Protein AF-A0A7V5AS60-F1 (afdb_monomer)

Sequence (542 aa):
MTDEIKKREKEQKDAKKFLEENKIDPTPTNILKYRLWKECNEECPYTGKKISFESLFGDAPQFDIEHIIPFSRSLDNSFTNKTLCCVEENAKKGNKTPYEAYYGTDKWQEILSRVGKFNSDFKNQKLKLFQKVLDESDDFANSQLRDTAYAATEASKYLAHLYGGIVDSSGKRRIEAVKGQVTSHIRRVLGLNTILGENPESRKEIDEKEAEKSREDHRHHAIDAIAIALTTPSMVKKLSEAAKSAGHLHPKARCRYFKRFAPVEPPCENFVEKVHNIIENIKTSYRVSRKVRGPLHEETYYFPRDKKGHKKEVGECVHIRKRLDELTSENIENIVDKTVRECVEAKLKELGKTSPKEAFKQESNLPRHKNGKIIRKVRIRKNLSVFPVGEGSRKRYVANASNHHMEIVETTKGGKKEWEGYVVTTYEAMQRLKNKEPIIKRDFGEGKKFVFSLACGEIIELDEVDEKRQKILDENGNPKRGLYRIRTVPQSKQIRFVPINDARKITQIPKQGMTAKPETLRERNCQKVIITPLGEVRKAND

Radius of gyration: 30.26 Å; Cα contacts (8 Å, |Δi|>4): 821; chains: 1; bounding box: 76×74×65 Å

Solvent-accessible surface area (backbone atoms only — not comparable to full-atom values): 30652 Å² total; per-residue (Å²): 132,61,72,69,57,56,52,52,55,48,54,53,50,54,39,39,51,54,28,54,78,70,76,38,76,67,41,76,64,52,39,48,49,50,53,37,37,58,23,44,69,35,32,24,39,82,76,64,50,74,54,50,69,58,39,54,72,38,100,72,49,50,38,42,84,38,48,52,48,28,49,97,49,32,63,46,85,49,74,68,33,46,40,52,28,43,52,71,57,46,64,70,45,50,92,35,34,49,32,80,65,32,65,94,43,88,63,35,62,55,27,53,53,47,39,73,64,32,62,50,96,52,28,69,60,36,45,49,53,44,66,40,80,80,56,91,62,59,39,57,53,62,50,51,57,56,54,52,54,50,50,53,50,52,50,45,58,59,58,11,62,84,44,79,30,47,43,29,96,85,70,47,74,76,60,83,87,79,56,68,70,56,38,54,49,46,27,60,69,57,53,56,31,67,68,53,76,84,60,80,77,56,61,81,73,59,58,88,87,67,60,62,71,50,69,50,37,55,60,48,57,57,55,49,50,51,32,49,73,71,58,46,73,68,56,53,50,40,46,53,52,50,47,64,80,38,70,87,48,57,73,72,57,36,54,56,47,40,60,73,68,47,68,68,80,72,95,50,87,65,44,62,60,54,49,38,59,54,56,72,70,60,49,64,53,61,93,63,75,88,69,90,74,76,56,44,43,43,91,58,77,51,57,38,10,39,97,88,65,48,81,38,96,77,25,65,21,28,68,48,78,45,44,45,44,75,35,54,57,84,47,52,83,31,31,68,51,65,70,62,35,52,34,47,53,51,43,28,59,74,70,74,44,78,43,39,37,68,51,36,66,43,77,90,55,47,32,50,44,99,84,70,49,74,52,61,63,48,49,28,58,40,84,44,69,59,46,79,43,73,58,81,95,61,48,42,26,26,32,79,54,39,57,53,34,28,41,32,29,39,34,64,61,95,90,38,83,44,39,46,66,47,69,40,34,33,42,55,38,45,50,28,50,74,72,73,41,67,66,74,75,59,81,70,57,89,74,40,43,60,67,42,68,48,37,58,51,37,38,36,34,28,48,35,51,44,98,86,66,46,71,37,58,42,101,83,70,43,69,29,75,40,58,28,28,28,69,42,60,45,91,86,49,52,28,32,40,43,54,52,43,60,49,58,56,78,86,77,50,77,63,78,84,29,54,41,39,45,45,56,34,57,78,29,63,52,41,47,34,43,44,40,95,86,40,51,79,41,84,46,73,120

Structure (mmCIF, N/CA/C/O backbone):
data_AF-A0A7V5AS60-F1
#
_entry.id   AF-A0A7V5AS60-F1
#
loop_
_atom_site.group_PDB
_atom_site.id
_atom_site.type_symbol
_atom_site.label_atom_id
_atom_site.label_alt_id
_atom_site.label_comp_id
_atom_site.label_asym_id
_atom_site.label_entity_id
_atom_site.label_seq_id
_atom_site.pdbx_PDB_ins_code
_atom_site.Cartn_x
_atom_site.Cartn_y
_atom_site.Cartn_z
_atom_site.occupancy
_atom_site.B_iso_or_equiv
_atom_site.auth_seq_id
_atom_site.auth_comp_id
_atom_site.auth_asym_id
_atom_site.auth_atom_id
_atom_site.pdbx_PDB_model_num
ATOM 1 N N . MET A 1 1 ? 18.488 -36.440 5.257 1.00 42.06 1 MET A N 1
ATOM 2 C CA . MET A 1 1 ? 17.373 -35.920 6.079 1.00 42.06 1 MET A CA 1
ATOM 3 C C . MET A 1 1 ? 18.000 -35.198 7.262 1.00 42.06 1 MET A C 1
ATOM 5 O O . MET A 1 1 ? 18.806 -35.823 7.936 1.00 42.06 1 MET A O 1
ATOM 9 N N . THR A 1 2 ? 17.788 -33.891 7.420 1.00 56.56 2 THR A N 1
ATOM 10 C CA . THR A 1 2 ? 18.508 -33.064 8.411 1.00 56.56 2 THR A CA 1
ATOM 11 C C . THR A 1 2 ? 18.059 -33.377 9.843 1.00 56.56 2 THR A C 1
ATOM 13 O O . THR A 1 2 ? 16.890 -33.696 10.061 1.00 56.56 2 THR A O 1
ATOM 16 N N . ASP A 1 3 ? 18.960 -33.272 10.824 1.00 63.81 3 ASP A N 1
ATOM 17 C CA . ASP A 1 3 ? 18.677 -33.578 12.240 1.00 63.81 3 ASP A CA 1
ATOM 18 C C . ASP A 1 3 ? 17.530 -32.733 12.827 1.00 63.81 3 ASP A C 1
ATOM 20 O O . ASP A 1 3 ? 16.766 -33.200 13.671 1.00 63.81 3 ASP A O 1
ATOM 24 N N . GLU A 1 4 ? 17.319 -31.525 12.297 1.00 62.91 4 GLU A N 1
ATOM 25 C CA . GLU A 1 4 ? 16.179 -30.664 12.638 1.00 62.91 4 GLU A CA 1
ATOM 26 C C . GLU A 1 4 ? 14.816 -31.257 12.242 1.00 62.91 4 GLU A C 1
ATOM 28 O O . GLU A 1 4 ? 13.829 -31.056 12.951 1.00 62.91 4 GLU A O 1
ATOM 33 N N . ILE A 1 5 ? 14.738 -31.985 11.119 1.00 65.19 5 ILE A N 1
ATOM 34 C CA . ILE A 1 5 ? 13.489 -32.625 10.670 1.00 65.19 5 ILE A CA 1
ATOM 35 C C . ILE A 1 5 ? 13.140 -33.766 11.627 1.00 65.19 5 ILE A C 1
ATOM 37 O O . ILE A 1 5 ? 12.012 -33.830 12.110 1.00 65.19 5 ILE A O 1
ATOM 41 N N . LYS A 1 6 ? 14.133 -34.583 12.000 1.00 74.94 6 LYS A N 1
ATOM 42 C CA . LYS A 1 6 ? 13.960 -35.682 12.962 1.00 74.94 6 LYS A CA 1
ATOM 43 C C . LYS A 1 6 ? 13.529 -35.183 14.345 1.00 74.94 6 LYS A C 1
ATOM 45 O O . LYS A 1 6 ? 12.653 -35.782 14.965 1.00 74.94 6 LYS A O 1
ATOM 50 N N . LYS A 1 7 ? 14.104 -34.070 14.826 1.00 78.56 7 LYS A N 1
ATOM 51 C CA . LYS A 1 7 ? 13.705 -33.436 16.099 1.00 78.56 7 LYS A CA 1
ATOM 52 C C . LYS A 1 7 ? 12.235 -33.001 16.071 1.00 78.56 7 LYS A C 1
ATOM 54 O O . LYS A 1 7 ? 11.498 -33.294 17.006 1.00 78.56 7 LYS A O 1
ATOM 59 N N . ARG A 1 8 ? 11.786 -32.367 14.981 1.00 76.00 8 ARG A N 1
ATOM 60 C CA . ARG A 1 8 ? 10.388 -31.922 14.825 1.00 76.00 8 ARG A CA 1
ATOM 61 C C . ARG A 1 8 ? 9.400 -33.078 14.721 1.00 76.00 8 ARG A C 1
ATOM 63 O O . ARG A 1 8 ? 8.336 -33.009 15.327 1.00 76.00 8 ARG A O 1
ATOM 70 N N . GLU A 1 9 ? 9.744 -34.125 13.976 1.00 79.56 9 GLU A N 1
ATOM 71 C CA . GLU A 1 9 ? 8.924 -35.338 13.878 1.00 79.56 9 GLU A CA 1
ATOM 72 C C . GLU A 1 9 ? 8.773 -36.014 15.245 1.00 79.56 9 GLU A C 1
ATOM 74 O O . GLU A 1 9 ? 7.674 -36.433 15.610 1.00 79.56 9 GLU A O 1
ATOM 79 N N . LYS A 1 10 ? 9.853 -36.046 16.039 1.00 85.06 10 LYS A N 1
ATOM 80 C CA . LYS A 1 10 ? 9.821 -36.549 17.414 1.00 85.06 10 LYS A CA 1
ATOM 81 C C . LYS A 1 10 ? 8.918 -35.701 18.315 1.00 85.06 10 LYS A C 1
ATOM 83 O O . LYS A 1 10 ? 8.011 -36.253 18.925 1.00 85.06 10 LYS A O 1
ATOM 88 N N . GLU A 1 11 ? 9.090 -34.378 18.335 1.00 82.88 11 GLU A N 1
ATOM 89 C CA . GLU A 1 11 ? 8.228 -33.465 19.109 1.00 82.88 11 GLU A CA 1
ATOM 90 C C . GLU A 1 11 ? 6.742 -33.623 18.754 1.00 82.88 11 GLU A C 1
ATOM 92 O O . GLU A 1 11 ? 5.874 -33.567 19.624 1.00 82.88 11 GLU A O 1
ATOM 97 N N . GLN A 1 12 ? 6.437 -33.819 17.470 1.00 83.75 12 GLN A N 1
ATOM 98 C CA . GLN A 1 12 ? 5.070 -34.015 17.000 1.00 83.75 12 GLN A CA 1
ATOM 99 C C . GLN A 1 12 ? 4.497 -35.365 17.449 1.00 83.75 12 GLN A C 1
ATOM 101 O O . GLN A 1 12 ? 3.329 -35.436 17.833 1.00 83.75 12 GLN A O 1
ATOM 106 N N . LYS A 1 13 ? 5.314 -36.424 17.436 1.00 88.06 13 LYS A N 1
ATOM 107 C CA . LYS A 1 13 ? 4.936 -37.749 17.937 1.00 88.06 13 LYS A CA 1
ATOM 108 C C . LYS A 1 13 ? 4.705 -37.736 19.451 1.00 88.06 13 LYS A C 1
ATOM 110 O O . LYS A 1 13 ? 3.701 -38.279 19.904 1.00 88.06 13 LYS A O 1
ATOM 115 N N . ASP A 1 14 ? 5.580 -37.074 20.204 1.00 89.00 14 ASP A N 1
ATOM 116 C CA . ASP A 1 14 ? 5.469 -36.938 21.661 1.00 89.00 14 ASP A CA 1
ATOM 117 C C . ASP A 1 14 ? 4.211 -36.141 22.045 1.00 89.00 14 ASP A C 1
ATOM 119 O O . ASP A 1 14 ? 3.470 -36.543 22.939 1.00 89.00 14 ASP A O 1
ATOM 123 N N . ALA A 1 15 ? 3.911 -35.061 21.312 1.00 89.44 15 ALA A N 1
ATOM 124 C CA . ALA A 1 15 ? 2.679 -34.293 21.487 1.00 89.44 15 ALA A CA 1
ATOM 125 C C . ALA A 1 15 ? 1.425 -35.136 21.223 1.00 89.44 15 ALA A C 1
ATOM 127 O O . ALA A 1 15 ? 0.479 -35.094 22.004 1.00 89.44 15 ALA A O 1
ATOM 128 N N . LYS A 1 16 ? 1.420 -35.913 20.133 1.00 90.75 16 LYS A N 1
ATOM 129 C CA . LYS A 1 16 ? 0.291 -36.781 19.782 1.00 90.75 16 LYS A CA 1
ATOM 130 C C . LYS A 1 16 ? 0.033 -37.822 20.873 1.00 90.75 16 LYS A C 1
ATOM 132 O O . LYS A 1 16 ? -1.097 -37.939 21.330 1.00 90.75 16 LYS A O 1
ATOM 137 N N . LYS A 1 17 ? 1.091 -38.497 21.330 1.00 91.94 17 LYS A N 1
ATOM 138 C CA . LYS A 1 17 ? 1.016 -39.498 22.398 1.00 91.94 17 LYS A CA 1
ATOM 139 C C . LYS A 1 17 ? 0.459 -38.904 23.697 1.00 91.94 17 LYS A C 1
ATOM 141 O O . LYS A 1 17 ? -0.462 -39.469 24.271 1.00 91.94 17 LYS A O 1
ATOM 146 N N . PHE A 1 18 ? 0.964 -37.743 24.119 1.00 92.56 18 PHE A N 1
ATOM 147 C CA . PHE A 1 18 ? 0.485 -37.070 25.329 1.00 92.56 18 PHE A CA 1
ATOM 148 C C . PHE A 1 18 ? -1.009 -36.721 25.251 1.00 92.56 18 PHE A C 1
ATOM 150 O O . PHE A 1 18 ? -1.741 -36.905 26.220 1.00 92.56 18 PHE A O 1
ATOM 157 N N . LEU A 1 19 ? -1.471 -36.211 24.106 1.00 92.44 19 LEU A N 1
ATOM 158 C CA . LEU A 1 19 ? -2.879 -35.851 23.920 1.00 92.44 19 LEU A CA 1
ATOM 159 C C . LEU A 1 19 ? -3.781 -37.092 23.970 1.00 92.44 19 LEU A C 1
ATOM 161 O O . LEU A 1 19 ? -4.783 -37.076 24.681 1.00 92.44 19 LEU A O 1
ATOM 165 N N . GLU A 1 20 ? -3.382 -38.179 23.306 1.00 91.81 20 GLU A N 1
ATOM 166 C CA . GLU A 1 20 ? -4.112 -39.454 23.317 1.00 91.81 20 GLU A CA 1
ATOM 167 C C . GLU A 1 20 ? -4.205 -40.057 24.730 1.00 91.81 20 GLU A C 1
ATOM 169 O O . GLU A 1 20 ? -5.291 -40.444 25.161 1.00 91.81 20 GLU A O 1
ATOM 174 N N . GLU A 1 21 ? -3.101 -40.071 25.487 1.00 92.69 21 GLU A N 1
ATOM 175 C CA . GLU A 1 21 ? -3.061 -40.563 26.876 1.00 92.69 21 GLU A CA 1
ATOM 176 C C . GLU A 1 21 ? -3.995 -39.776 27.808 1.00 92.69 21 GLU A C 1
ATOM 178 O O . GLU A 1 21 ? -4.582 -40.345 28.728 1.00 92.69 21 GLU A O 1
ATOM 183 N N . ASN A 1 22 ? -4.185 -38.483 27.537 1.00 90.44 22 ASN A N 1
ATOM 184 C CA . ASN A 1 22 ? -5.067 -37.608 28.308 1.00 90.44 22 ASN A CA 1
ATOM 185 C C . ASN A 1 22 ? -6.466 -37.450 27.683 1.00 90.44 22 ASN A C 1
ATOM 187 O O . ASN A 1 22 ? -7.205 -36.542 28.060 1.00 90.44 22 ASN A O 1
ATOM 191 N N . LYS A 1 23 ? -6.852 -38.335 26.750 1.00 91.56 23 LYS A N 1
ATOM 192 C CA . LYS A 1 23 ? -8.177 -38.361 26.099 1.00 91.56 23 LYS A CA 1
ATOM 193 C C . LYS A 1 23 ? -8.544 -37.063 25.359 1.00 91.56 23 LYS A C 1
ATOM 195 O O . LYS A 1 23 ? -9.720 -36.722 25.248 1.00 91.56 23 LYS A O 1
ATOM 200 N N . ILE A 1 24 ? -7.550 -36.358 24.823 1.00 91.38 24 ILE A N 1
ATOM 201 C CA . ILE A 1 24 ? -7.732 -35.194 23.951 1.00 91.38 24 ILE A CA 1
ATOM 202 C C . ILE A 1 24 ? -7.435 -35.601 22.511 1.00 91.38 24 ILE A C 1
ATOM 204 O O . ILE A 1 24 ? -6.389 -36.178 22.221 1.00 91.38 24 ILE A O 1
ATOM 208 N N . ASP A 1 25 ? -8.327 -35.251 21.585 1.00 87.19 25 ASP A N 1
ATOM 209 C CA . ASP A 1 25 ? -8.123 -35.536 20.164 1.00 87.19 25 ASP A CA 1
ATOM 210 C C . ASP A 1 25 ? -6.878 -34.786 19.632 1.00 87.19 25 ASP A C 1
ATOM 212 O O . ASP A 1 25 ? -6.802 -33.551 19.774 1.00 87.19 25 ASP A O 1
ATOM 216 N N . PRO A 1 26 ? -5.885 -35.474 19.030 1.00 89.56 26 PRO A N 1
ATOM 217 C CA . PRO A 1 26 ? -4.651 -34.867 18.531 1.00 89.56 26 PRO A CA 1
ATOM 218 C C . PRO A 1 26 ? -4.847 -34.084 17.221 1.00 89.56 26 PRO A C 1
ATOM 220 O O . PRO A 1 26 ? -4.174 -34.308 16.211 1.00 89.56 26 PRO A O 1
ATOM 223 N N . THR A 1 27 ? -5.744 -33.101 17.241 1.00 80.56 27 THR A N 1
ATOM 224 C CA . THR A 1 27 ? -5.938 -32.151 16.144 1.00 80.56 27 THR A CA 1
ATOM 225 C C . THR A 1 27 ? -4.690 -31.276 15.946 1.00 80.56 27 THR A C 1
ATOM 227 O O . THR A 1 27 ? -3.939 -31.033 16.899 1.00 80.56 27 THR A O 1
ATOM 230 N N . PRO A 1 28 ? -4.460 -30.708 14.742 1.00 75.25 28 PRO A N 1
ATOM 231 C CA . PRO A 1 28 ? -3.346 -29.783 14.509 1.00 75.25 28 PRO A CA 1
ATOM 232 C C . PRO A 1 28 ? -3.299 -28.613 15.504 1.00 75.25 28 PRO A C 1
ATOM 234 O O . PRO A 1 28 ? -2.217 -28.173 15.897 1.00 75.25 28 PRO A O 1
ATOM 237 N N . THR A 1 29 ? -4.466 -28.136 15.943 1.00 78.44 29 THR A N 1
ATOM 238 C CA . THR A 1 29 ? -4.596 -27.069 16.942 1.00 78.44 29 THR A CA 1
ATOM 239 C C . THR A 1 29 ? -4.175 -27.540 18.331 1.00 78.44 29 THR A C 1
ATOM 241 O O . THR A 1 29 ? -3.403 -26.844 18.985 1.00 78.44 29 THR A O 1
ATOM 244 N N . ASN A 1 30 ? -4.607 -28.723 18.773 1.00 86.44 30 ASN A N 1
ATOM 245 C CA . ASN A 1 30 ? -4.245 -29.254 20.093 1.00 86.44 30 ASN A CA 1
ATOM 246 C C . ASN A 1 30 ? -2.759 -29.615 20.175 1.00 86.44 30 ASN A C 1
ATOM 248 O O . ASN A 1 30 ? -2.098 -29.298 21.164 1.00 86.44 30 ASN A O 1
ATOM 252 N N . ILE A 1 31 ? -2.200 -30.170 19.096 1.00 88.75 31 ILE A N 1
ATOM 253 C CA . ILE A 1 31 ? -0.755 -30.398 18.967 1.00 88.75 31 ILE A CA 1
ATOM 254 C C . ILE A 1 31 ? -0.001 -29.068 19.085 1.00 88.75 31 ILE A C 1
ATOM 256 O O . ILE A 1 31 ? 1.008 -28.977 19.784 1.00 88.75 31 ILE A O 1
ATOM 260 N N . LEU A 1 32 ? -0.489 -28.012 18.428 1.00 86.75 32 LEU A N 1
ATOM 261 C CA . LEU A 1 32 ? 0.114 -26.686 18.519 1.00 86.75 32 LEU A CA 1
ATOM 262 C C . LEU A 1 32 ? 0.012 -26.098 19.935 1.00 86.75 32 LEU A C 1
ATOM 264 O O . LEU A 1 32 ? 1.016 -25.589 20.431 1.00 86.75 32 LEU A O 1
ATOM 268 N N . LYS A 1 33 ? -1.148 -26.210 20.598 1.00 89.44 33 LYS A N 1
ATOM 269 C CA . LYS A 1 33 ? -1.335 -25.795 21.999 1.00 89.44 33 LYS A CA 1
ATOM 270 C C . LYS A 1 33 ? -0.340 -26.492 22.917 1.00 89.44 33 LYS A C 1
ATOM 272 O O . LYS A 1 33 ? 0.359 -25.811 23.657 1.00 89.44 33 LYS A O 1
ATOM 277 N N . TYR A 1 34 ? -0.202 -27.814 22.804 1.00 93.94 34 TYR A N 1
ATOM 278 C CA . TYR A 1 34 ? 0.754 -28.588 23.597 1.00 93.94 34 TYR A CA 1
ATOM 279 C C . TYR A 1 34 ? 2.198 -28.113 23.388 1.00 93.94 34 TYR A C 1
ATOM 281 O O . TYR A 1 34 ? 2.933 -27.882 24.347 1.00 93.94 34 TYR A O 1
ATOM 289 N N . ARG A 1 35 ? 2.610 -27.906 22.131 1.00 92.50 35 ARG A N 1
ATOM 290 C CA . ARG A 1 35 ? 3.971 -27.443 21.821 1.00 92.50 35 ARG A CA 1
ATOM 291 C C . ARG A 1 35 ? 4.252 -26.050 22.382 1.00 92.50 35 ARG A C 1
ATOM 293 O O . ARG A 1 35 ? 5.328 -25.827 22.928 1.00 92.50 35 ARG A O 1
ATOM 300 N N . LEU A 1 36 ? 3.296 -25.129 22.266 1.00 93.81 36 LEU A N 1
ATOM 301 C CA . LEU A 1 36 ? 3.426 -23.781 22.828 1.00 93.81 36 LEU A CA 1
ATOM 302 C C . LEU A 1 36 ? 3.403 -23.801 24.363 1.00 93.81 36 LEU A C 1
ATOM 304 O O . LEU A 1 36 ? 4.137 -23.041 24.984 1.00 93.81 36 LEU A O 1
ATOM 308 N N . TRP A 1 37 ? 2.621 -24.697 24.968 1.00 95.00 37 TRP A N 1
ATOM 309 C CA . TRP A 1 37 ? 2.548 -24.890 26.417 1.00 95.00 37 TRP A CA 1
ATOM 310 C C . TRP A 1 37 ? 3.888 -25.323 27.012 1.00 95.00 37 TRP A C 1
ATOM 312 O O . TRP A 1 37 ? 4.359 -24.726 27.981 1.00 95.00 37 TRP A O 1
ATOM 322 N N . LYS A 1 38 ? 4.549 -26.302 26.384 1.00 94.50 38 LYS A N 1
ATOM 323 C CA . LYS A 1 38 ? 5.893 -26.736 26.788 1.00 94.50 38 LYS A CA 1
ATOM 324 C C . LYS A 1 38 ? 6.961 -25.686 26.492 1.00 94.50 38 LYS A C 1
ATOM 326 O O . LYS A 1 38 ? 7.869 -25.506 27.297 1.00 94.50 38 LYS A O 1
ATOM 331 N N . GLU A 1 39 ? 6.840 -24.950 25.387 1.00 94.62 39 GLU A N 1
ATOM 332 C CA . GLU A 1 39 ? 7.763 -23.857 25.064 1.00 94.62 39 GLU A CA 1
ATOM 333 C C . GLU A 1 39 ? 7.734 -22.739 26.115 1.00 94.62 39 GLU A C 1
ATOM 335 O O . GLU A 1 39 ? 8.793 -22.247 26.510 1.00 94.62 39 GLU A O 1
ATOM 340 N N . CYS A 1 40 ? 6.547 -22.333 26.578 1.00 93.75 40 CYS A N 1
ATOM 341 C CA . CYS A 1 40 ? 6.401 -21.250 27.549 1.00 93.75 40 CYS A CA 1
ATOM 342 C C . CYS A 1 40 ? 6.536 -21.710 29.012 1.00 93.75 40 CYS A C 1
ATOM 344 O O . CYS A 1 40 ? 6.168 -20.966 29.919 1.00 93.75 40 CYS A O 1
ATOM 346 N N . ASN A 1 41 ? 7.077 -22.913 29.249 1.00 94.81 41 ASN A N 1
ATOM 347 C CA . ASN A 1 41 ? 7.235 -23.526 30.574 1.00 94.81 41 ASN A CA 1
ATOM 348 C C . ASN A 1 41 ? 5.936 -23.515 31.394 1.00 94.81 41 ASN A C 1
ATOM 350 O O . ASN A 1 41 ? 5.953 -23.232 32.594 1.00 94.81 41 ASN A O 1
ATOM 354 N N . GLU A 1 42 ? 4.808 -23.775 30.727 1.00 95.81 42 GLU A N 1
ATOM 355 C CA . GLU A 1 42 ? 3.493 -23.876 31.365 1.00 95.81 42 GLU A CA 1
ATOM 356 C C . GLU A 1 42 ? 3.083 -22.583 32.094 1.00 95.81 42 GLU A C 1
ATOM 358 O O . GLU A 1 42 ? 2.313 -22.587 33.052 1.00 95.81 42 GLU A O 1
ATOM 363 N N . GLU A 1 43 ? 3.606 -21.443 31.644 1.00 96.31 43 GLU A N 1
ATOM 364 C CA . GLU A 1 43 ? 3.333 -20.126 32.204 1.00 96.31 43 GLU A CA 1
ATOM 365 C C . GLU A 1 43 ? 2.960 -19.140 31.098 1.00 96.31 43 GLU A C 1
ATOM 367 O O . GLU A 1 43 ? 3.585 -19.082 30.038 1.00 96.31 43 GLU A O 1
ATOM 372 N N . CYS A 1 44 ? 1.927 -18.336 31.342 1.00 95.81 44 CYS A N 1
ATOM 373 C CA . CYS A 1 44 ? 1.503 -17.313 30.403 1.00 95.81 44 CYS A CA 1
ATOM 374 C C . CYS A 1 44 ? 2.574 -16.216 30.282 1.00 95.81 44 CYS A C 1
ATOM 376 O O . CYS A 1 44 ? 2.860 -15.533 31.269 1.00 95.81 44 CYS A O 1
ATOM 378 N N . PRO A 1 45 ? 3.105 -15.942 29.080 1.00 95.38 45 PRO A N 1
ATOM 379 C CA . PRO A 1 45 ? 4.144 -14.931 28.887 1.00 95.38 45 PRO A CA 1
ATOM 380 C C . PRO A 1 45 ? 3.681 -13.516 29.250 1.00 95.38 45 PRO A C 1
ATOM 382 O O . PRO A 1 45 ? 4.478 -12.705 29.712 1.00 95.38 45 PRO A O 1
ATOM 385 N N . TYR A 1 46 ? 2.391 -13.222 29.062 1.00 94.44 46 TYR A N 1
ATOM 386 C CA . TYR A 1 46 ? 1.826 -11.889 29.277 1.00 94.44 46 TYR A CA 1
ATOM 387 C C . TYR A 1 46 ? 1.477 -11.605 30.741 1.00 94.44 46 TYR A C 1
ATOM 389 O O . TYR A 1 46 ? 1.585 -10.466 31.188 1.00 94.44 46 TYR A O 1
ATOM 397 N N . THR A 1 47 ? 1.044 -12.621 31.491 1.00 93.81 47 THR A N 1
ATOM 398 C CA . THR A 1 47 ? 0.478 -12.435 32.840 1.00 93.81 47 THR A CA 1
ATOM 399 C C . THR A 1 47 ? 1.225 -13.171 33.943 1.00 93.81 47 THR A C 1
ATOM 401 O O . THR A 1 47 ? 0.993 -12.872 35.108 1.00 93.81 47 THR A O 1
ATOM 404 N N . GLY A 1 48 ? 2.065 -14.154 33.612 1.00 93.38 48 GLY A N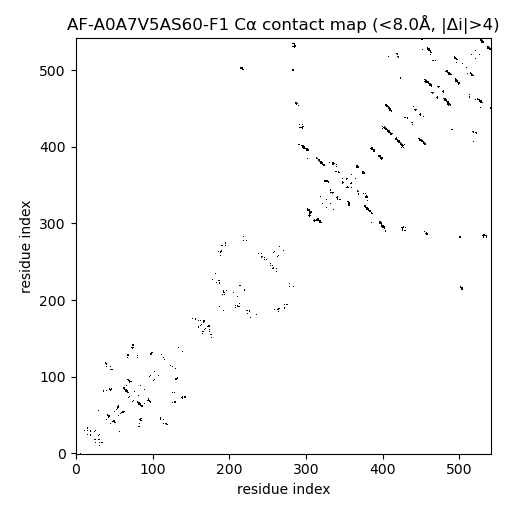 1
ATOM 405 C CA . GLY A 1 48 ? 2.713 -15.035 34.586 1.00 93.38 48 GLY A CA 1
ATOM 406 C C . GLY A 1 48 ? 1.794 -16.073 35.230 1.00 93.38 48 GLY A C 1
ATOM 407 O O . GLY A 1 48 ? 2.237 -16.844 36.077 1.00 93.38 48 GLY A O 1
ATOM 408 N N . LYS A 1 49 ? 0.511 -16.128 34.848 1.00 95.38 49 LYS A N 1
ATOM 409 C CA . LYS A 1 49 ? -0.401 -17.164 35.351 1.00 95.38 49 LYS A CA 1
ATOM 410 C C . LYS A 1 49 ? 0.065 -18.540 34.873 1.00 95.38 49 LYS A C 1
ATOM 412 O O . LYS A 1 49 ? 0.357 -18.707 33.687 1.00 95.38 49 LYS A O 1
ATOM 417 N N . LYS A 1 50 ? 0.098 -19.518 35.780 1.00 96.44 50 LYS A N 1
ATOM 418 C CA . LYS A 1 50 ? 0.362 -20.917 35.429 1.00 96.44 50 LYS A CA 1
ATOM 419 C C . LYS A 1 50 ? -0.772 -21.477 34.571 1.00 96.44 50 LYS A C 1
ATOM 421 O O . LYS A 1 50 ? -1.943 -21.177 34.796 1.00 96.44 50 LYS A O 1
ATOM 426 N N . ILE A 1 51 ? -0.391 -22.263 33.576 1.00 94.94 51 ILE A N 1
ATOM 427 C CA . ILE A 1 51 ? -1.269 -22.909 32.609 1.00 94.94 51 ILE A CA 1
ATOM 428 C C . ILE A 1 51 ? -1.300 -24.385 32.997 1.00 94.94 51 ILE A C 1
ATOM 430 O O . ILE A 1 51 ? -0.321 -25.092 32.770 1.00 94.94 51 ILE A O 1
ATOM 434 N N . SER A 1 52 ? -2.387 -24.836 33.617 1.00 93.88 52 SER A N 1
ATOM 435 C CA . SER A 1 52 ? -2.599 -26.258 33.880 1.00 93.88 52 SER A CA 1
ATOM 436 C C . SER A 1 52 ? -3.152 -26.937 32.631 1.00 93.88 52 SER A C 1
ATOM 438 O O . SER A 1 52 ? -3.558 -26.280 31.666 1.00 93.88 52 SER A O 1
ATOM 440 N N . PHE A 1 53 ? -3.182 -28.264 32.651 1.00 92.06 53 PHE A N 1
ATOM 441 C CA . PHE A 1 53 ? -3.787 -29.040 31.579 1.00 92.06 53 PHE A CA 1
ATOM 442 C C . PHE A 1 53 ? -5.270 -28.670 31.389 1.00 92.06 53 PHE A C 1
ATOM 444 O O . PHE A 1 53 ? -5.701 -28.374 30.276 1.00 92.06 53 PHE A O 1
ATOM 451 N N . GLU A 1 54 ? -6.027 -28.580 32.483 1.00 89.88 54 GLU A N 1
ATOM 452 C CA . GLU A 1 54 ? -7.460 -28.267 32.488 1.00 89.88 54 GLU A CA 1
ATOM 453 C C . GLU A 1 54 ? -7.727 -26.846 31.990 1.00 89.88 54 GLU A C 1
ATOM 455 O O . GLU A 1 54 ? -8.676 -26.622 31.242 1.00 89.88 54 GLU A O 1
ATOM 460 N N . SER A 1 55 ? -6.878 -25.875 32.348 1.00 89.56 55 SER A N 1
ATOM 461 C CA . SER A 1 55 ? -7.078 -24.488 31.917 1.00 89.56 55 SER A CA 1
ATOM 462 C C . SER A 1 55 ? -6.725 -24.243 30.447 1.00 89.56 55 SER A C 1
ATOM 464 O O . SER A 1 55 ? -7.085 -23.190 29.911 1.00 89.56 55 SER A O 1
ATOM 466 N N . LEU A 1 56 ? -6.071 -25.204 29.781 1.00 90.19 56 LEU A N 1
ATOM 467 C CA . LEU A 1 56 ? -5.721 -25.146 28.360 1.00 90.19 56 LEU A CA 1
ATOM 468 C C . LEU A 1 56 ? -6.587 -26.052 27.468 1.00 90.19 56 LEU A C 1
ATOM 470 O O . LEU A 1 56 ? -6.921 -25.650 26.349 1.00 90.19 56 LEU A O 1
ATOM 474 N N . PHE A 1 57 ? -6.921 -27.257 27.941 1.00 86.62 57 PHE A N 1
ATOM 475 C CA . PHE A 1 57 ? -7.617 -28.302 27.175 1.00 86.62 57 PHE A CA 1
ATOM 476 C C . PHE A 1 57 ? -9.001 -28.681 27.720 1.00 86.62 57 PHE A C 1
ATOM 478 O O . PHE A 1 57 ? -9.703 -29.438 27.057 1.00 86.62 57 PHE A O 1
ATOM 485 N N . GLY A 1 58 ? -9.392 -28.192 28.900 1.00 81.19 58 GLY A N 1
ATOM 486 C CA . GLY A 1 58 ? -10.704 -28.475 29.485 1.00 81.19 58 GLY A CA 1
ATOM 487 C C . GLY A 1 58 ? -11.856 -27.736 28.797 1.00 81.19 58 GLY A C 1
ATOM 488 O O . GLY A 1 58 ? -11.653 -26.953 27.870 1.00 81.19 58 GLY A O 1
ATOM 489 N N . ASP A 1 59 ? -13.074 -27.950 29.301 1.00 77.75 59 ASP A N 1
ATOM 490 C CA . ASP A 1 59 ? -14.323 -27.455 28.694 1.00 77.75 59 ASP A CA 1
ATOM 491 C C . ASP A 1 59 ? -14.435 -25.920 28.649 1.00 77.75 59 ASP A C 1
ATOM 493 O O . ASP A 1 59 ? -15.111 -25.359 27.786 1.00 77.75 59 ASP A O 1
ATOM 497 N N . ALA A 1 60 ? -13.753 -25.227 29.566 1.00 77.88 60 ALA A N 1
ATOM 498 C CA . ALA A 1 60 ? -13.707 -23.768 29.651 1.00 77.88 60 ALA A CA 1
ATOM 499 C C . ALA A 1 60 ? -12.247 -23.268 29.652 1.00 77.88 60 ALA A C 1
ATOM 501 O O . ALA A 1 60 ? -11.721 -22.885 30.705 1.00 77.88 60 ALA A O 1
ATOM 502 N N . PRO A 1 61 ? -11.561 -23.280 28.492 1.00 78.81 61 PRO A N 1
ATOM 503 C CA . PRO A 1 61 ? -10.153 -22.922 28.416 1.00 78.81 61 PRO A CA 1
ATOM 504 C C . PRO A 1 61 ? -9.955 -21.435 28.729 1.00 78.81 61 PRO A C 1
ATOM 506 O O . PRO A 1 61 ? -10.565 -20.552 28.127 1.00 78.81 61 PRO A O 1
ATOM 509 N N . GLN A 1 62 ? -9.060 -21.149 29.672 1.00 86.25 62 GLN A N 1
ATOM 510 C CA . GLN A 1 62 ? -8.705 -19.784 30.078 1.00 86.25 62 GLN A CA 1
ATOM 511 C C . GLN A 1 62 ? -7.565 -19.209 29.229 1.00 86.25 62 GLN A C 1
ATOM 513 O O . GLN A 1 62 ? -7.324 -17.995 29.233 1.00 86.25 62 GLN A O 1
ATOM 518 N N . PHE A 1 63 ? -6.865 -20.081 28.501 1.00 86.56 63 PHE A N 1
ATOM 519 C CA . PHE A 1 63 ? -5.736 -19.751 27.647 1.00 86.56 63 PHE A CA 1
ATOM 520 C C . PHE A 1 63 ? -5.988 -20.223 26.223 1.00 86.56 63 PHE A C 1
ATOM 522 O O . PHE A 1 63 ? -6.531 -21.304 25.992 1.00 86.56 63 PHE A O 1
ATOM 529 N N . ASP A 1 64 ? -5.533 -19.428 25.263 1.00 80.94 64 ASP A N 1
ATOM 530 C CA . ASP A 1 64 ? -5.594 -19.802 23.860 1.00 80.94 64 ASP A CA 1
ATOM 531 C C . ASP A 1 64 ? -4.344 -19.352 23.103 1.00 80.94 64 ASP A C 1
ATOM 533 O O . ASP A 1 64 ? -3.482 -18.637 23.630 1.00 80.94 64 ASP A O 1
ATOM 537 N N . ILE A 1 65 ? -4.233 -19.821 21.865 1.00 83.75 65 ILE A N 1
ATOM 538 C CA . ILE A 1 65 ? -3.165 -19.437 20.952 1.00 83.75 65 ILE A CA 1
ATOM 539 C C . ILE A 1 65 ? -3.353 -17.971 20.564 1.00 83.75 65 ILE A C 1
ATOM 541 O O . ILE A 1 65 ? -4.395 -17.581 20.047 1.00 83.75 65 ILE A O 1
ATOM 545 N N . GLU A 1 66 ? -2.303 -17.181 20.753 1.00 84.44 66 GLU A N 1
ATOM 546 C CA . GLU A 1 66 ? -2.237 -15.780 20.357 1.00 84.44 66 GLU A CA 1
ATOM 547 C C . GLU A 1 66 ? -1.125 -15.548 19.333 1.00 84.44 66 GLU A C 1
ATOM 549 O O . GLU A 1 66 ? -0.038 -16.132 19.423 1.00 84.44 66 GLU A O 1
ATOM 554 N N . HIS A 1 67 ? -1.381 -14.650 18.380 1.00 82.44 67 HIS A N 1
ATOM 555 C CA . HIS A 1 67 ? -0.356 -14.137 17.477 1.00 82.44 67 HIS A CA 1
ATOM 556 C C . HIS A 1 67 ? 0.404 -12.985 18.139 1.00 82.44 67 HIS A C 1
ATOM 558 O O . HIS A 1 67 ? -0.156 -11.920 18.395 1.00 82.44 67 HIS A O 1
ATOM 564 N N . ILE A 1 68 ? 1.710 -13.165 18.364 1.00 88.75 68 ILE A N 1
ATOM 565 C CA . ILE A 1 68 ? 2.580 -12.155 18.989 1.00 88.75 68 ILE A CA 1
ATOM 566 C C . ILE A 1 68 ? 2.412 -10.831 18.235 1.00 88.75 68 ILE A C 1
ATOM 568 O O . ILE A 1 68 ? 1.959 -9.837 18.806 1.00 88.75 68 ILE A O 1
ATOM 572 N N . ILE A 1 69 ? 2.672 -10.851 16.927 1.00 80.88 69 ILE A N 1
ATOM 573 C CA . ILE A 1 69 ? 2.267 -9.799 16.001 1.00 80.88 69 ILE A CA 1
ATOM 574 C C . ILE A 1 69 ? 0.923 -10.186 15.376 1.00 80.88 69 ILE A C 1
ATOM 576 O O . ILE A 1 69 ? 0.866 -11.236 14.732 1.00 80.88 69 ILE A O 1
ATOM 580 N N . PRO A 1 70 ? -0.134 -9.359 15.485 1.00 75.19 70 PRO A N 1
ATOM 581 C CA . PRO A 1 70 ? -1.459 -9.697 14.972 1.00 75.19 70 PRO A CA 1
ATOM 582 C C . PRO A 1 70 ? -1.436 -10.210 13.530 1.00 75.19 70 PRO A C 1
ATOM 584 O O . PRO A 1 70 ? -0.735 -9.662 12.672 1.00 75.19 70 PRO A O 1
ATOM 587 N N . PHE A 1 71 ? -2.221 -11.250 13.247 1.00 65.00 71 PHE A N 1
ATOM 588 C CA . PHE A 1 71 ? -2.269 -11.849 11.912 1.00 65.00 71 PHE A CA 1
ATOM 589 C C . PHE A 1 71 ? -2.740 -10.854 10.839 1.00 65.00 71 PHE A C 1
ATOM 591 O O . PHE A 1 71 ? -2.179 -10.816 9.751 1.00 65.00 71 PHE A O 1
ATOM 598 N N . SER A 1 72 ? -3.696 -9.980 11.166 1.00 60.28 72 SER A N 1
ATOM 599 C CA . SER A 1 72 ? -4.171 -8.881 10.306 1.00 60.28 72 SER A CA 1
ATOM 600 C C . SER A 1 72 ? -3.089 -7.877 9.906 1.00 60.28 72 SER A C 1
ATOM 602 O O . SER A 1 72 ? -3.306 -7.094 8.987 1.00 60.28 72 SER A O 1
ATOM 604 N N . ARG A 1 73 ? -1.956 -7.878 10.611 1.00 61.19 73 ARG A N 1
ATOM 605 C CA . ARG A 1 73 ? -0.816 -6.997 10.365 1.00 61.19 73 ARG A CA 1
ATOM 606 C C . ARG A 1 73 ? 0.313 -7.767 9.692 1.00 61.19 73 ARG A C 1
ATOM 608 O O . ARG A 1 73 ? 0.692 -7.440 8.585 1.00 61.19 73 ARG A O 1
ATOM 615 N N . SER A 1 74 ? 0.753 -8.881 10.268 1.00 59.53 74 SER A N 1
ATOM 616 C CA . SER A 1 74 ? 1.918 -9.621 9.754 1.00 59.53 74 SER A CA 1
ATOM 617 C C . SER A 1 74 ? 1.630 -10.648 8.654 1.00 59.53 74 SER A C 1
ATOM 619 O O . SER A 1 74 ? 2.565 -11.101 7.989 1.00 59.53 74 SER A O 1
ATOM 621 N N . LEU A 1 75 ? 0.379 -11.116 8.538 1.00 55.75 75 LEU A N 1
ATOM 622 C CA . LEU A 1 75 ? -0.009 -12.338 7.813 1.00 55.75 75 LEU A CA 1
ATOM 623 C C . LEU A 1 75 ? 0.831 -13.575 8.190 1.00 55.75 75 LEU A C 1
ATOM 625 O O . LEU A 1 75 ? 0.854 -14.580 7.474 1.00 55.75 75 LEU A O 1
ATOM 629 N N . ASP A 1 76 ? 1.526 -13.528 9.327 1.00 60.25 76 ASP A N 1
ATOM 630 C CA . ASP A 1 76 ? 2.442 -14.571 9.746 1.00 60.25 76 ASP A CA 1
ATOM 631 C C . ASP A 1 76 ? 1.732 -15.548 10.683 1.00 60.25 76 ASP A C 1
ATOM 633 O O . ASP A 1 76 ? 1.559 -15.304 11.877 1.00 60.25 76 ASP A O 1
ATOM 637 N N . ASN A 1 77 ? 1.325 -16.687 10.122 1.00 65.12 77 ASN A N 1
ATOM 638 C CA . ASN A 1 77 ? 0.707 -17.781 10.867 1.00 65.12 77 ASN A CA 1
ATOM 639 C C . ASN A 1 77 ? 1.721 -18.843 11.345 1.00 65.12 77 ASN A C 1
ATOM 641 O O . ASN A 1 77 ? 1.327 -19.953 11.724 1.00 65.12 77 ASN A O 1
ATOM 645 N N . SER A 1 78 ? 3.024 -18.557 11.262 1.00 76.75 78 SER A N 1
ATOM 646 C CA . SER A 1 78 ? 4.088 -19.479 11.666 1.00 76.75 78 SER A CA 1
ATOM 647 C C . SER A 1 78 ? 4.093 -19.747 13.173 1.00 76.75 78 SER A C 1
ATOM 649 O O . SER A 1 78 ? 3.568 -18.979 13.977 1.00 76.75 78 SER A O 1
ATOM 651 N N . PHE A 1 79 ? 4.741 -20.844 13.569 1.00 84.44 79 PHE A N 1
ATOM 652 C CA . PHE A 1 79 ? 4.978 -21.161 14.978 1.00 84.44 79 PHE A CA 1
ATOM 653 C C . PHE A 1 79 ? 5.769 -20.055 15.696 1.00 84.44 79 PHE A C 1
ATOM 655 O O . PHE A 1 79 ? 5.525 -19.778 16.868 1.00 84.44 79 PHE A O 1
ATOM 662 N N . THR A 1 80 ? 6.690 -19.393 14.990 1.00 87.69 80 THR A N 1
ATOM 663 C CA . THR A 1 80 ? 7.518 -18.306 15.527 1.00 87.69 80 THR A CA 1
ATOM 664 C C . THR A 1 80 ? 6.714 -17.068 15.889 1.00 87.69 80 THR A C 1
ATOM 666 O O . THR A 1 80 ? 7.132 -16.348 16.782 1.00 87.69 80 THR A O 1
ATOM 669 N N . ASN A 1 81 ? 5.552 -16.843 15.275 1.00 84.50 81 ASN A N 1
ATOM 670 C CA . ASN A 1 81 ? 4.679 -15.718 15.608 1.00 84.50 81 ASN A CA 1
ATOM 671 C C . ASN A 1 81 ? 3.525 -16.101 16.551 1.00 84.50 81 ASN A C 1
ATOM 673 O O . ASN A 1 81 ? 2.597 -15.320 16.732 1.00 84.50 81 ASN A O 1
ATOM 677 N N . LYS A 1 82 ? 3.549 -17.293 17.156 1.00 89.56 82 LYS A N 1
ATOM 678 C CA . LYS A 1 82 ? 2.488 -17.766 18.056 1.00 89.56 82 LYS A CA 1
ATOM 679 C C . LYS A 1 82 ? 2.993 -18.020 19.463 1.00 89.56 82 LYS A C 1
ATOM 681 O O . LYS A 1 82 ? 4.144 -18.400 19.655 1.00 89.56 82 LYS A O 1
ATOM 686 N N . THR A 1 83 ? 2.119 -17.845 20.440 1.00 94.19 83 THR A N 1
ATOM 687 C CA . THR A 1 83 ? 2.354 -18.175 21.849 1.00 94.19 83 THR A CA 1
ATOM 688 C C . THR A 1 83 ? 1.021 -18.480 22.536 1.00 94.19 83 THR A C 1
ATOM 690 O O . THR A 1 83 ? -0.023 -18.347 21.904 1.00 94.19 83 THR A O 1
ATOM 693 N N . LEU A 1 84 ? 1.024 -18.889 23.805 1.00 94.38 84 LEU A N 1
ATOM 694 C CA . LEU A 1 84 ? -0.195 -18.922 24.621 1.00 94.38 84 LEU A CA 1
ATOM 695 C C . LEU A 1 84 ? -0.416 -17.588 25.338 1.00 94.38 84 LEU A C 1
ATOM 697 O O . LEU A 1 84 ? 0.546 -16.915 25.712 1.00 94.38 84 LEU A O 1
ATOM 701 N N . CYS A 1 85 ? -1.676 -17.209 25.534 1.00 88.00 85 CYS A N 1
ATOM 702 C CA . CYS A 1 85 ? -2.073 -16.041 26.316 1.00 88.00 85 CYS A CA 1
ATOM 703 C C . CYS A 1 85 ? -3.420 -16.289 27.007 1.00 88.00 85 CYS A C 1
ATOM 705 O O . CYS A 1 85 ? -4.242 -17.055 26.507 1.00 88.00 85 CYS A O 1
ATOM 707 N N . CYS A 1 86 ? -3.664 -15.625 28.142 1.00 88.38 86 CYS A N 1
ATOM 708 C CA . CYS A 1 86 ? -4.998 -15.586 28.743 1.00 88.38 86 CYS A CA 1
ATOM 709 C C . CYS A 1 86 ? -5.988 -14.966 27.747 1.00 88.38 86 CYS A C 1
ATOM 711 O O . CYS A 1 86 ? -5.689 -13.906 27.194 1.00 88.38 86 CYS A O 1
ATOM 713 N N . VAL A 1 87 ? -7.187 -15.530 27.599 1.00 77.50 87 VAL A N 1
ATOM 714 C CA . VAL A 1 87 ? -8.208 -15.018 26.662 1.00 77.50 87 VAL A CA 1
ATOM 715 C C . VAL A 1 87 ? -8.538 -13.539 26.923 1.00 77.50 87 VAL A C 1
ATOM 717 O O . VAL A 1 87 ? -8.569 -12.728 25.999 1.00 77.50 87 VAL A O 1
ATOM 720 N N . GLU A 1 88 ? -8.700 -13.151 28.191 1.00 81.81 88 GLU A N 1
ATOM 721 C CA . GLU A 1 88 ? -8.976 -11.759 28.577 1.00 81.81 88 GLU A CA 1
ATOM 722 C C . GLU A 1 88 ? -7.828 -10.800 28.250 1.00 81.81 88 GLU A C 1
ATOM 724 O O . GLU A 1 88 ? -8.048 -9.664 27.830 1.00 81.81 88 GLU A O 1
ATOM 729 N N . GLU A 1 89 ? -6.589 -11.238 28.473 1.00 86.75 89 GLU A N 1
ATOM 730 C CA . GLU A 1 89 ? -5.413 -10.405 28.230 1.00 86.75 89 GLU A CA 1
ATOM 731 C C . GLU A 1 89 ? -5.159 -10.276 26.725 1.00 86.75 89 GLU A C 1
ATOM 733 O O . GLU A 1 89 ? -4.830 -9.191 26.245 1.00 86.75 89 GLU A O 1
ATOM 738 N N . ASN A 1 90 ? -5.431 -11.341 25.965 1.00 78.38 90 ASN A N 1
ATOM 739 C CA . ASN A 1 90 ? -5.424 -11.297 24.513 1.00 78.38 90 ASN A CA 1
ATOM 740 C C . ASN A 1 90 ? -6.451 -10.283 23.973 1.00 78.38 90 ASN A C 1
ATOM 742 O O . ASN A 1 90 ? -6.122 -9.410 23.169 1.00 78.38 90 ASN A O 1
ATOM 746 N N . ALA A 1 91 ? -7.680 -10.304 24.499 1.00 69.94 91 ALA A N 1
ATOM 747 C CA . ALA A 1 91 ? -8.710 -9.334 24.129 1.00 69.94 91 ALA A CA 1
ATOM 748 C C . ALA A 1 91 ? -8.301 -7.879 24.441 1.00 69.94 91 ALA A C 1
ATOM 750 O O . ALA A 1 91 ? -8.608 -6.972 23.664 1.00 69.94 91 ALA A O 1
ATOM 751 N N . LYS A 1 92 ? -7.574 -7.642 25.546 1.00 81.88 92 LYS A N 1
ATOM 752 C CA . LYS A 1 92 ? -7.027 -6.314 25.891 1.00 81.88 92 LYS A CA 1
ATOM 753 C C . LYS A 1 92 ? -5.923 -5.863 24.933 1.00 81.88 92 LYS A C 1
ATOM 755 O O . LYS A 1 92 ? -5.893 -4.684 24.573 1.00 81.88 92 LYS A O 1
ATOM 760 N N . LYS A 1 93 ? -5.029 -6.770 24.520 1.00 86.56 93 LYS A N 1
ATOM 761 C CA . LYS A 1 93 ? -3.995 -6.490 23.509 1.00 86.56 93 LYS A CA 1
ATOM 762 C C . LYS A 1 93 ? -4.639 -6.145 22.163 1.00 86.56 93 LYS A C 1
ATOM 764 O O . LYS A 1 93 ? -4.285 -5.131 21.556 1.00 86.56 93 LYS A O 1
ATOM 769 N N . GLY A 1 94 ? -5.610 -6.944 21.721 1.00 80.06 94 GLY A N 1
ATOM 770 C CA . GLY A 1 94 ? -6.312 -6.757 20.452 1.00 80.06 94 GLY A CA 1
ATOM 771 C C . GLY A 1 94 ? -5.352 -6.714 19.254 1.00 80.06 94 GLY A C 1
ATOM 772 O O . GLY A 1 94 ? -4.360 -7.434 19.202 1.00 80.06 94 GLY A O 1
ATOM 773 N N . ASN A 1 95 ? -5.600 -5.818 18.293 1.00 73.00 95 ASN A N 1
ATOM 774 C CA . ASN A 1 95 ? -4.783 -5.680 17.074 1.00 73.00 95 ASN A CA 1
ATOM 775 C C . ASN A 1 95 ? -3.459 -4.893 17.275 1.00 73.00 95 ASN A C 1
ATOM 777 O O . ASN A 1 95 ? -2.959 -4.249 16.347 1.00 73.00 95 ASN A O 1
ATOM 781 N N . LYS A 1 96 ? -2.892 -4.910 18.486 1.00 82.19 96 LYS A N 1
ATOM 782 C CA . LYS A 1 96 ? -1.612 -4.262 18.821 1.00 82.19 96 LYS A CA 1
ATOM 783 C C . LYS A 1 96 ? -0.480 -5.278 18.939 1.00 82.19 96 LYS A C 1
ATOM 785 O O . LYS A 1 96 ? -0.721 -6.448 19.239 1.00 82.19 96 LYS A O 1
ATOM 790 N N . THR A 1 97 ? 0.760 -4.838 18.745 1.00 85.06 97 THR A N 1
ATOM 791 C CA . THR A 1 97 ? 1.950 -5.631 19.109 1.00 85.06 97 THR A CA 1
ATOM 792 C C . THR A 1 97 ? 2.181 -5.607 20.625 1.00 85.06 97 THR A C 1
ATOM 794 O O . THR A 1 97 ? 1.631 -4.742 21.313 1.00 85.06 97 THR A O 1
ATOM 797 N N . PRO A 1 98 ? 2.999 -6.515 21.193 1.00 91.75 98 PRO A N 1
ATOM 798 C CA . PRO A 1 98 ? 3.325 -6.468 22.613 1.00 91.75 98 PRO A CA 1
ATOM 799 C C . PRO A 1 98 ? 4.052 -5.170 22.974 1.00 91.75 98 PRO A C 1
ATOM 801 O O . PRO A 1 98 ? 3.741 -4.579 24.003 1.00 91.75 98 PRO A O 1
ATOM 804 N N . TYR A 1 99 ? 4.943 -4.684 22.102 1.00 89.19 99 TYR A N 1
ATOM 805 C CA . TYR A 1 99 ? 5.577 -3.376 22.258 1.00 89.19 99 TYR A CA 1
ATOM 806 C C . TYR A 1 99 ? 4.529 -2.257 22.362 1.00 89.19 99 TYR A C 1
ATOM 808 O O . TYR A 1 99 ? 4.500 -1.527 23.342 1.00 89.19 99 TYR A O 1
ATOM 816 N N . GLU A 1 100 ? 3.594 -2.156 21.416 1.00 84.06 100 GLU A N 1
ATOM 817 C CA . GLU A 1 100 ? 2.560 -1.108 21.432 1.00 84.06 100 GLU A CA 1
ATOM 818 C C . GLU A 1 100 ? 1.610 -1.190 22.638 1.00 84.06 100 GLU A C 1
ATOM 820 O O . GLU A 1 100 ? 1.063 -0.172 23.068 1.00 84.06 100 GLU A O 1
ATOM 825 N N . ALA A 1 101 ? 1.352 -2.399 23.139 1.00 86.12 101 ALA A N 1
ATOM 826 C CA . ALA A 1 101 ? 0.417 -2.628 24.234 1.00 86.12 101 ALA A CA 1
ATOM 827 C C . ALA A 1 101 ? 1.052 -2.434 25.620 1.00 86.12 101 ALA A C 1
ATOM 829 O O . ALA A 1 101 ? 0.365 -1.966 26.527 1.00 86.12 101 ALA A O 1
ATOM 830 N N . TYR A 1 102 ? 2.331 -2.787 25.783 1.00 90.31 102 TYR A N 1
ATOM 831 C CA . TYR A 1 102 ? 2.961 -2.915 27.099 1.00 90.31 102 TYR A CA 1
ATOM 832 C C . TYR A 1 102 ? 4.238 -2.091 27.278 1.00 90.31 102 TYR A C 1
ATOM 834 O O . TYR A 1 102 ? 4.658 -1.924 28.422 1.00 90.31 102 TYR A O 1
ATOM 842 N N . TYR A 1 103 ? 4.862 -1.561 26.221 1.00 88.00 103 TYR A N 1
ATOM 843 C CA . TYR A 1 103 ? 6.067 -0.739 26.366 1.00 88.00 103 TYR A CA 1
ATOM 844 C C . TYR A 1 103 ? 5.797 0.488 27.249 1.00 88.00 103 TYR A C 1
ATOM 846 O O . TYR A 1 103 ? 4.819 1.210 27.055 1.00 88.00 103 TYR A O 1
ATOM 854 N N . GLY A 1 104 ? 6.664 0.706 28.242 1.00 81.56 104 GLY A N 1
ATOM 855 C CA . GLY A 1 104 ? 6.509 1.769 29.242 1.00 81.56 104 GLY A CA 1
ATOM 856 C C . GLY A 1 104 ? 5.534 1.451 30.384 1.00 81.56 104 GLY A C 1
ATOM 857 O O . GLY A 1 104 ? 5.283 2.323 31.208 1.00 81.56 104 GLY A O 1
ATOM 858 N N . THR A 1 105 ? 4.987 0.232 30.449 1.00 89.44 105 THR A N 1
ATOM 859 C CA . THR A 1 105 ? 4.219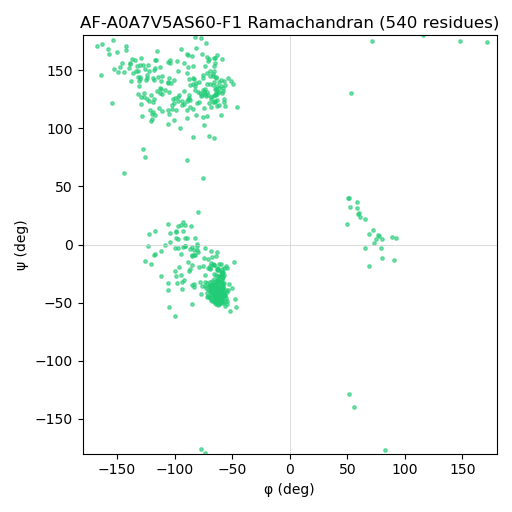 -0.258 31.608 1.00 89.44 105 THR A CA 1
ATOM 860 C C . THR A 1 105 ? 5.091 -1.119 32.519 1.00 89.44 105 THR A C 1
ATOM 862 O O . THR A 1 105 ? 6.050 -1.738 32.050 1.00 89.44 105 THR A O 1
ATOM 865 N N . ASP A 1 106 ? 4.708 -1.248 33.790 1.00 87.81 106 ASP A N 1
ATOM 866 C CA . ASP A 1 106 ? 5.426 -2.076 34.775 1.00 87.81 106 ASP A CA 1
ATOM 867 C C . ASP A 1 106 ? 5.524 -3.553 34.348 1.00 87.81 106 ASP A C 1
ATOM 869 O O . ASP A 1 106 ? 6.507 -4.237 34.623 1.00 87.81 106 ASP A O 1
ATOM 873 N N . LYS A 1 107 ? 4.548 -4.034 33.564 1.00 88.69 107 LYS A N 1
ATOM 874 C CA . LYS A 1 107 ? 4.520 -5.406 33.036 1.00 88.69 107 LYS A CA 1
ATOM 875 C C . LYS A 1 107 ? 5.589 -5.681 31.975 1.00 88.69 107 LYS A C 1
ATOM 877 O O . LYS A 1 107 ? 5.886 -6.843 31.707 1.00 88.69 107 LYS A O 1
ATOM 882 N N . TRP A 1 108 ? 6.146 -4.654 31.329 1.00 93.19 108 TRP A N 1
ATOM 883 C CA . TRP A 1 108 ? 6.991 -4.824 30.142 1.00 93.19 108 TRP A CA 1
ATOM 884 C C . TRP A 1 108 ? 8.207 -5.718 30.393 1.00 93.19 108 TRP A C 1
ATOM 886 O O . TRP A 1 108 ? 8.448 -6.675 29.656 1.00 93.19 108 TRP A O 1
ATOM 896 N N . GLN A 1 109 ? 8.954 -5.428 31.459 1.00 93.19 109 GLN A N 1
ATOM 897 C CA . GLN A 1 109 ? 10.175 -6.165 31.786 1.00 93.19 109 GLN A CA 1
ATOM 898 C C . GLN A 1 109 ? 9.873 -7.597 32.230 1.00 93.19 109 GLN A C 1
ATOM 900 O O . GLN A 1 109 ? 10.606 -8.523 31.880 1.00 93.19 109 GLN A O 1
ATOM 905 N N . GLU A 1 110 ? 8.757 -7.809 32.930 1.00 94.88 110 GLU A N 1
ATOM 906 C CA . GLU A 1 110 ? 8.324 -9.149 33.323 1.00 94.88 110 GLU A CA 1
ATOM 907 C C . GLU A 1 110 ? 8.000 -10.025 32.111 1.00 94.88 110 GLU A C 1
ATOM 909 O O . GLU A 1 110 ? 8.420 -11.181 32.057 1.00 94.88 110 GLU A O 1
ATOM 914 N N . ILE A 1 111 ? 7.295 -9.475 31.114 1.00 95.56 111 ILE A N 1
ATOM 915 C CA . ILE A 1 111 ? 6.965 -10.189 29.874 1.00 95.56 111 ILE A CA 1
ATOM 916 C C . ILE A 1 111 ? 8.249 -10.619 29.161 1.00 95.56 111 ILE A C 1
ATOM 918 O O . ILE A 1 111 ? 8.406 -11.791 28.818 1.00 95.56 111 ILE A O 1
ATOM 922 N N . LEU A 1 112 ? 9.199 -9.696 28.977 1.00 95.31 112 LEU A N 1
ATOM 923 C CA . LEU A 1 112 ? 10.473 -10.003 28.320 1.00 95.31 112 LEU A CA 1
ATOM 924 C C . LEU A 1 112 ? 11.290 -11.042 29.097 1.00 95.31 112 LEU A C 1
ATOM 926 O O . LEU A 1 112 ? 11.884 -11.928 28.483 1.00 95.31 112 LEU A O 1
ATOM 930 N N . SER A 1 113 ? 11.277 -10.978 30.431 1.00 95.12 113 SER A N 1
ATOM 931 C CA . SER A 1 113 ? 11.930 -11.964 31.297 1.00 95.12 113 SER A CA 1
ATOM 932 C C . SER A 1 113 ? 11.330 -13.364 31.126 1.00 95.12 113 SER A C 1
ATOM 934 O O . SER A 1 113 ? 12.074 -14.332 30.960 1.00 95.12 113 SER A O 1
ATOM 936 N N . ARG A 1 114 ? 9.994 -13.490 31.085 1.00 95.62 114 ARG A N 1
ATOM 937 C CA . ARG A 1 114 ? 9.308 -14.775 30.845 1.00 95.62 114 ARG A CA 1
ATOM 938 C C . ARG A 1 114 ? 9.616 -15.329 29.453 1.00 95.62 114 ARG A C 1
ATOM 940 O O . ARG A 1 114 ? 9.998 -16.491 29.328 1.00 95.62 114 ARG A O 1
ATOM 947 N N . VAL A 1 115 ? 9.541 -14.495 28.413 1.00 94.06 115 VAL A N 1
ATOM 948 C CA . VAL A 1 115 ? 9.868 -14.897 27.030 1.00 94.06 115 VAL A CA 1
ATOM 949 C C . VAL A 1 115 ? 11.342 -15.299 26.893 1.00 94.06 115 VAL A C 1
ATOM 951 O O . VAL A 1 115 ? 11.667 -16.276 26.220 1.00 94.06 115 VAL A O 1
ATOM 954 N N . GLY A 1 116 ? 12.247 -14.610 27.594 1.00 93.31 116 GLY A N 1
ATOM 955 C CA . GLY A 1 116 ? 13.677 -14.930 27.654 1.00 93.31 116 GLY A CA 1
ATOM 956 C C . GLY A 1 116 ? 14.012 -16.279 28.307 1.00 93.31 116 GLY A C 1
ATOM 957 O O . GLY A 1 116 ? 15.154 -16.741 28.196 1.00 93.31 116 GLY A O 1
ATOM 958 N N . LYS A 1 117 ? 13.028 -16.936 28.933 1.00 94.62 117 LYS A N 1
ATOM 959 C CA . LYS A 1 117 ? 13.139 -18.268 29.54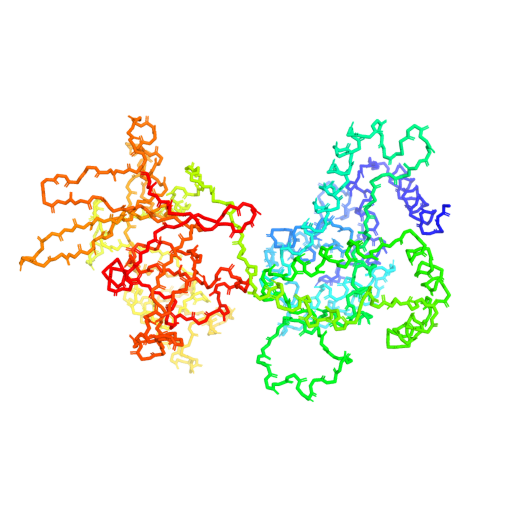4 1.00 94.62 117 LYS A CA 1
ATOM 960 C C . LYS A 1 117 ? 12.488 -19.382 28.715 1.00 94.62 117 LYS A C 1
ATOM 962 O O . LYS A 1 117 ? 12.496 -20.522 29.166 1.00 94.62 117 LYS A O 1
ATOM 967 N N . PHE A 1 118 ? 11.940 -19.094 27.529 1.00 95.12 118 PHE A N 1
ATOM 968 C CA . PHE A 1 118 ? 11.289 -20.117 26.698 1.00 95.12 118 PHE A CA 1
ATOM 969 C C . PHE A 1 118 ? 12.217 -21.292 26.380 1.00 95.12 118 PHE A C 1
ATOM 971 O O . PHE A 1 118 ? 13.378 -21.103 26.005 1.00 95.12 118 PHE A O 1
ATOM 978 N N . ASN A 1 119 ? 11.674 -22.502 26.466 1.00 90.56 119 ASN A N 1
ATOM 979 C CA . ASN A 1 119 ? 12.382 -23.736 26.158 1.00 90.56 119 ASN A CA 1
ATOM 980 C C . ASN A 1 119 ? 12.230 -24.088 24.669 1.00 90.56 119 ASN A C 1
ATOM 982 O O . ASN A 1 119 ? 11.443 -24.955 24.293 1.00 90.56 119 ASN A O 1
ATOM 986 N N . SER A 1 120 ? 12.907 -23.335 23.795 1.00 86.31 120 SER A N 1
ATOM 987 C CA . SER A 1 120 ? 12.770 -23.470 22.338 1.00 86.31 120 SER A CA 1
ATOM 988 C C . SER A 1 120 ? 13.914 -22.796 21.586 1.00 86.31 120 SER A C 1
ATOM 990 O O . SER A 1 120 ? 14.371 -21.712 21.959 1.00 86.31 120 SER A O 1
ATOM 992 N N . ASP A 1 121 ? 14.314 -23.382 20.454 1.00 85.38 121 ASP A N 1
ATOM 993 C CA . ASP A 1 121 ? 15.301 -22.793 19.533 1.00 85.38 121 ASP A CA 1
ATOM 994 C C . ASP A 1 121 ? 14.795 -21.460 18.937 1.00 85.38 121 ASP A C 1
ATOM 996 O O . ASP A 1 121 ? 15.572 -20.610 18.497 1.00 85.38 121 ASP A O 1
ATOM 1000 N N . PHE A 1 122 ? 13.475 -21.232 18.970 1.00 86.81 122 PHE A N 1
ATOM 1001 C CA . PHE A 1 122 ? 12.833 -20.011 18.486 1.00 86.81 122 PHE A CA 1
ATOM 1002 C C . PHE A 1 122 ? 12.807 -18.874 19.510 1.00 86.81 122 PHE A C 1
ATOM 1004 O O . PHE A 1 122 ? 12.365 -17.774 19.172 1.00 86.81 122 PHE A O 1
ATOM 1011 N N . LYS A 1 123 ? 13.309 -19.090 20.732 1.00 91.12 123 LYS A N 1
ATOM 1012 C CA . LYS A 1 123 ? 13.296 -18.106 21.825 1.00 91.12 123 LYS A CA 1
ATOM 1013 C C . LYS A 1 123 ? 13.757 -16.716 21.392 1.00 91.12 123 LYS A C 1
ATOM 1015 O O . LYS A 1 123 ? 13.038 -15.737 21.563 1.00 91.12 123 LYS A O 1
ATOM 1020 N N . ASN A 1 124 ? 14.937 -16.627 20.780 1.00 89.00 124 ASN A N 1
ATOM 1021 C CA . ASN A 1 124 ? 15.514 -15.342 20.376 1.00 89.00 124 ASN A CA 1
ATOM 1022 C C . ASN A 1 124 ? 14.706 -14.668 19.255 1.00 89.00 124 ASN A C 1
ATOM 1024 O O . ASN A 1 124 ? 14.652 -13.443 19.186 1.00 89.00 124 ASN A O 1
ATOM 1028 N N . GLN A 1 125 ? 14.072 -15.450 18.376 1.00 86.94 125 GLN A N 1
ATOM 1029 C CA . GLN A 1 125 ? 13.206 -14.916 17.321 1.00 86.94 125 GLN A CA 1
ATOM 1030 C C . GLN A 1 125 ? 11.902 -14.375 17.914 1.00 86.94 125 GLN A C 1
ATOM 1032 O O . GLN A 1 125 ? 11.510 -13.255 17.595 1.00 86.94 125 GLN A O 1
ATOM 1037 N N . LYS A 1 126 ? 11.279 -15.121 18.834 1.00 92.94 126 LYS A N 1
ATOM 1038 C CA . LYS A 1 126 ? 10.081 -14.683 19.559 1.00 92.94 126 LYS A CA 1
ATOM 1039 C C . LYS A 1 126 ? 10.357 -13.436 20.383 1.00 92.94 126 LYS A C 1
ATOM 1041 O O . LYS A 1 126 ? 9.620 -12.467 20.260 1.00 92.94 126 LYS A O 1
ATOM 1046 N N . LEU A 1 127 ? 11.458 -13.398 21.132 1.00 92.62 127 LEU A N 1
ATOM 1047 C CA . LEU A 1 127 ? 11.846 -12.224 21.915 1.00 92.62 127 LEU A CA 1
ATOM 1048 C C . LEU A 1 127 ? 11.985 -10.968 21.040 1.00 92.62 127 LEU A C 1
ATOM 1050 O O . LEU A 1 127 ? 11.466 -9.912 21.396 1.00 92.62 127 LEU A O 1
ATOM 1054 N N . LYS A 1 128 ? 12.598 -11.099 19.856 1.00 89.31 128 LYS A N 1
ATOM 1055 C CA . LYS A 1 128 ? 12.663 -10.008 18.872 1.00 89.31 128 LYS A CA 1
ATOM 1056 C C . LYS A 1 128 ? 11.279 -9.567 18.399 1.00 89.31 128 LYS A C 1
ATOM 1058 O O . LYS A 1 128 ? 11.064 -8.370 18.270 1.00 89.31 128 LYS A O 1
ATOM 1063 N N . LEU A 1 129 ? 10.343 -10.491 18.165 1.00 88.00 129 LEU A N 1
ATOM 1064 C CA . LEU A 1 129 ? 8.961 -10.147 17.801 1.00 88.00 129 LEU A CA 1
ATOM 1065 C C . LEU A 1 129 ? 8.231 -9.419 18.934 1.00 88.00 129 LEU A C 1
ATOM 1067 O O . LEU A 1 129 ? 7.529 -8.449 18.670 1.00 88.00 129 LEU A O 1
ATOM 1071 N N . PHE A 1 130 ? 8.427 -9.829 20.189 1.00 92.31 130 PHE A N 1
ATOM 1072 C CA . PHE A 1 130 ? 7.859 -9.122 21.340 1.00 92.31 130 PHE A CA 1
ATOM 1073 C C . PHE A 1 130 ? 8.354 -7.674 21.419 1.00 92.31 130 PHE A C 1
ATOM 1075 O O . PHE A 1 130 ? 7.556 -6.779 21.682 1.00 92.31 130 PHE A O 1
ATOM 1082 N N . GLN A 1 131 ? 9.637 -7.442 21.135 1.00 89.69 131 GLN A N 1
ATOM 1083 C CA . GLN A 1 131 ? 10.274 -6.119 21.135 1.00 89.69 131 GLN A CA 1
ATOM 1084 C C . GLN A 1 131 ? 10.072 -5.330 19.832 1.00 89.69 131 GLN A C 1
ATOM 1086 O O . GLN A 1 131 ? 10.511 -4.184 19.742 1.00 89.69 131 GLN A O 1
ATOM 1091 N N . LYS A 1 132 ? 9.443 -5.927 18.812 1.00 82.38 132 LYS A N 1
ATOM 1092 C CA . LYS A 1 132 ? 9.375 -5.340 17.476 1.00 82.38 132 LYS A CA 1
ATOM 1093 C C . LYS A 1 132 ? 8.462 -4.117 17.461 1.00 82.38 132 LYS A C 1
ATOM 1095 O O . LYS A 1 132 ? 7.261 -4.210 17.727 1.00 82.38 132 LYS A O 1
ATOM 1100 N N . VAL A 1 133 ? 9.037 -2.990 17.057 1.00 79.44 133 VAL A N 1
ATOM 1101 C CA . VAL A 1 133 ? 8.285 -1.831 16.581 1.00 79.44 133 VAL A CA 1
ATOM 1102 C C . VAL A 1 133 ? 7.949 -2.109 15.126 1.00 79.44 133 VAL A C 1
ATOM 1104 O O . VAL A 1 133 ? 8.850 -2.200 14.298 1.00 79.44 133 VAL A O 1
ATOM 1107 N N . LEU A 1 134 ? 6.669 -2.328 14.830 1.00 64.38 134 LEU A N 1
ATOM 1108 C CA . LEU A 1 134 ? 6.245 -2.469 13.445 1.00 64.38 134 LEU A CA 1
ATOM 1109 C C . LEU A 1 134 ? 6.273 -1.108 12.767 1.00 64.38 134 LEU A C 1
ATOM 1111 O O . LEU A 1 134 ? 5.653 -0.157 13.250 1.00 64.38 134 LEU A O 1
ATOM 1115 N N . ASP A 1 135 ? 6.918 -1.056 11.612 1.00 58.34 135 ASP A N 1
ATOM 1116 C CA . ASP A 1 135 ? 6.610 -0.052 10.612 1.00 58.34 135 ASP A CA 1
ATOM 1117 C C . ASP A 1 135 ? 5.597 -0.608 9.595 1.00 58.34 135 ASP A C 1
ATOM 1119 O O . ASP A 1 135 ? 5.309 -1.803 9.530 1.00 58.34 135 ASP A O 1
ATOM 1123 N N . GLU A 1 136 ? 5.035 0.264 8.762 1.00 48.28 136 GLU A N 1
ATOM 1124 C CA . GLU A 1 136 ? 4.096 -0.144 7.711 1.00 48.28 136 GLU A CA 1
ATOM 1125 C C . GLU A 1 136 ? 4.729 -1.066 6.638 1.00 48.28 136 GLU A C 1
ATOM 1127 O O . GLU A 1 136 ? 4.066 -1.418 5.664 1.00 48.28 136 GLU A O 1
ATOM 1132 N N . SER A 1 137 ? 6.046 -1.312 6.645 1.00 49.03 137 SER A N 1
ATOM 1133 C CA . SER A 1 137 ? 6.751 -2.111 5.625 1.00 49.03 137 SER A CA 1
ATOM 1134 C C . SER A 1 137 ? 6.855 -3.589 6.009 1.00 49.03 137 SER A C 1
ATOM 1136 O O . SER A 1 137 ? 6.794 -4.459 5.136 1.00 49.03 137 SER A O 1
ATOM 1138 N N . ASP A 1 138 ? 6.914 -3.867 7.309 1.00 46.31 138 ASP A N 1
ATOM 1139 C CA . ASP A 1 138 ? 7.023 -5.205 7.883 1.00 46.31 138 ASP A CA 1
ATOM 1140 C C . ASP A 1 138 ? 5.784 -6.086 7.653 1.00 46.31 138 ASP A C 1
ATOM 1142 O O . ASP A 1 138 ? 5.913 -7.284 7.391 1.00 46.31 138 ASP A O 1
ATOM 1146 N N . ASP A 1 139 ? 4.595 -5.482 7.697 1.00 47.19 139 ASP A N 1
ATOM 1147 C CA . ASP A 1 139 ? 3.287 -6.130 7.515 1.00 47.19 139 ASP A CA 1
ATOM 1148 C C . ASP A 1 139 ? 3.112 -6.755 6.105 1.00 47.19 139 ASP A C 1
ATOM 1150 O O . ASP A 1 139 ? 2.331 -7.684 5.896 1.00 47.19 139 ASP A O 1
ATOM 1154 N N . PHE A 1 140 ? 3.894 -6.299 5.119 1.00 43.97 140 PHE A N 1
ATOM 1155 C CA . PHE A 1 140 ? 3.800 -6.721 3.714 1.00 43.97 140 PHE A CA 1
ATOM 1156 C C . PHE A 1 140 ? 4.850 -7.774 3.299 1.00 43.97 140 PHE A C 1
ATOM 1158 O O . PHE A 1 140 ? 4.653 -8.501 2.324 1.00 43.97 140 PHE A O 1
ATOM 1165 N N . ALA A 1 141 ? 5.983 -7.868 4.004 1.00 50.97 141 ALA A N 1
ATOM 1166 C CA . ALA A 1 141 ? 7.158 -8.601 3.520 1.00 50.97 141 ALA A CA 1
ATOM 1167 C C . ALA A 1 141 ? 7.040 -10.137 3.623 1.00 50.97 141 ALA A C 1
ATOM 1169 O O . ALA A 1 141 ? 7.526 -10.852 2.744 1.00 50.97 141 ALA A O 1
ATOM 1170 N N . ASN A 1 142 ? 6.396 -10.664 4.670 1.00 48.69 142 ASN A N 1
ATOM 1171 C CA . ASN A 1 142 ? 6.402 -12.106 4.956 1.00 48.69 142 ASN A CA 1
ATOM 1172 C C . ASN A 1 142 ? 5.441 -12.932 4.081 1.00 48.69 142 ASN A C 1
ATOM 1174 O O . ASN A 1 142 ? 5.760 -14.078 3.755 1.00 48.69 142 ASN A O 1
ATOM 1178 N N . SER A 1 143 ? 4.302 -12.372 3.663 1.00 49.69 143 SER A N 1
ATOM 1179 C CA . SER A 1 143 ? 3.361 -13.040 2.747 1.00 49.69 143 SER A CA 1
ATOM 1180 C C . SER A 1 143 ? 3.931 -13.143 1.326 1.00 49.69 143 SER A C 1
ATOM 1182 O O . S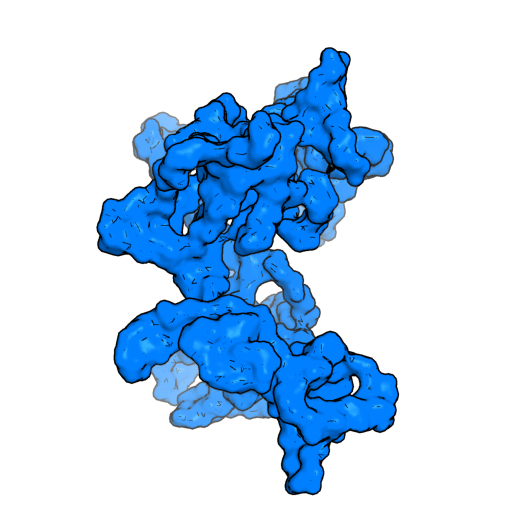ER A 1 143 ? 3.947 -14.223 0.737 1.00 49.69 143 SER A O 1
ATOM 1184 N N . GLN A 1 144 ? 4.531 -12.057 0.828 1.00 54.41 144 GLN A N 1
ATOM 1185 C CA . GLN A 1 144 ? 5.126 -11.993 -0.512 1.00 54.41 144 GLN A CA 1
ATOM 1186 C C . GLN A 1 144 ? 6.253 -13.016 -0.724 1.00 54.41 144 GLN A C 1
ATOM 1188 O O . GLN A 1 144 ? 6.417 -13.537 -1.826 1.00 54.41 144 GLN A O 1
ATOM 1193 N N . LEU A 1 145 ? 7.037 -13.352 0.307 1.00 59.06 145 LEU A N 1
ATOM 1194 C CA . LEU A 1 145 ? 8.157 -14.296 0.167 1.00 59.06 145 LEU A CA 1
ATOM 1195 C C . LEU A 1 145 ? 7.716 -15.733 -0.164 1.00 59.06 145 LEU A C 1
ATOM 1197 O O . LEU A 1 145 ? 8.413 -16.424 -0.907 1.00 59.06 145 LEU A O 1
ATOM 1201 N N . ARG A 1 146 ? 6.576 -16.201 0.362 1.00 59.09 146 ARG A N 1
ATOM 1202 C CA . ARG A 1 146 ? 6.057 -17.545 0.037 1.00 59.09 146 ARG A CA 1
ATOM 1203 C C . ARG A 1 146 ? 5.396 -17.563 -1.336 1.00 59.09 146 ARG A C 1
ATOM 1205 O O . ARG A 1 146 ? 5.669 -18.465 -2.128 1.00 59.09 146 ARG A O 1
ATOM 1212 N N . ASP A 1 147 ? 4.611 -16.532 -1.631 1.00 61.59 147 ASP A N 1
ATOM 1213 C CA . ASP A 1 147 ? 3.908 -16.396 -2.907 1.00 61.59 147 ASP A CA 1
ATOM 1214 C C . ASP A 1 147 ? 4.891 -16.272 -4.081 1.00 61.59 147 ASP A C 1
ATOM 1216 O O . ASP A 1 147 ? 4.707 -16.907 -5.119 1.00 61.59 147 ASP A O 1
ATOM 1220 N N . THR A 1 148 ? 5.993 -15.535 -3.906 1.00 74.44 148 THR A N 1
ATOM 1221 C CA . THR A 1 148 ? 7.046 -15.398 -4.931 1.00 74.44 148 THR A CA 1
ATOM 1222 C C . THR A 1 148 ? 7.789 -16.707 -5.202 1.00 74.44 148 THR A C 1
ATOM 1224 O O . THR A 1 148 ? 8.079 -17.010 -6.359 1.00 74.44 148 THR A O 1
ATOM 1227 N N . ALA A 1 149 ? 8.065 -17.518 -4.174 1.00 70.69 149 ALA A N 1
ATOM 1228 C CA . ALA A 1 149 ? 8.700 -18.826 -4.347 1.00 70.69 149 ALA A CA 1
ATOM 1229 C C . ALA A 1 149 ? 7.788 -19.816 -5.092 1.00 70.69 149 ALA A C 1
ATOM 1231 O O . ALA A 1 149 ? 8.246 -20.548 -5.977 1.00 70.69 149 ALA A O 1
ATOM 1232 N N . TYR A 1 150 ? 6.494 -19.814 -4.763 1.00 78.88 150 TYR A N 1
ATOM 1233 C CA . TYR A 1 150 ? 5.500 -20.614 -5.472 1.00 78.88 150 TYR A CA 1
ATOM 1234 C C . TYR A 1 150 ? 5.363 -20.164 -6.934 1.00 78.88 150 TYR A C 1
ATOM 1236 O O . TYR A 1 150 ? 5.494 -20.985 -7.839 1.00 78.88 150 TYR A O 1
ATOM 1244 N N . ALA A 1 151 ? 5.222 -18.857 -7.181 1.00 84.44 151 ALA A N 1
ATOM 1245 C CA . ALA A 1 151 ? 5.125 -18.301 -8.530 1.00 84.44 151 ALA A CA 1
ATOM 1246 C C . ALA A 1 151 ? 6.349 -18.637 -9.397 1.00 84.44 151 ALA A C 1
ATOM 1248 O O . ALA A 1 151 ? 6.190 -19.027 -10.550 1.00 84.44 151 ALA A O 1
ATOM 1249 N N . ALA A 1 152 ? 7.565 -18.548 -8.846 1.00 84.94 152 ALA A N 1
ATOM 1250 C CA . ALA A 1 152 ? 8.784 -18.933 -9.560 1.00 84.94 152 ALA A CA 1
ATOM 1251 C C . ALA A 1 152 ? 8.804 -20.431 -9.915 1.00 84.94 152 ALA A C 1
ATOM 1253 O O . ALA A 1 152 ? 9.256 -20.811 -10.998 1.00 84.94 152 ALA A O 1
ATOM 1254 N N . THR A 1 153 ? 8.290 -21.281 -9.023 1.00 83.12 153 THR A N 1
ATOM 1255 C CA . THR A 1 153 ? 8.187 -22.729 -9.251 1.00 83.12 153 THR A CA 1
ATOM 1256 C C . THR A 1 153 ? 7.205 -23.039 -10.378 1.00 83.12 153 THR A C 1
ATOM 1258 O O . THR A 1 153 ? 7.547 -23.773 -11.302 1.00 83.12 153 THR A O 1
ATOM 1261 N N . GLU A 1 154 ? 6.012 -22.446 -10.344 1.00 90.62 154 GLU A N 1
ATOM 1262 C CA . GLU A 1 154 ? 4.999 -22.644 -11.385 1.00 90.62 154 GLU A CA 1
ATOM 1263 C C . GLU A 1 154 ? 5.429 -22.046 -12.728 1.00 90.62 154 GLU A C 1
ATOM 1265 O O . GLU A 1 154 ? 5.298 -22.704 -13.758 1.00 90.62 154 GLU A O 1
ATOM 1270 N N . ALA A 1 155 ? 6.051 -20.863 -12.735 1.00 91.25 155 ALA A N 1
ATOM 1271 C CA . ALA A 1 155 ? 6.631 -20.286 -13.948 1.00 91.25 155 ALA A CA 1
ATOM 1272 C C . ALA A 1 155 ? 7.709 -21.199 -14.555 1.00 91.25 155 ALA A C 1
ATOM 1274 O O . ALA A 1 155 ? 7.748 -21.382 -15.770 1.00 91.25 155 ALA A O 1
ATOM 1275 N N . SER A 1 156 ? 8.547 -21.823 -13.719 1.00 88.94 156 SER A N 1
ATOM 1276 C CA . SER A 1 156 ? 9.568 -22.772 -14.183 1.00 88.94 156 SER A CA 1
ATOM 1277 C C . SER A 1 156 ? 8.945 -24.013 -14.825 1.00 88.94 156 SER A C 1
ATOM 1279 O O . SER A 1 156 ? 9.403 -24.451 -15.878 1.00 88.94 156 SER A O 1
ATOM 1281 N N . LYS A 1 157 ? 7.883 -24.566 -14.223 1.00 88.12 157 LYS A N 1
ATOM 1282 C CA . LYS A 1 157 ? 7.132 -25.694 -14.798 1.00 88.12 157 LYS A CA 1
ATOM 1283 C C . LYS A 1 157 ? 6.447 -25.303 -16.103 1.00 88.12 157 LYS A C 1
ATOM 1285 O O . LYS A 1 157 ? 6.472 -26.070 -17.057 1.00 88.12 157 LYS A O 1
ATOM 1290 N N . TYR A 1 158 ? 5.863 -24.112 -16.167 1.00 94.00 158 TYR A N 1
ATOM 1291 C CA . TYR A 1 158 ? 5.222 -23.615 -17.377 1.00 94.00 158 TYR A CA 1
ATOM 1292 C C . TYR A 1 158 ? 6.234 -23.488 -18.524 1.00 94.00 158 TYR A C 1
ATOM 1294 O O . TYR A 1 158 ? 6.044 -24.090 -19.577 1.00 94.00 158 TYR A O 1
ATOM 1302 N N . LEU A 1 159 ? 7.369 -22.820 -18.290 1.00 92.75 159 LEU A N 1
ATOM 1303 C CA . LEU A 1 159 ? 8.434 -22.658 -19.288 1.00 92.75 159 LEU A CA 1
ATOM 1304 C C . LEU A 1 159 ? 9.080 -23.983 -19.714 1.00 92.75 159 LEU A C 1
ATOM 1306 O O . LEU A 1 159 ? 9.507 -24.109 -20.858 1.00 92.75 159 LEU A O 1
ATOM 1310 N N . ALA A 1 160 ? 9.126 -24.979 -18.828 1.00 91.31 160 ALA A N 1
ATOM 1311 C CA . ALA A 1 160 ? 9.655 -26.306 -19.137 1.00 91.31 160 ALA A CA 1
ATOM 1312 C C . ALA A 1 160 ? 8.918 -27.001 -20.300 1.00 91.31 160 ALA A C 1
ATOM 1314 O O . ALA A 1 160 ? 9.528 -27.798 -21.010 1.00 91.31 160 ALA A O 1
ATOM 1315 N N . HIS A 1 161 ? 7.647 -26.666 -20.556 1.00 93.31 161 HIS A N 1
ATOM 1316 C CA . HIS A 1 161 ? 6.892 -27.231 -21.683 1.00 93.31 161 HIS A CA 1
ATOM 1317 C C . HIS A 1 161 ? 7.513 -26.880 -23.042 1.00 93.31 161 HIS A C 1
ATOM 1319 O O . HIS A 1 161 ? 7.404 -27.671 -23.973 1.00 93.31 161 HIS A O 1
ATOM 1325 N N . LEU A 1 162 ? 8.232 -25.754 -23.148 1.00 93.31 162 LEU A N 1
ATOM 1326 C CA . LEU A 1 162 ? 8.951 -25.368 -24.369 1.00 93.31 162 LEU A CA 1
ATOM 1327 C C . LEU A 1 162 ? 10.108 -26.321 -24.712 1.00 93.31 162 LEU A C 1
ATOM 1329 O O . LEU A 1 162 ? 10.584 -26.321 -25.842 1.00 93.31 162 LEU A O 1
ATOM 1333 N N . TYR A 1 163 ? 10.565 -27.119 -23.742 1.00 91.38 163 TYR A N 1
ATOM 1334 C CA . TYR A 1 163 ? 11.738 -27.987 -23.860 1.00 91.38 163 TYR A CA 1
ATOM 1335 C C . TYR A 1 163 ? 11.422 -29.471 -23.606 1.00 91.38 163 TYR A C 1
ATOM 1337 O O . TYR A 1 163 ? 12.342 -30.276 -23.488 1.00 91.38 163 TYR A O 1
ATOM 1345 N N . GLY A 1 164 ? 10.139 -29.841 -23.492 1.00 87.25 164 GLY A N 1
ATOM 1346 C CA . GLY A 1 164 ? 9.718 -31.206 -23.142 1.00 87.25 164 GLY A CA 1
ATOM 1347 C C . GLY A 1 164 ? 9.970 -31.590 -21.677 1.00 87.25 164 GLY A C 1
ATOM 1348 O O . GLY A 1 164 ? 9.882 -32.762 -21.322 1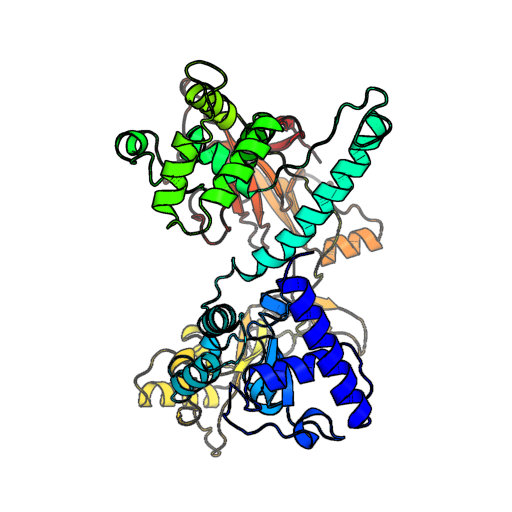.00 87.25 164 GLY A O 1
ATOM 1349 N N . GLY A 1 165 ? 10.283 -30.618 -20.818 1.00 87.56 165 GLY A N 1
ATOM 1350 C CA . GLY A 1 165 ? 10.663 -30.833 -19.427 1.00 87.56 165 GLY A CA 1
ATOM 1351 C C . GLY A 1 165 ? 11.655 -29.784 -18.926 1.00 87.56 165 GLY A C 1
ATOM 1352 O O . GLY A 1 165 ? 12.122 -28.915 -19.657 1.00 87.56 165 GLY A O 1
ATOM 1353 N N . ILE A 1 166 ? 11.979 -29.836 -17.630 1.00 82.56 166 ILE A N 1
ATOM 1354 C CA . ILE A 1 166 ? 13.032 -28.978 -17.044 1.00 82.56 166 ILE A CA 1
ATOM 1355 C C . ILE A 1 166 ? 14.402 -29.347 -17.635 1.00 82.56 166 ILE A C 1
ATOM 1357 O O . ILE A 1 166 ? 15.288 -28.498 -17.780 1.00 82.56 166 ILE A O 1
ATOM 1361 N N . VAL A 1 167 ? 14.551 -30.629 -17.950 1.00 82.25 167 VAL A N 1
ATOM 1362 C CA . VAL A 1 167 ? 15.678 -31.228 -18.647 1.00 82.25 167 VAL A CA 1
ATOM 1363 C C . VAL A 1 167 ? 15.161 -31.655 -20.013 1.00 82.25 167 VAL A C 1
ATOM 1365 O O . VAL A 1 167 ? 14.109 -32.287 -20.086 1.00 82.25 167 VAL A O 1
ATOM 1368 N N . ASP A 1 168 ? 15.865 -31.259 -21.067 1.00 87.69 168 ASP A N 1
ATOM 1369 C CA . ASP A 1 168 ? 15.495 -31.627 -22.431 1.00 87.69 168 ASP A CA 1
ATOM 1370 C C . ASP A 1 168 ? 15.888 -33.079 -22.762 1.00 87.69 168 ASP A C 1
ATOM 1372 O O . ASP A 1 168 ? 16.520 -33.777 -21.963 1.00 87.69 168 ASP A O 1
ATOM 1376 N N . SER A 1 169 ? 15.552 -33.532 -23.971 1.00 85.38 169 SER A N 1
ATOM 1377 C CA . SER A 1 169 ? 15.874 -34.881 -24.457 1.00 85.38 169 SER A CA 1
ATOM 1378 C C . SER A 1 169 ? 17.375 -35.185 -24.547 1.00 85.38 169 SER A C 1
ATOM 1380 O O . SER A 1 169 ? 17.749 -36.353 -24.601 1.00 85.38 169 SER A O 1
ATOM 1382 N N . SER A 1 170 ? 18.241 -34.166 -24.527 1.00 87.56 170 SER A N 1
ATOM 1383 C CA . SER A 1 170 ? 19.700 -34.324 -24.500 1.00 87.56 170 SER A CA 1
ATOM 1384 C C . SER A 1 170 ? 20.276 -34.362 -23.080 1.00 87.56 170 SER A C 1
ATOM 1386 O O . SER A 1 170 ? 21.492 -34.362 -22.901 1.00 87.56 170 SER A O 1
ATOM 1388 N N . GLY A 1 171 ? 19.422 -34.375 -22.050 1.00 81.00 171 GLY A N 1
ATOM 1389 C CA . GLY A 1 171 ? 19.849 -34.375 -20.652 1.00 81.00 171 GLY A CA 1
ATOM 1390 C C . GLY A 1 171 ? 20.305 -33.000 -20.155 1.00 81.00 171 GLY A C 1
ATOM 1391 O O . GLY A 1 171 ? 20.795 -32.881 -19.029 1.00 81.00 171 GLY A O 1
ATOM 1392 N N . LYS A 1 172 ? 20.133 -31.938 -20.954 1.00 82.25 172 LYS A N 1
ATOM 1393 C CA . LYS A 1 172 ? 20.529 -30.580 -20.579 1.00 82.25 172 LYS A CA 1
ATOM 1394 C C . LYS A 1 172 ? 19.400 -29.895 -19.825 1.00 82.25 172 LYS A C 1
ATOM 1396 O O . LYS A 1 172 ? 18.278 -29.766 -20.312 1.00 82.25 172 LYS A O 1
ATOM 1401 N N . ARG A 1 173 ? 19.712 -29.379 -18.637 1.00 81.62 173 ARG A N 1
ATOM 1402 C CA . ARG A 1 173 ? 18.791 -28.527 -17.882 1.00 81.62 173 ARG A CA 1
ATOM 1403 C C . ARG A 1 173 ? 18.604 -27.192 -18.609 1.00 81.62 173 ARG A C 1
ATOM 1405 O O . ARG A 1 173 ? 19.570 -26.459 -18.805 1.00 81.62 173 ARG A O 1
ATOM 1412 N N . ARG A 1 174 ? 17.371 -26.891 -19.027 1.00 85.44 174 ARG A N 1
ATOM 1413 C CA . ARG A 1 174 ? 17.022 -25.661 -19.766 1.00 85.44 174 ARG A CA 1
ATOM 1414 C C . ARG A 1 174 ? 16.436 -24.576 -18.875 1.00 85.44 174 ARG A C 1
ATOM 1416 O O . ARG A 1 174 ? 16.587 -23.400 -19.185 1.00 85.44 174 ARG A O 1
ATOM 1423 N N . ILE A 1 175 ? 15.799 -24.969 -17.770 1.00 87.31 175 ILE A N 1
ATOM 1424 C CA . ILE A 1 175 ? 15.162 -24.050 -16.824 1.00 87.31 175 ILE A CA 1
ATOM 1425 C C . ILE A 1 175 ? 15.818 -24.157 -15.446 1.00 87.31 175 ILE A C 1
ATOM 1427 O O . ILE A 1 175 ? 15.873 -25.231 -14.827 1.00 87.31 175 ILE A O 1
ATOM 1431 N N . GLU A 1 176 ? 16.280 -23.018 -14.935 1.00 80.69 176 GLU A N 1
ATOM 1432 C CA . GLU A 1 176 ? 16.944 -22.912 -13.640 1.00 80.69 176 GLU A CA 1
ATOM 1433 C C . GLU A 1 176 ? 16.372 -21.768 -12.811 1.00 80.69 176 GLU A C 1
ATOM 1435 O O . GLU A 1 176 ? 16.277 -20.629 -13.260 1.00 80.69 176 GLU A O 1
ATOM 1440 N N . ALA A 1 177 ? 16.013 -22.081 -11.567 1.00 79.94 177 ALA A N 1
ATOM 1441 C CA . ALA A 1 177 ? 15.594 -21.093 -10.589 1.00 79.94 177 ALA A CA 1
ATOM 1442 C C . ALA A 1 177 ? 16.764 -20.789 -9.647 1.00 79.94 177 ALA A C 1
ATOM 1444 O O . ALA A 1 177 ? 17.283 -21.678 -8.965 1.00 79.94 177 ALA A O 1
ATOM 1445 N N . VAL A 1 178 ? 17.166 -19.522 -9.588 1.00 76.00 178 VAL A N 1
ATOM 1446 C CA . VAL A 1 178 ? 18.262 -19.062 -8.730 1.00 76.00 178 VAL A CA 1
ATOM 1447 C C . VAL A 1 178 ? 17.705 -18.606 -7.382 1.00 76.00 178 VAL A C 1
ATOM 1449 O O . VAL A 1 178 ? 16.745 -17.840 -7.305 1.00 76.00 178 VAL A O 1
ATOM 1452 N N . LYS A 1 179 ? 18.315 -19.061 -6.281 1.00 71.75 179 LYS A N 1
ATOM 1453 C CA . LYS A 1 179 ? 17.948 -18.598 -4.933 1.00 71.75 179 LYS A CA 1
ATOM 1454 C C . LYS A 1 179 ? 18.368 -17.140 -4.750 1.00 71.75 179 LYS A C 1
ATOM 1456 O O . LYS A 1 179 ? 19.509 -16.793 -5.036 1.00 71.75 179 LYS A O 1
ATOM 1461 N N . GLY A 1 180 ? 17.521 -16.320 -4.125 1.00 72.50 180 GLY A N 1
ATOM 1462 C CA . GLY A 1 180 ? 17.811 -14.892 -3.921 1.00 72.50 180 GLY A CA 1
ATOM 1463 C C . GLY A 1 180 ? 19.114 -14.588 -3.160 1.00 72.50 180 GLY A C 1
ATOM 1464 O O . GLY A 1 180 ? 19.725 -13.544 -3.379 1.00 72.50 180 GLY A O 1
ATOM 1465 N N . GLN A 1 181 ? 19.595 -15.504 -2.308 1.00 66.44 181 GLN A N 1
ATOM 1466 C CA . GLN A 1 181 ? 20.907 -15.370 -1.655 1.00 66.44 181 GLN A CA 1
ATOM 1467 C C . GLN A 1 181 ? 22.068 -15.380 -2.660 1.00 66.44 181 GLN A C 1
ATOM 1469 O O . GLN A 1 181 ? 23.016 -14.615 -2.495 1.00 66.44 181 GLN A O 1
ATOM 1474 N N . VAL A 1 182 ? 21.973 -16.203 -3.709 1.00 69.50 182 VAL A N 1
ATOM 1475 C CA . VAL A 1 182 ? 22.966 -16.279 -4.789 1.00 69.50 182 VAL A CA 1
ATOM 1476 C C . VAL A 1 182 ? 22.935 -14.991 -5.607 1.00 69.50 182 VAL A C 1
ATOM 1478 O O . VAL A 1 182 ? 23.972 -14.359 -5.781 1.00 69.50 182 VAL A O 1
ATOM 1481 N N . THR A 1 183 ? 21.745 -14.525 -5.999 1.00 79.44 183 THR A N 1
ATOM 1482 C CA . THR A 1 183 ? 21.572 -13.246 -6.709 1.00 79.44 183 THR A CA 1
ATOM 1483 C C . THR A 1 183 ? 22.136 -12.072 -5.906 1.00 79.44 183 THR A C 1
ATOM 1485 O O . THR A 1 183 ? 22.828 -11.213 -6.443 1.00 79.44 183 THR A O 1
ATOM 1488 N N . SER A 1 184 ? 21.881 -12.031 -4.595 1.00 71.94 184 SER A N 1
ATOM 1489 C CA . SER A 1 184 ? 22.425 -10.998 -3.704 1.00 71.94 184 SER A CA 1
ATOM 1490 C C . SER A 1 184 ? 23.951 -11.020 -3.649 1.00 71.94 184 SER A C 1
ATOM 1492 O O . SER A 1 184 ? 24.591 -9.968 -3.658 1.00 71.94 184 SER A O 1
ATOM 1494 N N . HIS A 1 185 ? 24.533 -12.218 -3.623 1.00 70.31 185 HIS A N 1
ATOM 1495 C CA . HIS A 1 185 ? 25.974 -12.383 -3.628 1.00 70.31 185 HIS A CA 1
ATOM 1496 C C . HIS A 1 185 ? 26.602 -11.886 -4.937 1.00 70.31 185 HIS A C 1
ATOM 1498 O O . HIS A 1 185 ? 27.508 -11.058 -4.890 1.00 70.31 185 HIS A O 1
ATOM 1504 N N . ILE A 1 186 ? 26.070 -12.316 -6.084 1.00 76.69 186 ILE A N 1
ATOM 1505 C CA . ILE A 1 186 ? 26.570 -11.930 -7.412 1.00 76.69 186 ILE A CA 1
ATOM 1506 C C . ILE A 1 186 ? 26.503 -10.414 -7.606 1.00 76.69 186 ILE A C 1
ATOM 1508 O O . ILE A 1 186 ? 27.498 -9.812 -7.998 1.00 76.69 186 ILE A O 1
ATOM 1512 N N . ARG A 1 187 ? 25.386 -9.771 -7.236 1.00 81.69 187 ARG A N 1
ATOM 1513 C CA . ARG A 1 187 ? 25.266 -8.304 -7.312 1.00 81.69 187 ARG A CA 1
ATOM 1514 C C . ARG A 1 187 ? 26.338 -7.580 -6.507 1.00 81.69 187 ARG A C 1
ATOM 1516 O O . ARG A 1 187 ? 26.848 -6.565 -6.958 1.00 81.69 187 ARG A O 1
ATOM 1523 N N . ARG A 1 188 ? 26.688 -8.094 -5.325 1.00 72.94 188 ARG A N 1
ATOM 1524 C CA . ARG A 1 188 ? 27.726 -7.491 -4.482 1.00 72.94 188 ARG A CA 1
ATOM 1525 C C . ARG A 1 188 ? 29.126 -7.691 -5.055 1.00 72.94 188 ARG A C 1
ATOM 1527 O O . ARG A 1 188 ? 29.936 -6.779 -4.974 1.00 72.94 188 ARG A O 1
ATOM 1534 N N . VAL A 1 189 ? 29.431 -8.880 -5.576 1.00 71.62 189 VAL A N 1
ATOM 1535 C CA . VAL A 1 189 ? 30.764 -9.174 -6.128 1.00 71.62 189 VAL A CA 1
ATOM 1536 C C . VAL A 1 189 ? 31.019 -8.373 -7.400 1.00 71.62 189 VAL A C 1
ATOM 1538 O O . VAL A 1 189 ? 32.100 -7.819 -7.537 1.00 71.62 189 VAL A O 1
ATOM 1541 N N . LEU A 1 190 ? 30.011 -8.246 -8.265 1.00 77.19 190 LEU A N 1
ATOM 1542 C CA . LEU A 1 190 ? 30.093 -7.498 -9.522 1.00 77.19 190 LEU A CA 1
ATOM 1543 C C . LEU A 1 190 ? 29.882 -5.980 -9.370 1.00 77.19 190 LEU A C 1
ATOM 1545 O O . LEU A 1 190 ? 29.749 -5.289 -10.372 1.00 77.19 190 LEU A O 1
ATOM 1549 N N . GLY A 1 191 ? 29.767 -5.458 -8.144 1.00 77.00 191 GLY A N 1
ATOM 1550 C CA . GLY A 1 191 ? 29.548 -4.025 -7.909 1.00 77.00 191 GLY A CA 1
ATOM 1551 C C . GLY A 1 191 ? 28.173 -3.499 -8.343 1.00 77.00 191 GLY A C 1
ATOM 1552 O O . GLY A 1 191 ? 27.928 -2.307 -8.282 1.00 77.00 191 GLY A O 1
ATOM 1553 N N . LEU A 1 192 ? 27.220 -4.354 -8.717 1.00 83.12 192 LEU A N 1
ATOM 1554 C CA . LEU A 1 192 ? 25.929 -3.930 -9.276 1.00 83.12 192 LEU A CA 1
ATOM 1555 C C . LEU A 1 192 ? 25.017 -3.180 -8.290 1.00 83.12 192 LEU A C 1
ATOM 1557 O O . LEU A 1 192 ? 24.052 -2.541 -8.703 1.00 83.12 192 LEU A O 1
ATOM 1561 N N . ASN A 1 193 ? 25.277 -3.266 -6.982 1.00 79.19 193 ASN A N 1
ATOM 1562 C CA . ASN A 1 193 ? 24.500 -2.512 -5.993 1.00 79.19 193 ASN A CA 1
ATOM 1563 C C . ASN A 1 193 ? 24.752 -0.997 -6.068 1.00 79.19 193 ASN A C 1
ATOM 1565 O O . ASN A 1 193 ? 23.921 -0.251 -5.564 1.00 79.19 193 ASN A O 1
ATOM 1569 N N . THR A 1 194 ? 25.847 -0.550 -6.692 1.00 77.69 194 THR A N 1
ATOM 1570 C CA . THR A 1 194 ? 26.204 0.875 -6.792 1.00 77.69 194 THR A CA 1
ATOM 1571 C C . THR A 1 194 ? 25.484 1.600 -7.931 1.00 77.69 194 THR A C 1
ATOM 1573 O O . THR A 1 194 ? 25.541 2.822 -8.010 1.00 77.69 194 THR A O 1
ATOM 1576 N N . ILE A 1 195 ? 24.785 0.868 -8.809 1.00 82.81 195 ILE A N 1
ATOM 1577 C CA . ILE A 1 195 ? 24.158 1.435 -10.013 1.00 82.81 195 ILE A CA 1
ATOM 1578 C C . ILE A 1 195 ? 22.976 2.359 -9.675 1.00 82.81 195 ILE A C 1
ATOM 1580 O O . ILE A 1 195 ? 22.728 3.316 -10.401 1.00 82.81 195 ILE A O 1
ATOM 1584 N N . LEU A 1 196 ? 22.232 2.083 -8.597 1.00 78.44 196 LEU A N 1
ATOM 1585 C CA . LEU A 1 196 ? 21.058 2.866 -8.186 1.00 78.44 196 LEU A CA 1
ATOM 1586 C C . LEU A 1 196 ? 21.285 3.468 -6.792 1.00 78.44 196 LEU A C 1
ATOM 1588 O O . LEU A 1 196 ? 21.491 2.724 -5.835 1.00 78.44 196 LEU A O 1
ATOM 1592 N N . GLY A 1 197 ? 21.200 4.797 -6.672 1.00 62.88 197 GLY A N 1
ATOM 1593 C CA . GLY A 1 197 ? 21.427 5.561 -5.436 1.00 62.88 197 GLY A CA 1
ATOM 1594 C C . GLY A 1 197 ? 21.459 7.076 -5.688 1.00 62.88 197 GLY A C 1
ATOM 1595 O O . GLY A 1 197 ? 21.379 7.508 -6.839 1.00 62.88 197 GLY A O 1
ATOM 1596 N N . GLU A 1 198 ? 21.546 7.884 -4.626 1.00 48.44 198 GLU A N 1
ATOM 1597 C CA . GLU A 1 198 ? 21.603 9.348 -4.745 1.00 48.44 198 GLU A CA 1
ATOM 1598 C C . GLU A 1 198 ? 22.971 9.837 -5.256 1.00 48.44 198 GLU A C 1
ATOM 1600 O O . GLU A 1 198 ? 24.019 9.409 -4.778 1.00 48.44 198 GLU A O 1
ATOM 1605 N N . ASN A 1 199 ? 22.890 10.751 -6.230 1.00 44.12 199 ASN A N 1
ATOM 1606 C CA . ASN A 1 199 ? 23.910 11.589 -6.867 1.00 44.12 199 ASN A CA 1
ATOM 1607 C C . ASN A 1 199 ? 25.183 10.923 -7.456 1.00 44.12 199 ASN A C 1
ATOM 1609 O O . ASN A 1 199 ? 25.898 10.189 -6.779 1.00 44.12 199 ASN A O 1
ATOM 1613 N N . PRO A 1 200 ? 25.550 11.232 -8.717 1.00 40.16 200 PRO A N 1
ATOM 1614 C CA . PRO A 1 200 ? 26.849 10.869 -9.288 1.00 40.16 200 PRO A CA 1
ATOM 1615 C C . PRO A 1 200 ? 28.058 11.421 -8.528 1.00 40.16 200 PRO A C 1
ATOM 1617 O O . PRO A 1 200 ? 29.095 10.766 -8.495 1.00 40.16 200 PRO A O 1
ATOM 1620 N N . GLU A 1 201 ? 27.932 12.584 -7.887 1.00 38.69 201 GLU A N 1
ATOM 1621 C CA . GLU A 1 201 ? 29.041 13.229 -7.169 1.00 38.69 201 GLU A CA 1
ATOM 1622 C C . GLU A 1 201 ? 29.391 12.535 -5.843 1.00 38.69 201 GLU A C 1
ATOM 1624 O O . GLU A 1 201 ? 30.568 12.420 -5.506 1.00 38.69 201 GLU A O 1
ATOM 1629 N N . SER A 1 202 ? 28.408 11.948 -5.153 1.00 41.22 202 SER A N 1
ATOM 1630 C CA . SER A 1 202 ? 28.619 11.094 -3.974 1.00 41.22 202 SER A CA 1
ATOM 1631 C C . SER A 1 202 ? 29.250 9.737 -4.317 1.00 41.22 202 SER A C 1
ATOM 1633 O O . SER A 1 202 ? 29.732 9.045 -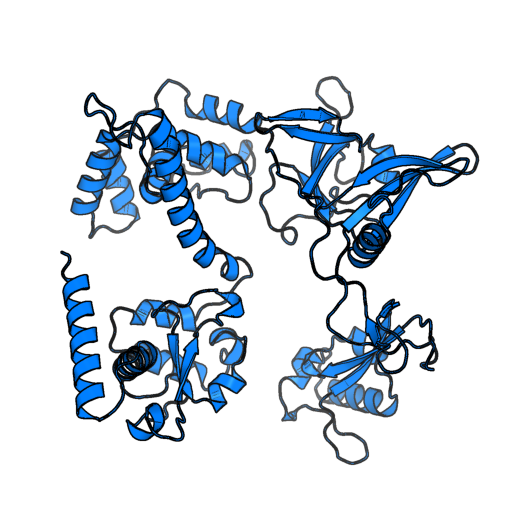3.423 1.00 41.22 202 SER A O 1
ATOM 1635 N N . ARG A 1 203 ? 29.321 9.347 -5.601 1.00 47.75 203 ARG A N 1
ATOM 1636 C CA . ARG A 1 203 ? 29.938 8.073 -6.030 1.00 47.75 203 ARG A CA 1
ATOM 1637 C C . ARG A 1 203 ? 31.455 8.029 -5.828 1.00 47.75 203 ARG A C 1
ATOM 1639 O O . ARG A 1 203 ? 32.012 6.938 -5.862 1.00 47.75 203 ARG A O 1
ATOM 1646 N N . LYS A 1 204 ? 32.122 9.174 -5.623 1.00 40.00 204 LYS A N 1
ATOM 1647 C CA . LYS A 1 204 ? 33.580 9.227 -5.404 1.00 40.00 204 LYS A CA 1
ATOM 1648 C C . LYS A 1 204 ? 34.011 8.854 -3.980 1.00 40.00 204 LYS A C 1
ATOM 1650 O O . LYS A 1 204 ? 35.164 8.480 -3.803 1.00 40.00 204 LYS A O 1
ATOM 1655 N N . GLU A 1 205 ? 33.111 8.912 -2.996 1.00 36.94 205 GLU A N 1
ATOM 1656 C CA . GLU A 1 205 ? 33.450 8.682 -1.578 1.00 36.94 205 GLU A CA 1
ATOM 1657 C C . GLU A 1 205 ? 32.734 7.484 -0.937 1.00 36.94 205 GLU A C 1
ATOM 1659 O O . GLU A 1 205 ? 33.089 7.079 0.171 1.00 36.94 205 GLU A O 1
ATOM 1664 N N . ILE A 1 206 ? 31.757 6.867 -1.614 1.00 41.53 206 ILE A N 1
ATOM 1665 C CA . ILE A 1 206 ? 31.119 5.654 -1.093 1.00 41.53 206 ILE A CA 1
ATOM 1666 C C . ILE A 1 206 ? 32.092 4.488 -1.270 1.00 41.53 206 ILE A C 1
ATOM 1668 O O . ILE A 1 206 ? 32.246 3.937 -2.360 1.00 41.53 206 ILE A O 1
ATOM 1672 N N . ASP A 1 207 ? 32.734 4.104 -0.169 1.00 42.78 207 ASP A N 1
ATOM 1673 C CA . ASP A 1 207 ? 33.485 2.861 -0.036 1.00 42.78 207 ASP A CA 1
ATOM 1674 C C . ASP A 1 207 ? 32.606 1.728 -0.618 1.00 42.78 207 ASP A C 1
ATOM 1676 O O . ASP A 1 207 ? 31.504 1.471 -0.119 1.00 42.78 207 ASP A O 1
ATOM 1680 N N . GLU A 1 208 ? 33.062 1.035 -1.676 1.00 44.06 208 GLU A N 1
ATOM 1681 C CA . GLU A 1 208 ? 32.339 -0.065 -2.368 1.00 44.06 208 GLU A CA 1
ATOM 1682 C C . GLU A 1 208 ? 31.770 -1.133 -1.404 1.00 44.06 208 GLU A C 1
ATOM 1684 O O . GLU A 1 208 ? 30.957 -1.992 -1.759 1.00 44.06 208 GLU A O 1
ATOM 1689 N N . LYS A 1 209 ? 32.257 -1.107 -0.163 1.00 42.72 209 LYS A N 1
ATOM 1690 C CA . LYS A 1 209 ? 31.974 -1.991 0.958 1.00 42.72 209 LYS A CA 1
ATOM 1691 C C . LYS A 1 209 ? 30.608 -1.755 1.616 1.00 42.72 209 LYS A C 1
ATOM 1693 O O . LYS A 1 209 ? 30.148 -2.685 2.281 1.00 42.72 209 LYS A O 1
ATOM 1698 N N . GLU A 1 210 ? 29.958 -0.603 1.420 1.00 42.50 210 GLU A N 1
ATOM 1699 C CA . GLU A 1 210 ? 28.733 -0.227 2.159 1.00 42.50 210 GLU A CA 1
ATOM 1700 C C . GLU A 1 210 ? 27.498 0.084 1.303 1.00 42.50 210 GLU A C 1
ATOM 1702 O O . GLU A 1 210 ? 26.428 0.307 1.864 1.00 42.50 210 GLU A O 1
ATOM 1707 N N . ALA A 1 211 ? 27.581 0.025 -0.031 1.00 52.53 211 ALA A N 1
ATOM 1708 C CA . ALA A 1 211 ? 26.419 0.257 -0.893 1.00 52.53 211 ALA A CA 1
ATOM 1709 C C . ALA A 1 211 ? 25.345 -0.839 -0.704 1.00 52.53 211 ALA A C 1
ATOM 1711 O O . ALA A 1 211 ? 25.362 -1.909 -1.333 1.00 52.53 211 ALA A O 1
ATOM 1712 N N . GLU A 1 212 ? 24.407 -0.589 0.209 1.00 59.25 212 GLU A N 1
ATOM 1713 C CA . GLU A 1 212 ? 23.197 -1.381 0.364 1.00 59.25 212 GLU A CA 1
ATOM 1714 C C . GLU A 1 212 ? 22.302 -1.217 -0.868 1.00 59.25 212 GLU A C 1
ATOM 1716 O O . GLU A 1 212 ? 22.261 -0.175 -1.517 1.00 59.25 212 GLU A O 1
ATOM 1721 N N . LYS A 1 213 ? 21.576 -2.283 -1.223 1.00 62.62 213 LYS A N 1
ATOM 1722 C CA . LYS A 1 213 ? 20.658 -2.264 -2.366 1.00 62.62 213 LYS A CA 1
ATOM 1723 C C . LYS A 1 213 ? 19.594 -1.186 -2.139 1.00 62.62 213 LYS A C 1
ATOM 1725 O O . LYS A 1 213 ? 18.693 -1.413 -1.330 1.00 62.62 213 LYS A O 1
ATOM 1730 N N . SER A 1 214 ? 19.615 -0.114 -2.931 1.00 69.44 214 SER A N 1
ATOM 1731 C CA . SER A 1 214 ? 18.482 0.808 -2.985 1.00 69.44 214 SER A CA 1
ATOM 1732 C C . SER A 1 214 ? 17.248 0.077 -3.522 1.00 69.44 214 SER A C 1
ATOM 1734 O O . SER A 1 214 ? 17.239 -0.471 -4.627 1.00 69.44 214 SER A O 1
ATOM 1736 N N . ARG A 1 215 ? 16.201 0.015 -2.695 1.00 71.44 215 ARG A N 1
ATOM 1737 C CA . ARG A 1 215 ? 14.872 -0.508 -3.065 1.00 71.44 215 ARG A CA 1
ATOM 1738 C C . ARG A 1 215 ? 13.904 0.607 -3.445 1.00 71.44 215 ARG A C 1
ATOM 1740 O O . ARG A 1 215 ? 12.731 0.339 -3.680 1.00 71.44 215 ARG A O 1
ATOM 1747 N N . GLU A 1 216 ? 14.406 1.833 -3.491 1.00 82.69 216 GLU A N 1
ATOM 1748 C CA . GLU A 1 216 ? 13.635 3.047 -3.730 1.00 82.69 216 GLU A CA 1
ATOM 1749 C C . GLU A 1 216 ? 13.396 3.310 -5.218 1.00 82.69 216 GLU A C 1
ATOM 1751 O O . GLU A 1 216 ? 12.565 4.143 -5.562 1.00 82.69 216 GLU A O 1
ATOM 1756 N N . ASP A 1 217 ? 14.055 2.551 -6.097 1.00 89.31 217 ASP A N 1
ATOM 1757 C CA . ASP A 1 217 ? 13.896 2.629 -7.547 1.00 89.31 217 ASP A CA 1
ATOM 1758 C C . ASP A 1 217 ? 13.516 1.265 -8.139 1.00 89.31 217 ASP A C 1
ATOM 1760 O O . ASP A 1 217 ? 14.229 0.284 -7.943 1.00 89.31 217 ASP A O 1
ATOM 1764 N N . HIS A 1 218 ? 12.415 1.177 -8.886 1.00 89.50 218 HIS A N 1
ATOM 1765 C CA . HIS A 1 218 ? 11.888 -0.057 -9.478 1.00 89.50 218 HIS A CA 1
ATOM 1766 C C . HIS A 1 218 ? 12.862 -0.762 -10.434 1.00 89.50 218 HIS A C 1
ATOM 1768 O O . HIS A 1 218 ? 12.780 -1.984 -10.601 1.00 89.50 218 HIS A O 1
ATOM 1774 N N . ARG A 1 219 ? 13.824 -0.042 -11.018 1.00 91.75 219 ARG A N 1
ATOM 1775 C CA . ARG A 1 219 ? 14.826 -0.604 -11.933 1.00 91.75 219 ARG A CA 1
ATOM 1776 C C . ARG A 1 219 ? 15.796 -1.561 -11.242 1.00 91.75 219 ARG A C 1
ATOM 1778 O O . ARG A 1 219 ? 16.475 -2.330 -11.921 1.00 91.75 219 ARG A O 1
ATOM 1785 N N . HIS A 1 220 ? 15.807 -1.628 -9.906 1.00 89.00 220 HIS A N 1
ATOM 1786 C CA . HIS A 1 220 ? 16.579 -2.642 -9.180 1.00 89.00 220 HIS A CA 1
ATOM 1787 C C . HIS A 1 220 ? 16.182 -4.078 -9.562 1.00 89.00 220 HIS A C 1
ATOM 1789 O O . HIS A 1 220 ? 16.994 -4.993 -9.423 1.00 89.00 220 HIS A O 1
ATOM 1795 N N . HIS A 1 221 ? 14.960 -4.290 -10.066 1.00 90.81 221 HIS A N 1
ATOM 1796 C CA . HIS A 1 221 ? 14.530 -5.583 -10.601 1.00 90.81 221 HIS A CA 1
ATOM 1797 C C . HIS A 1 221 ? 15.280 -5.974 -11.880 1.00 90.81 221 HIS A C 1
ATOM 1799 O O . HIS A 1 221 ? 15.587 -7.150 -12.062 1.00 90.81 221 HIS A O 1
ATOM 1805 N N . ALA A 1 222 ? 15.629 -5.011 -12.738 1.00 91.94 222 ALA A N 1
ATOM 1806 C CA . ALA A 1 222 ? 16.453 -5.271 -13.916 1.00 91.94 222 ALA A CA 1
ATOM 1807 C C . ALA A 1 222 ? 17.889 -5.641 -13.510 1.00 91.94 222 ALA A C 1
ATOM 1809 O O . ALA A 1 222 ? 18.463 -6.575 -14.063 1.00 91.94 222 ALA A O 1
ATOM 1810 N N . ILE A 1 223 ? 18.432 -5.002 -12.468 1.00 90.62 223 ILE A N 1
ATOM 1811 C CA . ILE A 1 223 ? 19.733 -5.379 -11.891 1.00 90.62 223 ILE A CA 1
ATOM 1812 C C . ILE A 1 223 ? 19.703 -6.810 -11.337 1.00 90.62 223 ILE A C 1
ATOM 1814 O O . ILE A 1 223 ? 20.637 -7.585 -11.552 1.00 90.62 223 ILE A O 1
ATOM 1818 N N . ASP A 1 224 ? 18.629 -7.184 -10.633 1.00 89.25 224 ASP A N 1
ATOM 1819 C CA . ASP A 1 224 ? 18.445 -8.562 -10.168 1.00 89.25 224 ASP A CA 1
ATOM 1820 C C . ASP A 1 224 ? 18.381 -9.546 -11.348 1.00 89.25 224 ASP A C 1
ATOM 1822 O O . ASP A 1 224 ? 19.013 -10.600 -11.286 1.00 89.25 224 ASP A O 1
ATOM 1826 N N . ALA A 1 225 ? 17.674 -9.200 -12.429 1.00 91.75 225 ALA A N 1
ATOM 1827 C CA . ALA A 1 225 ? 17.574 -10.027 -13.631 1.00 91.75 225 ALA A CA 1
ATOM 1828 C C . ALA A 1 225 ? 18.932 -10.218 -14.327 1.00 91.75 225 ALA A C 1
ATOM 1830 O O . ALA A 1 225 ? 19.261 -11.340 -14.704 1.00 91.75 225 ALA A O 1
ATOM 1831 N N . ILE A 1 226 ? 19.754 -9.165 -14.421 1.00 90.94 226 ILE A N 1
ATOM 1832 C CA . ILE A 1 226 ? 21.128 -9.254 -14.942 1.00 90.94 226 ILE A CA 1
ATOM 1833 C C . ILE A 1 226 ? 21.956 -10.210 -14.081 1.00 90.94 226 ILE A C 1
ATOM 1835 O O . ILE A 1 226 ? 22.591 -11.122 -14.601 1.00 90.94 226 ILE A O 1
ATOM 1839 N N . ALA A 1 227 ? 21.906 -10.071 -12.754 1.00 88.00 227 ALA A N 1
ATOM 1840 C CA . ALA A 1 227 ? 22.631 -10.971 -11.862 1.00 88.00 227 ALA A CA 1
ATOM 1841 C C . ALA A 1 227 ? 22.158 -12.433 -11.972 1.00 88.00 227 ALA A C 1
ATOM 1843 O O . ALA A 1 227 ? 22.979 -13.345 -11.886 1.00 88.00 227 ALA A O 1
ATOM 1844 N N . ILE A 1 228 ? 20.858 -12.668 -12.184 1.00 88.25 228 ILE A N 1
ATOM 1845 C CA . ILE A 1 228 ? 20.313 -14.007 -12.458 1.00 88.25 228 ILE A CA 1
ATOM 1846 C C . ILE A 1 228 ? 20.851 -14.542 -13.790 1.00 88.25 228 ILE A C 1
ATOM 1848 O O . ILE A 1 228 ? 21.325 -15.672 -13.821 1.00 88.25 228 ILE A O 1
ATOM 1852 N N . ALA A 1 229 ? 20.841 -13.740 -14.858 1.00 89.62 229 ALA A N 1
ATOM 1853 C CA . ALA A 1 229 ? 21.323 -14.143 -16.180 1.00 89.62 229 ALA A CA 1
ATOM 1854 C C . ALA A 1 229 ? 22.823 -14.491 -16.193 1.00 89.62 229 ALA A C 1
ATOM 1856 O O . ALA A 1 229 ? 23.243 -15.387 -16.918 1.00 89.62 229 ALA A O 1
ATOM 1857 N N . LEU A 1 230 ? 23.620 -13.823 -15.355 1.00 85.75 230 LEU A N 1
ATOM 1858 C CA . LEU A 1 230 ? 25.044 -14.123 -15.174 1.00 85.75 230 LEU A CA 1
ATOM 1859 C C . LEU A 1 230 ? 25.315 -15.320 -14.255 1.00 85.75 230 LEU A C 1
ATOM 1861 O O . LEU A 1 230 ? 26.463 -15.725 -14.084 1.00 85.75 230 LEU A O 1
ATOM 1865 N N . THR A 1 231 ? 24.285 -15.885 -13.624 1.00 81.44 231 THR A N 1
ATOM 1866 C CA . THR A 1 231 ? 24.452 -17.030 -12.732 1.00 81.44 231 THR A CA 1
ATOM 1867 C C . THR A 1 231 ? 24.559 -18.318 -13.543 1.00 81.44 231 THR A C 1
ATOM 1869 O O . THR A 1 231 ? 23.623 -18.692 -14.241 1.00 81.44 231 THR A O 1
ATOM 1872 N N . THR A 1 232 ? 25.660 -19.054 -13.383 1.00 78.31 232 THR A N 1
ATOM 1873 C CA . THR A 1 232 ? 25.816 -20.400 -13.963 1.00 78.31 232 THR A CA 1
ATOM 1874 C C . THR A 1 232 ? 25.692 -21.503 -12.899 1.00 78.31 232 THR A C 1
ATOM 1876 O O . THR A 1 232 ? 25.998 -21.258 -11.724 1.00 78.31 232 THR A O 1
ATOM 1879 N N . PRO A 1 233 ? 25.341 -22.752 -13.270 1.00 71.62 233 PRO A N 1
ATOM 1880 C CA . PRO A 1 233 ? 25.310 -23.889 -12.340 1.00 71.62 233 PRO A CA 1
ATOM 1881 C C . PRO A 1 233 ? 26.624 -24.098 -11.583 1.00 71.62 233 PRO A C 1
ATOM 1883 O O . PRO A 1 233 ? 26.626 -24.388 -10.386 1.00 71.62 233 PRO A O 1
ATOM 1886 N N . SER A 1 234 ? 27.751 -23.914 -12.278 1.00 73.62 234 SER A N 1
ATOM 1887 C CA . SER A 1 234 ? 29.093 -24.028 -11.700 1.00 73.62 234 SER A CA 1
ATOM 1888 C C . SER A 1 234 ? 29.317 -22.977 -10.611 1.00 73.62 234 SER A C 1
ATOM 1890 O O . SER A 1 234 ? 29.781 -23.305 -9.519 1.00 73.62 234 SER A O 1
ATOM 1892 N N . MET A 1 235 ? 28.895 -21.730 -10.851 1.00 71.38 235 MET A N 1
ATOM 1893 C CA . MET A 1 235 ? 28.957 -20.664 -9.847 1.00 71.38 235 MET A CA 1
ATOM 1894 C C . MET A 1 235 ? 28.073 -20.972 -8.638 1.00 71.38 235 MET A C 1
ATOM 1896 O O . MET A 1 235 ? 28.517 -20.811 -7.505 1.00 71.38 235 MET A O 1
ATOM 1900 N N . VAL A 1 236 ? 26.849 -21.469 -8.850 1.00 68.12 236 VAL A N 1
ATOM 1901 C CA . VAL A 1 236 ? 25.952 -21.871 -7.751 1.00 68.12 236 VAL A CA 1
ATOM 1902 C C . VAL A 1 236 ? 26.584 -22.976 -6.906 1.00 68.12 236 VAL A C 1
ATOM 1904 O O . VAL A 1 236 ? 26.535 -22.905 -5.677 1.00 68.12 236 VAL A O 1
ATOM 1907 N N . LYS A 1 237 ? 27.200 -23.978 -7.546 1.00 67.00 237 LYS A N 1
ATOM 1908 C CA . LYS A 1 237 ? 27.890 -25.078 -6.864 1.00 67.00 237 LYS A CA 1
ATOM 1909 C C . LYS A 1 237 ? 29.066 -24.564 -6.030 1.00 67.00 237 LYS A C 1
ATOM 1911 O O . LYS A 1 237 ? 29.075 -24.799 -4.823 1.00 67.00 237 LYS A O 1
ATOM 1916 N N . LYS A 1 238 ? 29.969 -23.776 -6.631 1.00 66.94 238 LYS A N 1
ATOM 1917 C CA . LYS A 1 238 ? 31.111 -23.149 -5.937 1.00 66.94 238 LYS A CA 1
ATOM 1918 C C . LYS A 1 238 ? 30.658 -22.297 -4.749 1.00 66.94 238 LYS A C 1
ATOM 1920 O O . LYS A 1 238 ? 31.203 -22.406 -3.655 1.00 66.94 238 LYS A O 1
ATOM 1925 N N . LEU A 1 239 ? 29.608 -21.492 -4.929 1.00 63.59 239 LEU A N 1
ATOM 1926 C CA . LEU A 1 239 ? 29.036 -20.675 -3.857 1.00 63.59 239 LEU A CA 1
ATOM 1927 C C . LEU A 1 239 ? 28.405 -21.519 -2.752 1.00 63.59 239 LEU A C 1
ATOM 1929 O O . LEU A 1 239 ? 28.548 -21.194 -1.576 1.00 63.59 239 LEU A O 1
ATOM 1933 N N . SER A 1 240 ? 27.722 -22.608 -3.099 1.00 60.34 240 SER A N 1
ATOM 1934 C CA . SER A 1 240 ? 27.147 -23.515 -2.108 1.00 60.34 240 SER A CA 1
ATOM 1935 C C . SER A 1 240 ? 28.221 -24.261 -1.316 1.00 60.34 240 SER A C 1
ATOM 1937 O O . SER A 1 240 ? 28.022 -24.489 -0.125 1.00 60.34 240 SER A O 1
ATOM 1939 N N . GLU A 1 241 ? 29.318 -24.665 -1.951 1.00 60.44 241 GLU A N 1
ATOM 1940 C CA . GLU A 1 241 ? 30.459 -25.322 -1.302 1.00 60.44 241 GLU A CA 1
ATOM 1941 C C . GLU A 1 241 ? 31.175 -24.348 -0.366 1.00 60.44 241 GLU A C 1
ATOM 1943 O O . GLU A 1 241 ? 31.320 -24.631 0.823 1.00 60.44 241 GLU A O 1
ATOM 1948 N N . ALA A 1 242 ? 31.483 -23.142 -0.849 1.00 58.12 242 ALA A N 1
ATOM 1949 C CA . ALA A 1 242 ? 32.054 -22.081 -0.029 1.00 58.12 242 ALA A CA 1
ATOM 1950 C C . ALA A 1 242 ? 31.141 -21.701 1.153 1.00 58.12 242 ALA A C 1
ATOM 1952 O O . ALA A 1 242 ? 31.626 -21.443 2.252 1.00 58.12 242 ALA A O 1
ATOM 1953 N N . ALA A 1 243 ? 29.814 -21.711 0.973 1.00 54.84 243 ALA A N 1
ATOM 1954 C CA . ALA A 1 243 ? 28.862 -21.415 2.043 1.00 54.84 243 ALA A CA 1
ATOM 1955 C C . ALA A 1 243 ? 28.842 -22.487 3.143 1.00 54.84 243 ALA A C 1
ATOM 1957 O O . ALA A 1 243 ? 28.681 -22.137 4.312 1.00 54.84 243 ALA A O 1
ATOM 1958 N N . LYS A 1 244 ? 29.020 -23.767 2.785 1.00 54.91 244 LYS A N 1
ATOM 1959 C CA . LYS A 1 244 ? 29.126 -24.875 3.750 1.00 54.91 244 LYS A CA 1
ATOM 1960 C C . LYS A 1 244 ? 30.395 -24.747 4.593 1.00 54.91 244 LYS A C 1
ATOM 1962 O O . LYS A 1 244 ? 30.317 -24.850 5.812 1.00 54.91 244 LYS A O 1
ATOM 1967 N N . SER A 1 245 ? 31.525 -24.431 3.962 1.00 54.16 245 SER A N 1
ATOM 1968 C CA . SER A 1 245 ? 32.818 -24.245 4.640 1.00 54.16 245 SER A CA 1
ATOM 1969 C C . SER A 1 245 ? 32.894 -22.964 5.484 1.00 54.16 245 SER A C 1
ATOM 1971 O O . SER A 1 245 ? 33.714 -22.861 6.391 1.00 54.16 245 SER A O 1
ATOM 1973 N N . ALA A 1 246 ? 32.026 -21.986 5.211 1.00 48.09 246 ALA A N 1
ATOM 1974 C CA . ALA A 1 246 ? 32.003 -20.676 5.863 1.00 48.09 246 ALA A CA 1
ATOM 1975 C C . ALA A 1 246 ? 30.871 -20.501 6.898 1.00 48.09 246 ALA A C 1
ATOM 1977 O O . ALA A 1 246 ? 30.626 -19.378 7.346 1.00 48.09 246 ALA A O 1
ATOM 1978 N N . GLY A 1 247 ? 30.161 -21.576 7.268 1.00 45.47 247 GLY A N 1
ATOM 1979 C CA . GLY A 1 247 ? 28.952 -21.529 8.107 1.00 45.47 247 GLY A CA 1
ATOM 1980 C C . GLY A 1 247 ? 29.137 -20.903 9.497 1.00 45.47 247 GLY A C 1
ATOM 1981 O O . GLY A 1 247 ? 28.185 -20.349 10.042 1.00 45.47 247 GLY A O 1
ATOM 1982 N N . HIS A 1 248 ? 30.360 -20.923 10.035 1.00 49.00 248 HIS A N 1
ATOM 1983 C CA . HIS A 1 248 ? 30.714 -20.376 11.354 1.00 49.00 248 HIS A CA 1
ATOM 1984 C C . HIS A 1 248 ? 31.302 -18.954 11.304 1.00 49.00 248 HIS A C 1
ATOM 1986 O O . HIS A 1 248 ? 31.601 -18.367 12.341 1.00 49.00 248 HIS A O 1
ATOM 1992 N N . LEU A 1 249 ? 31.498 -18.387 10.108 1.00 46.53 249 LEU A N 1
ATOM 1993 C CA . LEU A 1 249 ? 32.162 -17.095 9.944 1.00 46.53 249 LEU A CA 1
ATOM 1994 C C . LEU A 1 249 ? 31.190 -15.924 10.127 1.00 46.53 249 LEU A C 1
ATOM 1996 O O . LEU A 1 249 ? 30.093 -15.896 9.566 1.00 46.53 249 LEU A O 1
ATOM 2000 N N . HIS A 1 250 ? 31.653 -14.890 10.835 1.00 46.00 250 HIS A N 1
ATOM 2001 C CA . HIS A 1 250 ? 30.963 -13.603 10.934 1.00 46.00 250 HIS A CA 1
ATOM 2002 C C . HIS A 1 250 ? 30.659 -13.030 9.524 1.00 46.00 250 HIS A C 1
ATOM 2004 O O . HIS A 1 250 ? 31.507 -13.153 8.632 1.00 46.00 250 HIS A O 1
ATOM 2010 N N . PRO A 1 251 ? 29.513 -12.354 9.279 1.00 43.47 251 PRO A N 1
ATOM 2011 C CA . PRO A 1 251 ? 29.088 -11.916 7.938 1.00 43.47 251 PRO A CA 1
ATOM 2012 C C . PRO A 1 251 ? 30.146 -11.156 7.117 1.00 43.47 251 PRO A C 1
ATOM 2014 O O . PRO A 1 251 ? 30.273 -11.382 5.910 1.00 43.47 251 PRO A O 1
ATOM 2017 N N . LYS A 1 252 ? 30.955 -10.305 7.771 1.00 46.09 252 LYS A N 1
ATOM 2018 C CA . LYS A 1 252 ? 32.077 -9.573 7.147 1.00 46.09 252 LYS A CA 1
ATOM 2019 C C . LYS A 1 252 ? 33.207 -10.510 6.676 1.00 46.09 252 LYS A C 1
ATOM 2021 O O . LYS A 1 252 ? 33.733 -10.341 5.577 1.00 46.09 252 LYS A O 1
ATOM 2026 N N . ALA A 1 253 ? 33.552 -11.530 7.466 1.00 47.44 253 ALA A N 1
ATOM 2027 C CA . ALA A 1 253 ? 34.543 -12.547 7.098 1.00 47.44 253 ALA A CA 1
ATOM 2028 C C . ALA A 1 253 ? 34.020 -13.471 5.987 1.00 47.44 253 ALA A C 1
ATOM 2030 O O . ALA A 1 253 ? 34.758 -13.799 5.061 1.00 47.44 253 ALA A O 1
ATOM 2031 N N . ARG A 1 254 ? 32.719 -13.784 6.011 1.00 52.62 254 ARG A N 1
ATOM 2032 C CA . ARG A 1 254 ? 32.035 -14.568 4.975 1.00 52.62 254 ARG A CA 1
ATOM 2033 C C . ARG A 1 254 ? 32.121 -13.908 3.597 1.00 52.62 254 ARG A C 1
ATOM 2035 O O . ARG A 1 254 ? 32.361 -14.578 2.602 1.00 52.62 254 ARG A O 1
ATOM 2042 N N . CYS A 1 255 ? 31.962 -12.586 3.528 1.00 50.84 255 CYS A N 1
ATOM 2043 C CA . CYS A 1 255 ? 32.024 -11.853 2.262 1.00 50.84 255 CYS A CA 1
ATOM 2044 C C . CYS A 1 255 ? 33.428 -11.868 1.631 1.00 50.84 255 CYS A C 1
ATOM 2046 O O . CYS A 1 255 ? 33.549 -12.064 0.423 1.00 50.84 255 CYS A O 1
ATOM 2048 N N . ARG A 1 256 ? 34.482 -11.709 2.446 1.00 53.88 256 ARG A N 1
ATOM 2049 C CA . ARG A 1 256 ? 35.881 -11.836 1.997 1.00 53.88 256 ARG A CA 1
ATOM 2050 C C . ARG A 1 256 ? 36.213 -13.266 1.574 1.00 53.88 256 ARG A C 1
ATOM 2052 O O . ARG A 1 256 ? 36.875 -13.460 0.562 1.00 53.88 256 ARG A O 1
ATOM 2059 N N . TYR A 1 257 ? 35.693 -14.250 2.308 1.00 51.91 257 TYR A N 1
ATOM 2060 C CA . TYR A 1 257 ? 35.814 -15.664 1.966 1.00 51.91 257 TYR A CA 1
ATOM 2061 C C . TYR A 1 257 ? 35.209 -15.953 0.584 1.00 51.91 257 TYR A C 1
ATOM 2063 O O . TYR A 1 257 ? 35.885 -16.492 -0.281 1.00 51.91 257 TYR A O 1
ATOM 2071 N N . PHE A 1 258 ? 33.983 -15.504 0.307 1.00 53.19 258 PHE A N 1
ATOM 2072 C CA . PHE A 1 258 ? 33.382 -15.727 -1.010 1.00 53.19 258 PHE A CA 1
ATOM 2073 C C . PHE A 1 258 ? 34.102 -15.006 -2.160 1.00 53.19 258 PHE A C 1
ATOM 2075 O O . PHE A 1 258 ? 34.287 -15.622 -3.201 1.00 53.19 258 PHE A O 1
ATOM 2082 N N . LYS A 1 259 ? 34.567 -13.756 -1.987 1.00 56.50 259 LYS A N 1
ATOM 2083 C CA . LYS A 1 259 ? 35.371 -13.072 -3.025 1.00 56.50 259 LYS A CA 1
ATOM 2084 C C . LYS A 1 259 ? 36.656 -13.844 -3.364 1.00 56.50 259 LYS A C 1
ATOM 2086 O O . LYS A 1 259 ? 37.083 -13.835 -4.509 1.00 56.50 259 LYS A O 1
ATOM 2091 N N . ARG A 1 260 ? 37.249 -14.523 -2.375 1.00 54.84 260 ARG A N 1
ATOM 2092 C CA . ARG A 1 260 ? 38.486 -15.301 -2.529 1.00 54.84 260 ARG A CA 1
ATOM 2093 C C . ARG A 1 260 ? 38.258 -16.709 -3.089 1.00 54.84 260 ARG A C 1
ATOM 2095 O O . ARG A 1 260 ? 39.093 -17.194 -3.838 1.00 54.84 260 ARG A O 1
ATOM 2102 N N . PHE A 1 261 ? 37.160 -17.367 -2.715 1.00 50.78 261 PHE A N 1
ATOM 2103 C CA . PHE A 1 261 ? 36.932 -18.794 -2.997 1.00 50.78 261 PHE A CA 1
ATOM 2104 C C . PHE A 1 261 ? 35.797 -19.070 -4.001 1.00 50.78 261 PHE A C 1
ATOM 2106 O O . PHE A 1 261 ? 35.605 -20.211 -4.413 1.00 50.78 261 PHE A O 1
ATOM 2113 N N . ALA A 1 262 ? 35.060 -18.042 -4.425 1.00 55.88 262 ALA A N 1
ATOM 2114 C CA . ALA A 1 262 ? 34.076 -18.095 -5.504 1.00 55.88 262 ALA A CA 1
ATOM 2115 C C . ALA A 1 262 ? 34.082 -16.773 -6.308 1.00 55.88 262 ALA A C 1
ATOM 2117 O O . ALA A 1 262 ? 33.073 -16.061 -6.317 1.00 55.88 262 ALA A O 1
ATOM 2118 N N . PRO A 1 263 ? 35.215 -16.407 -6.947 1.00 63.72 263 PRO A N 1
ATOM 2119 C CA . PRO A 1 263 ? 35.305 -15.180 -7.729 1.00 63.72 263 PRO A CA 1
ATOM 2120 C C . PRO A 1 263 ? 34.313 -15.213 -8.896 1.00 63.72 263 PRO A C 1
ATOM 2122 O O . PRO A 1 263 ? 34.107 -16.251 -9.531 1.00 63.72 263 PRO A O 1
ATOM 2125 N N . VAL A 1 264 ? 33.689 -14.066 -9.152 1.00 67.94 264 VAL A N 1
ATOM 2126 C CA . VAL A 1 264 ? 32.818 -13.845 -10.307 1.00 67.94 264 VAL A CA 1
ATOM 2127 C C . VAL A 1 264 ? 33.442 -12.716 -11.104 1.00 67.94 264 VAL A C 1
ATOM 2129 O O . VAL A 1 264 ? 33.447 -11.575 -10.646 1.00 67.94 264 VAL A O 1
ATOM 2132 N N . GLU A 1 265 ? 34.006 -13.052 -12.256 1.00 74.69 265 GLU A N 1
ATOM 2133 C CA . GLU A 1 265 ? 34.599 -12.065 -13.150 1.00 74.69 265 GLU A CA 1
ATOM 2134 C C . GLU A 1 265 ? 33.500 -11.358 -13.954 1.00 74.69 265 GLU A C 1
ATOM 2136 O O . GLU A 1 265 ? 32.523 -12.000 -14.364 1.00 74.69 265 GLU A O 1
ATOM 2141 N N . PRO A 1 266 ? 33.614 -10.036 -14.167 1.00 80.94 266 PRO A N 1
ATOM 2142 C CA . PRO A 1 266 ? 32.738 -9.327 -15.082 1.00 80.94 266 PRO A CA 1
ATOM 2143 C C . PRO A 1 266 ? 32.813 -9.938 -16.492 1.00 80.94 266 PRO A C 1
ATOM 2145 O O . PRO A 1 266 ? 33.904 -10.263 -16.953 1.00 80.94 266 PRO A O 1
ATOM 2148 N N . PRO A 1 267 ? 31.687 -10.053 -17.217 1.00 83.88 267 PRO A N 1
ATOM 2149 C CA . PRO A 1 267 ? 31.682 -10.638 -18.561 1.00 83.88 267 PRO A CA 1
ATOM 2150 C C . PRO A 1 267 ? 32.495 -9.859 -19.602 1.00 83.88 267 PRO A C 1
ATOM 2152 O O . PRO A 1 267 ? 32.826 -10.404 -20.651 1.00 83.88 267 PRO A O 1
ATOM 2155 N N . CYS A 1 268 ? 32.738 -8.568 -19.366 1.00 85.19 268 CYS A N 1
ATOM 2156 C CA . CYS A 1 268 ? 33.471 -7.697 -20.274 1.00 85.19 268 CYS A CA 1
ATOM 2157 C C . CYS A 1 268 ? 34.061 -6.481 -19.546 1.00 85.19 268 CYS A C 1
ATOM 2159 O O . CYS A 1 268 ? 33.702 -6.174 -18.406 1.00 85.19 268 CYS A O 1
ATOM 2161 N N . GLU A 1 269 ? 34.939 -5.757 -20.235 1.00 88.25 269 GLU A N 1
ATOM 2162 C CA . GLU A 1 269 ? 35.469 -4.477 -19.764 1.00 88.25 269 GLU A CA 1
ATOM 2163 C C . GLU A 1 269 ? 34.366 -3.417 -19.638 1.00 88.25 269 GLU A C 1
ATOM 2165 O O . GLU A 1 269 ? 33.418 -3.367 -20.440 1.00 88.25 269 GLU A O 1
ATOM 2170 N N . ASN A 1 270 ? 34.505 -2.563 -18.619 1.00 85.75 270 ASN A N 1
ATOM 2171 C CA . ASN A 1 270 ? 33.561 -1.499 -18.256 1.00 85.75 270 ASN A CA 1
ATOM 2172 C C . ASN A 1 270 ? 32.119 -2.005 -18.089 1.00 85.75 270 ASN A C 1
ATOM 2174 O O . ASN A 1 270 ? 31.148 -1.304 -18.379 1.00 85.75 270 ASN A O 1
ATOM 2178 N N . PHE A 1 271 ? 31.965 -3.254 -17.632 1.00 87.50 271 PHE A N 1
ATOM 2179 C CA . PHE A 1 271 ? 30.664 -3.905 -17.495 1.00 87.50 271 PHE A CA 1
ATOM 2180 C C . PHE A 1 271 ? 29.684 -3.092 -16.640 1.00 87.50 271 PHE A C 1
ATOM 2182 O O . PHE A 1 271 ? 28.542 -2.893 -17.045 1.00 87.50 271 PHE A O 1
ATOM 2189 N N . VAL A 1 272 ? 30.123 -2.581 -15.486 1.00 85.94 272 VAL A N 1
ATOM 2190 C CA . VAL A 1 272 ? 29.256 -1.830 -14.563 1.00 85.94 272 VAL A CA 1
ATOM 2191 C C . VAL A 1 272 ? 28.757 -0.527 -15.194 1.00 85.94 272 VAL A C 1
ATOM 2193 O O . VAL A 1 272 ? 27.569 -0.231 -15.096 1.00 85.94 272 VAL A O 1
ATOM 2196 N N . GLU A 1 273 ? 29.620 0.207 -15.900 1.00 87.00 273 GLU A N 1
ATOM 2197 C CA . GLU A 1 273 ? 29.257 1.446 -16.605 1.00 87.00 273 GLU A CA 1
ATOM 2198 C C . GLU A 1 273 ? 28.262 1.181 -17.739 1.00 87.00 273 GLU A C 1
ATOM 2200 O O . GLU A 1 273 ? 27.253 1.874 -17.871 1.00 87.00 273 GLU A O 1
ATOM 2205 N N . LYS A 1 274 ? 28.487 0.118 -18.523 1.00 90.25 274 LYS A N 1
ATOM 2206 C CA . LYS A 1 274 ? 27.547 -0.308 -19.571 1.00 90.25 274 LYS A CA 1
ATOM 2207 C C . LYS A 1 274 ? 26.183 -0.654 -18.985 1.00 90.25 274 LYS A C 1
ATOM 2209 O O . LYS A 1 274 ? 25.161 -0.219 -19.514 1.00 90.25 274 LYS A O 1
ATOM 2214 N N . VAL A 1 275 ? 26.154 -1.411 -17.884 1.00 90.69 275 VAL A N 1
ATOM 2215 C CA . VAL A 1 275 ? 24.899 -1.736 -17.197 1.00 90.69 275 VAL A CA 1
ATOM 2216 C C . VAL A 1 275 ? 24.235 -0.467 -16.672 1.00 90.69 275 VAL A C 1
ATOM 2218 O O . VAL A 1 275 ? 23.033 -0.313 -16.858 1.00 90.69 275 VAL A O 1
ATOM 2221 N N . HIS A 1 276 ? 24.987 0.451 -16.068 1.00 90.31 276 HIS A N 1
ATOM 2222 C CA . HIS A 1 276 ? 24.459 1.725 -15.586 1.00 90.31 276 HIS A CA 1
ATOM 2223 C C . HIS A 1 276 ? 23.739 2.497 -16.700 1.00 90.31 276 HIS A C 1
ATOM 2225 O O . HIS A 1 276 ? 22.563 2.818 -16.544 1.00 90.31 276 HIS A O 1
ATOM 2231 N N . ASN A 1 277 ? 24.380 2.678 -17.858 1.00 89.69 277 ASN A N 1
ATOM 2232 C CA . ASN A 1 277 ? 23.786 3.393 -18.993 1.00 89.69 277 ASN A CA 1
ATOM 2233 C C . ASN A 1 277 ? 22.517 2.705 -19.525 1.00 89.69 277 ASN A C 1
ATOM 2235 O O . ASN A 1 277 ? 21.551 3.370 -19.901 1.00 89.69 277 ASN A O 1
ATOM 2239 N N . ILE A 1 278 ? 22.483 1.368 -19.537 1.00 91.50 278 ILE A N 1
ATOM 2240 C CA . ILE A 1 278 ? 21.277 0.617 -19.915 1.00 91.50 278 ILE A CA 1
ATOM 2241 C C . ILE A 1 278 ? 20.162 0.867 -18.896 1.00 91.50 278 ILE A C 1
ATOM 2243 O O . ILE A 1 278 ? 19.048 1.216 -19.283 1.00 91.50 278 ILE A O 1
ATOM 2247 N N . ILE A 1 279 ? 20.459 0.712 -17.602 1.00 91.06 279 ILE A N 1
ATOM 2248 C CA . ILE A 1 279 ? 19.499 0.872 -16.503 1.00 91.06 279 ILE A CA 1
ATOM 2249 C C . ILE A 1 279 ? 18.929 2.296 -16.472 1.00 91.06 279 ILE A C 1
ATOM 2251 O O . ILE A 1 279 ? 17.725 2.462 -16.270 1.00 91.06 279 ILE A O 1
ATOM 2255 N N . GLU A 1 280 ? 19.742 3.324 -16.718 1.00 88.94 280 GLU A N 1
ATOM 2256 C CA . GLU A 1 280 ? 19.282 4.716 -16.756 1.00 88.94 280 GLU A CA 1
ATOM 2257 C C . GLU A 1 280 ? 18.172 4.948 -17.784 1.00 88.94 280 GLU A C 1
ATOM 2259 O O . GLU A 1 280 ? 17.201 5.646 -17.490 1.00 88.94 280 GLU A O 1
ATOM 2264 N N . ASN A 1 281 ? 18.255 4.268 -18.927 1.00 89.44 281 ASN A N 1
ATOM 2265 C CA . ASN A 1 281 ? 17.304 4.384 -20.027 1.00 89.44 281 ASN A CA 1
ATOM 2266 C C . ASN A 1 281 ? 16.078 3.460 -19.901 1.00 89.44 281 ASN A C 1
ATOM 2268 O O . ASN A 1 281 ? 15.163 3.534 -20.728 1.00 89.44 281 ASN A O 1
ATOM 2272 N N . ILE A 1 282 ? 16.013 2.602 -18.874 1.00 91.88 282 ILE A N 1
ATOM 2273 C CA . ILE A 1 282 ? 14.856 1.725 -18.664 1.00 91.88 282 ILE A CA 1
ATOM 2274 C C . ILE A 1 282 ? 13.628 2.543 -18.268 1.00 91.88 282 ILE A C 1
ATOM 2276 O O . ILE A 1 282 ? 13.594 3.254 -17.259 1.00 91.88 282 ILE A O 1
ATOM 2280 N N . LYS A 1 283 ? 12.562 2.337 -19.040 1.00 93.44 283 LYS A N 1
ATOM 2281 C CA . LYS A 1 283 ? 11.225 2.861 -18.777 1.00 93.44 283 LYS A CA 1
ATOM 2282 C C . LYS A 1 283 ? 10.374 1.757 -18.158 1.00 93.44 283 LYS A C 1
ATOM 2284 O O . LYS A 1 283 ? 9.981 0.809 -18.836 1.00 93.44 283 LYS A O 1
ATOM 2289 N N . THR A 1 284 ? 10.102 1.867 -16.860 1.00 93.12 284 THR A N 1
ATOM 2290 C CA . THR A 1 284 ? 9.333 0.850 -16.129 1.00 93.12 284 THR A CA 1
ATOM 2291 C C . THR A 1 284 ? 7.895 0.761 -16.649 1.00 93.12 284 THR A C 1
ATOM 2293 O O . THR A 1 284 ? 7.147 1.740 -16.619 1.00 93.12 284 THR A O 1
ATOM 2296 N N . SER A 1 285 ? 7.492 -0.431 -17.094 1.00 93.44 285 SER A N 1
ATOM 2297 C CA . SER A 1 285 ? 6.116 -0.723 -17.503 1.00 93.44 285 SER A CA 1
ATOM 2298 C C . SER A 1 285 ? 5.243 -1.092 -16.303 1.00 93.44 285 SER A C 1
ATOM 2300 O O . SER A 1 285 ? 5.677 -1.782 -15.379 1.00 93.44 285 SER A O 1
ATOM 2302 N N . TYR A 1 286 ? 3.981 -0.661 -16.336 1.00 92.06 286 TYR A N 1
ATOM 2303 C CA . TYR A 1 286 ? 3.000 -0.945 -15.296 1.00 92.06 286 TYR A CA 1
ATOM 2304 C C . TYR A 1 286 ? 1.740 -1.550 -15.886 1.00 92.06 286 TYR A C 1
ATOM 2306 O O . TYR A 1 286 ? 1.109 -0.989 -16.781 1.00 92.06 286 TYR A O 1
ATOM 2314 N N . ARG A 1 287 ? 1.302 -2.665 -15.300 1.00 88.94 287 ARG A N 1
ATOM 2315 C CA . ARG A 1 287 ? -0.018 -3.215 -15.591 1.00 88.94 287 ARG A CA 1
ATOM 2316 C C . ARG A 1 287 ? -1.090 -2.388 -14.885 1.00 88.94 287 ARG A C 1
ATOM 2318 O O . ARG A 1 287 ? -1.252 -2.473 -13.667 1.00 88.94 287 ARG A O 1
ATOM 2325 N N . VAL A 1 288 ? -1.861 -1.640 -15.663 1.00 86.19 288 VAL A N 1
ATOM 2326 C CA . VAL A 1 288 ? -3.036 -0.906 -15.181 1.00 86.19 288 VAL A CA 1
ATOM 2327 C C . VAL A 1 288 ? -4.261 -1.818 -15.218 1.00 86.19 288 VAL A C 1
ATOM 2329 O O . VAL A 1 288 ? -4.476 -2.556 -16.177 1.00 86.19 288 VAL A O 1
ATOM 2332 N N . SER A 1 289 ? -5.090 -1.773 -14.175 1.00 82.19 289 SER A N 1
ATOM 2333 C CA . SER A 1 289 ? -6.379 -2.468 -14.137 1.00 82.19 289 SER A CA 1
ATOM 2334 C C . SER A 1 289 ? -7.505 -1.456 -13.970 1.00 82.19 289 SER A C 1
ATOM 2336 O O . SER A 1 289 ? -7.643 -0.888 -12.892 1.00 82.19 289 SER A O 1
ATOM 2338 N N . ARG A 1 290 ? -8.366 -1.324 -14.986 1.00 84.50 290 ARG A N 1
ATOM 2339 C CA . ARG A 1 290 ? -9.609 -0.525 -14.938 1.00 84.50 290 ARG A CA 1
ATOM 2340 C C . ARG A 1 290 ? -10.848 -1.320 -14.525 1.00 84.50 290 ARG A C 1
ATOM 2342 O O . ARG A 1 290 ? -11.973 -0.943 -14.832 1.00 84.50 290 ARG A O 1
ATOM 2349 N N . LYS A 1 291 ? -10.655 -2.475 -13.887 1.00 89.94 291 LYS A N 1
ATOM 2350 C CA . LYS A 1 291 ? -11.780 -3.234 -13.338 1.00 89.94 291 LYS A CA 1
ATOM 2351 C C . LYS A 1 291 ? -12.454 -2.403 -12.247 1.00 89.94 291 LYS A C 1
ATOM 2353 O O . LYS A 1 291 ? -11.772 -1.979 -11.315 1.00 89.94 291 LYS A O 1
ATOM 2358 N N . VAL A 1 292 ? -13.775 -2.265 -12.324 1.00 92.50 292 VAL A N 1
ATOM 2359 C CA . VAL A 1 292 ? -14.583 -1.653 -11.263 1.00 92.50 292 VAL A CA 1
ATOM 2360 C C . VAL A 1 292 ? -14.609 -2.606 -10.069 1.00 92.50 292 VAL A C 1
ATOM 2362 O O . VAL A 1 292 ? -15.390 -3.554 -10.020 1.00 92.50 292 VAL A O 1
ATOM 2365 N N . ARG A 1 293 ? -13.680 -2.408 -9.131 1.00 89.06 293 ARG A N 1
ATOM 2366 C CA . ARG A 1 293 ? -13.521 -3.225 -7.923 1.00 89.06 293 ARG A CA 1
ATOM 2367 C C . ARG A 1 293 ? -13.060 -2.367 -6.752 1.00 89.06 293 ARG A C 1
ATOM 2369 O O . ARG A 1 293 ? -12.379 -1.367 -6.951 1.00 89.06 293 ARG A O 1
ATOM 2376 N N . GLY A 1 294 ? -13.343 -2.833 -5.542 1.00 88.25 294 GLY A N 1
ATOM 2377 C CA . GLY A 1 294 ? -12.914 -2.197 -4.299 1.00 88.25 294 GLY A CA 1
ATOM 2378 C C . GLY A 1 294 ? -14.089 -1.700 -3.456 1.00 88.25 294 GLY A C 1
ATOM 2379 O O . GLY A 1 294 ? -15.245 -1.879 -3.847 1.00 88.25 294 GLY A O 1
ATOM 2380 N N . PRO A 1 295 ? -13.803 -1.100 -2.290 1.00 92.62 295 PRO A N 1
ATOM 2381 C CA . PRO A 1 295 ? -14.834 -0.599 -1.391 1.00 92.62 295 PRO A CA 1
ATOM 2382 C C . PRO A 1 295 ? -15.662 0.497 -2.067 1.00 92.62 295 PRO A C 1
ATOM 2384 O O . PRO A 1 295 ? -15.124 1.531 -2.473 1.00 92.62 295 PRO A O 1
ATOM 2387 N N . LEU A 1 296 ? -16.970 0.273 -2.189 1.00 94.38 296 LEU A N 1
ATOM 2388 C CA . LEU A 1 296 ? -17.885 1.233 -2.812 1.00 94.38 296 LEU A CA 1
ATOM 2389 C C . LEU A 1 296 ? -18.129 2.445 -1.903 1.00 94.38 296 LEU A C 1
ATOM 2391 O O . LEU A 1 296 ? -18.221 3.578 -2.363 1.00 94.38 296 LEU A O 1
ATOM 2395 N N . HIS A 1 297 ? -18.203 2.201 -0.600 1.00 94.12 297 HIS A N 1
ATOM 2396 C CA . HIS A 1 297 ? -18.418 3.200 0.435 1.00 94.12 297 HIS A CA 1
ATOM 2397 C C . HIS A 1 297 ? -17.743 2.754 1.734 1.00 94.12 297 HIS A C 1
ATOM 2399 O O . HIS A 1 297 ? -17.338 1.597 1.865 1.00 94.12 297 HIS A O 1
ATOM 2405 N N . GLU A 1 298 ? -17.588 3.672 2.685 1.00 93.50 298 GLU A N 1
ATOM 2406 C CA . GLU A 1 298 ? -17.062 3.346 4.010 1.00 93.50 298 GLU A CA 1
ATOM 2407 C C . GLU A 1 298 ? -18.047 2.432 4.756 1.00 93.50 298 GLU A C 1
ATOM 2409 O O . GLU A 1 298 ? -19.262 2.515 4.565 1.00 93.50 298 GLU A O 1
ATOM 2414 N N . GLU A 1 299 ? -17.537 1.564 5.629 1.00 92.19 299 GLU A N 1
ATOM 2415 C CA . GLU A 1 299 ? -18.366 0.637 6.418 1.00 92.19 299 GLU A CA 1
ATOM 2416 C C . GLU A 1 299 ? -19.208 1.357 7.481 1.00 92.19 299 GLU A C 1
ATOM 2418 O O . GLU A 1 299 ? -20.212 0.838 7.966 1.00 92.19 299 GLU A O 1
ATOM 2423 N N . THR A 1 300 ? -18.804 2.573 7.854 1.00 90.25 300 THR A N 1
ATOM 2424 C CA . THR A 1 300 ? -19.486 3.350 8.886 1.00 90.25 300 THR A CA 1
ATOM 2425 C C . THR A 1 300 ? -20.763 3.978 8.337 1.00 90.25 300 THR A C 1
ATOM 2427 O O . THR A 1 300 ? -20.740 4.720 7.357 1.00 90.25 300 THR A O 1
ATOM 2430 N N . TYR A 1 301 ? -21.876 3.748 9.034 1.00 92.38 301 TYR A N 1
ATOM 2431 C CA . TYR A 1 301 ? -23.119 4.465 8.779 1.00 92.38 301 TYR A CA 1
ATOM 2432 C C . TYR A 1 301 ? -23.138 5.821 9.476 1.00 92.38 301 TYR A C 1
ATOM 2434 O O . TYR A 1 301 ? -22.815 5.962 10.659 1.00 92.38 301 TYR A O 1
ATOM 2442 N N . TYR A 1 302 ? -23.594 6.814 8.732 1.00 90.88 302 TYR A N 1
ATOM 2443 C CA . TYR A 1 302 ? -23.714 8.193 9.154 1.00 90.88 302 TYR A CA 1
ATOM 2444 C C . TYR A 1 302 ? -25.172 8.636 9.193 1.00 90.88 302 TYR A C 1
ATOM 2446 O O . TYR A 1 302 ? -26.073 7.993 8.659 1.00 90.88 302 TYR A O 1
ATOM 2454 N N . PHE A 1 303 ? -25.388 9.786 9.825 1.00 87.69 303 PHE A N 1
ATOM 2455 C CA . PHE A 1 303 ? -26.654 10.501 9.782 1.00 87.69 303 PHE A CA 1
ATOM 2456 C C . PHE A 1 303 ? -26.369 11.950 9.370 1.00 87.69 303 PHE A C 1
ATOM 2458 O O . PHE A 1 303 ? -25.746 12.665 10.167 1.00 87.69 303 PHE A O 1
ATOM 2465 N N . PRO A 1 304 ? -26.774 12.366 8.154 1.00 88.31 304 PRO A N 1
ATOM 2466 C CA . PRO A 1 304 ? -26.509 13.705 7.648 1.00 88.31 304 PRO A CA 1
ATOM 2467 C C . PRO A 1 304 ? -27.208 14.785 8.472 1.00 88.31 304 PRO A C 1
ATOM 2469 O O . PRO A 1 304 ? -28.326 14.608 8.975 1.00 88.31 304 PRO A O 1
ATOM 2472 N N . ARG A 1 305 ? -26.516 15.915 8.628 1.00 85.19 305 ARG A N 1
ATOM 2473 C CA . ARG A 1 305 ? -26.974 17.080 9.384 1.00 85.19 305 ARG A CA 1
ATOM 2474 C C . ARG A 1 305 ? -26.620 18.394 8.693 1.00 85.19 305 ARG A C 1
ATOM 2476 O O . ARG A 1 305 ? -25.618 18.480 7.984 1.00 85.19 305 ARG A O 1
ATOM 2483 N N . ASP A 1 306 ? -27.426 19.424 8.935 1.00 81.00 306 ASP A N 1
ATOM 2484 C CA . ASP A 1 306 ? -27.082 20.805 8.577 1.00 81.00 306 ASP A CA 1
ATOM 2485 C C . ASP A 1 306 ? -25.989 21.380 9.506 1.00 81.00 306 ASP A C 1
ATOM 2487 O O . ASP A 1 306 ? -25.621 20.767 10.514 1.00 81.00 306 ASP A O 1
ATOM 2491 N N . LYS A 1 307 ? -25.480 22.586 9.207 1.00 74.88 307 LYS A N 1
ATOM 2492 C CA . LYS A 1 307 ? -24.479 23.272 10.054 1.00 74.88 307 LYS A CA 1
ATOM 2493 C C . LYS A 1 307 ? -24.964 23.545 11.484 1.00 74.88 307 LYS A C 1
ATOM 2495 O O . LYS A 1 307 ? -24.147 23.704 12.391 1.00 74.88 307 LYS A O 1
ATOM 2500 N N . LYS A 1 308 ? -26.282 23.604 11.696 1.00 74.69 308 LYS A N 1
ATOM 2501 C CA . LYS A 1 308 ? -26.911 23.811 13.007 1.00 74.69 308 LYS A CA 1
ATOM 2502 C C . LYS A 1 308 ? -27.072 22.493 13.783 1.00 74.69 308 LYS A C 1
ATOM 2504 O O . LYS A 1 308 ? -27.329 22.519 14.980 1.00 74.69 308 LYS A O 1
ATOM 2509 N N . GLY A 1 309 ? -26.822 21.344 13.150 1.00 72.44 309 GLY A N 1
ATOM 2510 C CA . GLY A 1 309 ? -26.895 20.013 13.746 1.00 72.44 309 GLY A CA 1
ATOM 2511 C C . GLY A 1 309 ? -28.251 19.318 13.585 1.00 72.44 309 GLY A C 1
ATOM 2512 O O . GLY A 1 309 ? -28.424 18.216 14.121 1.00 72.44 309 GLY A O 1
ATOM 2513 N N . HIS A 1 310 ? -29.203 19.893 12.847 1.00 79.44 310 HIS A N 1
ATOM 2514 C CA . HIS A 1 310 ? -30.493 19.261 12.570 1.00 79.44 310 HIS A CA 1
ATOM 2515 C C . HIS A 1 310 ? -30.350 18.165 11.522 1.00 79.44 310 HIS A C 1
ATOM 2517 O O . HIS A 1 310 ? -29.551 18.281 10.597 1.00 79.44 310 HIS A O 1
ATOM 2523 N N . LYS A 1 311 ? -31.140 17.095 11.655 1.00 80.31 311 LYS A N 1
ATOM 2524 C CA . LYS A 1 311 ? -31.165 16.010 10.668 1.00 80.31 311 LYS A CA 1
ATOM 2525 C C . LYS A 1 311 ? -31.672 16.545 9.326 1.00 80.31 311 LYS A C 1
ATOM 2527 O O . LYS A 1 311 ? -32.686 17.238 9.284 1.00 80.31 311 LYS A O 1
ATOM 2532 N N . LYS A 1 312 ? -30.987 16.186 8.246 1.00 78.69 312 LYS A N 1
ATOM 2533 C CA . LYS A 1 312 ? -31.386 16.490 6.867 1.00 78.69 312 LYS A CA 1
ATOM 2534 C C . LYS A 1 312 ? -31.134 15.274 5.994 1.00 78.69 312 LYS A C 1
ATOM 2536 O O . LYS A 1 312 ? -30.275 14.467 6.325 1.00 78.69 312 LYS A O 1
ATOM 2541 N N . GLU A 1 313 ? -31.861 15.153 4.888 1.00 71.44 313 GLU A N 1
ATOM 2542 C CA . GLU A 1 313 ? -31.590 14.097 3.906 1.00 71.44 313 GLU A CA 1
ATOM 2543 C C . GLU A 1 313 ? -30.305 14.353 3.115 1.00 71.44 313 GLU A C 1
ATOM 2545 O O . GLU A 1 313 ? -29.589 13.408 2.796 1.00 71.44 313 GLU A O 1
ATOM 2550 N N . VAL A 1 314 ? -29.987 15.627 2.867 1.00 73.94 314 VAL A N 1
ATOM 2551 C CA . VAL A 1 314 ? -28.709 16.096 2.325 1.00 73.94 314 VAL A CA 1
ATOM 2552 C C . VAL A 1 314 ? -28.111 17.039 3.363 1.00 73.94 314 VAL A C 1
ATOM 2554 O O . VAL A 1 314 ? -28.689 18.081 3.671 1.00 73.94 314 VAL A O 1
ATOM 2557 N N . GLY A 1 315 ? -27.007 16.626 3.980 1.00 67.75 315 GLY A N 1
ATOM 2558 C CA . GLY A 1 315 ? -26.356 17.358 5.064 1.00 67.75 315 GLY A CA 1
ATOM 2559 C C . GLY A 1 315 ? -24.909 17.686 4.726 1.00 67.75 315 GLY A C 1
ATOM 2560 O O . GLY A 1 315 ? -24.241 16.928 4.032 1.00 67.75 315 GLY A O 1
ATOM 2561 N N . GLU A 1 316 ? -24.422 18.807 5.246 1.00 74.88 316 GLU A N 1
ATOM 2562 C CA . GLU A 1 316 ? -23.034 19.253 5.066 1.00 74.88 316 GLU A CA 1
ATOM 2563 C C . GLU A 1 316 ? -22.078 18.613 6.087 1.00 74.88 316 GLU A C 1
ATOM 2565 O O . GLU A 1 316 ? -20.858 18.616 5.912 1.00 74.88 316 GLU A O 1
ATOM 2570 N N . CYS A 1 317 ? -22.623 18.063 7.177 1.00 86.06 317 CYS A N 1
ATOM 2571 C CA . CYS A 1 317 ? -21.838 17.440 8.231 1.00 86.06 317 CYS A CA 1
ATOM 2572 C C . CYS A 1 317 ? -22.512 16.193 8.811 1.00 86.06 317 CYS A C 1
ATOM 2574 O O . CYS A 1 317 ? -23.695 15.919 8.603 1.00 86.06 317 CYS A O 1
ATOM 2576 N N . VAL A 1 318 ? -21.736 15.438 9.584 1.00 89.06 318 VAL A N 1
ATOM 2577 C CA . VAL A 1 318 ? -22.183 14.261 10.332 1.00 89.06 318 VAL A CA 1
ATOM 2578 C C . VAL A 1 318 ? -21.715 14.367 11.780 1.00 89.06 318 VAL A C 1
ATOM 2580 O O . VAL A 1 318 ? -20.717 15.023 12.082 1.00 89.06 318 VAL A O 1
ATOM 2583 N N . HIS A 1 319 ? -22.421 13.706 12.697 1.00 89.75 319 HIS A N 1
ATOM 2584 C CA . HIS A 1 319 ? -21.957 13.552 14.078 1.00 89.75 319 HIS A CA 1
ATOM 2585 C C . HIS A 1 319 ? -21.393 12.145 14.274 1.00 89.75 319 HIS A C 1
ATOM 2587 O O . HIS A 1 319 ? -22.130 11.170 14.133 1.00 89.75 319 HIS A O 1
ATOM 2593 N N . ILE A 1 320 ? -20.117 12.041 14.642 1.00 89.06 320 ILE A N 1
ATOM 2594 C CA . ILE A 1 320 ? -19.458 10.764 14.955 1.00 89.06 320 ILE A CA 1
ATOM 2595 C C . ILE A 1 320 ? -19.093 10.696 16.432 1.00 89.06 320 ILE A C 1
ATOM 2597 O O . ILE A 1 320 ? -18.886 11.722 17.078 1.00 89.06 320 ILE A O 1
ATOM 2601 N N . ARG A 1 321 ? -19.028 9.483 16.985 1.00 90.38 321 ARG A N 1
ATOM 2602 C CA . ARG A 1 321 ? -18.669 9.263 18.387 1.00 90.38 321 ARG A CA 1
ATOM 2603 C C . ARG A 1 321 ? -17.218 8.797 18.465 1.00 90.38 321 ARG A C 1
ATOM 2605 O O . ARG A 1 321 ? -16.915 7.718 17.970 1.00 90.38 321 ARG A O 1
ATOM 2612 N N . LYS A 1 322 ? -16.350 9.585 19.096 1.00 89.81 322 LYS A N 1
ATOM 2613 C CA . LYS A 1 322 ? -14.930 9.255 19.293 1.00 89.81 322 LYS A CA 1
ATOM 2614 C C . LYS A 1 322 ? -14.592 9.135 20.771 1.00 89.81 322 LYS A C 1
ATOM 2616 O O . LYS A 1 322 ? -15.260 9.758 21.603 1.00 89.81 322 LYS A O 1
ATOM 2621 N N . ARG A 1 323 ? -13.589 8.321 21.104 1.00 91.75 323 ARG A N 1
ATOM 2622 C CA . ARG A 1 323 ? -13.020 8.315 22.457 1.00 91.75 323 ARG A CA 1
ATOM 2623 C C . ARG A 1 323 ? -12.177 9.569 22.676 1.00 91.75 323 ARG A C 1
ATOM 2625 O O . ARG A 1 323 ? -11.668 10.143 21.719 1.00 91.75 323 ARG A O 1
ATOM 2632 N N . LEU A 1 324 ? -12.048 10.001 23.926 1.00 89.62 324 LEU A N 1
ATOM 2633 C CA . LEU A 1 324 ? -11.275 11.201 24.258 1.00 89.62 324 LEU A CA 1
ATOM 2634 C C . LEU A 1 324 ? -9.775 11.053 23.952 1.00 89.62 324 LEU A C 1
ATOM 2636 O O . LEU A 1 324 ? -9.151 12.011 23.506 1.00 89.62 324 LEU A O 1
ATOM 2640 N N . ASP A 1 325 ? -9.227 9.847 24.109 1.00 88.19 325 ASP A N 1
ATOM 2641 C CA . ASP A 1 325 ? -7.841 9.489 23.777 1.00 88.19 325 ASP A CA 1
ATOM 2642 C C . ASP A 1 325 ? -7.575 9.378 22.259 1.00 88.19 325 ASP A C 1
ATOM 2644 O O . ASP A 1 325 ? -6.437 9.185 21.839 1.00 88.19 325 ASP A O 1
ATOM 2648 N N . GLU A 1 326 ? -8.601 9.543 21.419 1.00 87.44 326 GLU A N 1
ATOM 2649 C CA . GLU A 1 326 ? -8.503 9.558 19.951 1.00 87.44 326 GLU A CA 1
ATOM 2650 C C . GLU A 1 326 ? -8.702 10.964 19.352 1.00 87.44 326 GLU A C 1
ATOM 2652 O O . GLU A 1 326 ? -8.682 11.126 18.126 1.00 87.44 326 GLU A O 1
ATOM 2657 N N . LEU A 1 327 ? -8.940 11.982 20.187 1.00 87.31 327 LEU A N 1
ATOM 2658 C CA . LEU A 1 327 ? -9.151 13.360 19.741 1.00 87.31 327 LEU A CA 1
ATOM 2659 C C . LEU A 1 327 ? -7.832 14.121 19.604 1.00 87.31 327 LEU A C 1
ATOM 2661 O O . LEU A 1 327 ? -6.928 14.001 20.431 1.00 87.31 327 LEU A O 1
ATOM 2665 N N . THR A 1 328 ? -7.763 14.967 18.580 1.00 84.94 328 THR A N 1
ATOM 2666 C CA . THR A 1 328 ? -6.765 16.036 18.478 1.00 84.94 328 THR A CA 1
ATOM 2667 C C . THR A 1 328 ? -7.285 17.304 19.154 1.00 84.94 328 THR A C 1
ATOM 2669 O O . THR A 1 328 ? -8.491 17.446 19.371 1.00 84.94 328 THR A O 1
ATOM 2672 N N . SER A 1 329 ? -6.397 18.248 19.464 1.00 84.06 329 SER A N 1
ATOM 2673 C CA . SER A 1 329 ? -6.771 19.527 20.085 1.00 84.06 329 SER A CA 1
ATOM 2674 C C . SER A 1 329 ? -7.770 20.318 19.225 1.00 84.06 329 SER A C 1
ATOM 2676 O O . SER A 1 329 ? -8.764 20.817 19.737 1.00 84.06 329 SER A O 1
ATOM 2678 N N . GLU A 1 330 ? -7.610 20.295 17.898 1.00 79.94 330 GLU A N 1
ATOM 2679 C CA . GLU A 1 330 ? -8.544 20.901 16.929 1.00 79.94 330 GLU A CA 1
ATOM 2680 C C . GLU A 1 330 ? -9.954 20.276 16.952 1.00 79.94 330 GLU A C 1
ATOM 2682 O O . GLU A 1 330 ? -10.931 20.844 16.465 1.00 79.94 330 GLU A O 1
ATOM 2687 N N . ASN A 1 331 ? -10.101 19.054 17.470 1.00 84.38 331 ASN A N 1
ATOM 2688 C CA . ASN A 1 331 ? -11.397 18.377 17.519 1.00 84.38 331 ASN A CA 1
ATOM 2689 C C . ASN A 1 331 ? -12.226 18.760 18.755 1.00 84.38 331 ASN A C 1
ATOM 2691 O O . ASN A 1 331 ? -13.406 18.407 18.797 1.00 84.38 331 ASN A O 1
ATOM 2695 N N . ILE A 1 332 ? -11.655 19.474 19.731 1.00 85.75 332 ILE A N 1
ATOM 2696 C CA . ILE A 1 332 ? -12.355 19.859 20.967 1.00 85.75 332 ILE A CA 1
ATOM 2697 C C . ILE A 1 332 ? -13.490 20.843 20.660 1.00 85.75 332 ILE A C 1
ATOM 2699 O O . ILE A 1 332 ? -14.631 20.612 21.060 1.00 85.75 332 ILE A O 1
ATOM 2703 N N . GLU A 1 333 ? -13.223 21.870 19.853 1.00 87.88 333 GLU A N 1
ATOM 2704 C CA . GLU A 1 333 ? -14.234 22.856 19.438 1.00 87.88 333 GLU A CA 1
ATOM 2705 C C . GLU A 1 333 ? -15.409 22.211 18.688 1.00 87.88 333 GLU A C 1
ATOM 2707 O O . GLU A 1 333 ? -16.549 22.675 18.738 1.00 87.88 333 GLU A O 1
ATOM 2712 N N . ASN A 1 334 ? -15.139 21.077 18.040 1.00 88.62 334 ASN A N 1
ATOM 2713 C CA . ASN A 1 334 ? -16.112 20.313 17.276 1.00 88.62 334 ASN A CA 1
ATOM 2714 C C . ASN A 1 334 ? -17.007 19.412 18.148 1.00 88.62 334 ASN A C 1
ATOM 2716 O O . ASN A 1 334 ? -17.896 18.743 17.610 1.00 88.62 334 ASN A O 1
ATOM 2720 N N . ILE A 1 335 ? -16.820 19.370 19.474 1.00 90.94 335 ILE A N 1
ATOM 2721 C CA . ILE A 1 335 ? -17.704 18.631 20.386 1.00 90.94 335 ILE A CA 1
ATOM 2722 C C . ILE A 1 335 ? -19.101 19.261 20.367 1.00 90.94 335 ILE A C 1
ATOM 2724 O O . ILE A 1 335 ? -19.288 20.442 20.661 1.00 90.94 335 ILE A O 1
ATOM 2728 N N . VAL A 1 336 ? -20.101 18.442 20.042 1.00 88.81 336 VAL A N 1
ATOM 2729 C CA . VAL A 1 336 ? -21.483 18.886 19.806 1.00 88.81 336 VAL A CA 1
ATOM 2730 C C . VAL A 1 336 ? -22.135 19.430 21.077 1.00 88.81 336 VAL A C 1
ATOM 2732 O O . VAL A 1 336 ? -22.832 20.438 21.028 1.00 88.81 336 VAL A O 1
ATOM 2735 N N . ASP A 1 337 ? -21.923 18.758 22.206 1.00 89.62 337 ASP A N 1
ATOM 2736 C CA . ASP A 1 337 ? -22.507 19.131 23.492 1.00 89.62 337 ASP A CA 1
ATOM 2737 C C . ASP A 1 337 ? -21.617 20.164 24.197 1.00 89.62 337 ASP A C 1
ATOM 2739 O O . ASP A 1 337 ? -20.456 19.885 24.503 1.00 89.62 337 ASP A O 1
ATOM 2743 N N . LYS A 1 338 ? -22.167 21.360 24.436 1.00 91.19 338 LYS A N 1
ATOM 2744 C CA . LYS A 1 338 ? -21.445 22.489 25.036 1.00 91.19 338 LYS A CA 1
ATOM 2745 C C . LYS A 1 338 ? -20.957 22.170 26.452 1.00 91.19 338 LYS A C 1
ATOM 2747 O O . LYS A 1 338 ? -19.805 22.439 26.763 1.00 91.19 338 LYS A O 1
ATOM 2752 N N . THR A 1 339 ? -21.791 21.551 27.287 1.00 91.19 339 THR A N 1
ATOM 2753 C CA . THR A 1 339 ? -21.428 21.224 28.674 1.00 91.19 339 THR A CA 1
ATOM 2754 C C . THR A 1 339 ? -20.341 20.159 28.722 1.00 91.19 339 THR A C 1
ATOM 2756 O O . THR A 1 339 ? -19.391 20.272 29.491 1.00 91.19 339 THR A O 1
ATOM 2759 N N . VAL A 1 340 ? -20.435 19.140 27.868 1.00 91.69 340 VAL A N 1
ATOM 2760 C CA . VAL A 1 340 ? -19.385 18.120 27.750 1.00 91.69 340 VAL A CA 1
ATOM 2761 C C . VAL A 1 340 ? -18.071 18.735 27.265 1.00 91.69 340 VAL A C 1
ATOM 2763 O O . VAL A 1 340 ? -17.016 18.358 27.770 1.00 91.69 340 VAL A O 1
ATOM 2766 N N . ARG A 1 341 ? -18.122 19.679 26.317 1.00 93.25 341 ARG A N 1
ATOM 2767 C CA . ARG A 1 341 ? -16.941 20.400 25.823 1.00 93.25 341 ARG A CA 1
ATOM 2768 C C . ARG A 1 341 ? -16.250 21.182 26.939 1.00 93.25 341 ARG A C 1
ATOM 2770 O O . ARG A 1 341 ? -15.064 20.968 27.162 1.00 93.25 341 ARG A O 1
ATOM 2777 N N . GLU A 1 342 ? -17.009 21.978 27.689 1.00 92.75 342 GLU A N 1
ATOM 2778 C CA . GLU A 1 342 ? -16.510 22.743 28.841 1.00 92.75 342 GLU A CA 1
ATOM 2779 C C . GLU A 1 342 ? -15.851 21.826 29.887 1.00 92.75 342 GLU A C 1
ATOM 2781 O O . GLU A 1 342 ? -14.766 22.126 30.378 1.00 92.75 342 GLU A O 1
ATOM 2786 N N . CYS A 1 343 ? -16.451 20.666 30.196 1.00 91.75 343 CYS A N 1
ATOM 2787 C CA . CYS A 1 343 ? -15.855 19.691 31.118 1.00 91.75 343 CYS A CA 1
ATOM 2788 C C . CYS A 1 343 ? -14.517 19.125 30.607 1.00 91.75 343 CYS A C 1
ATOM 2790 O O . CYS A 1 343 ? -13.605 18.887 31.399 1.00 91.75 343 CYS A O 1
ATOM 2792 N N . VAL A 1 344 ? -14.400 18.876 29.299 1.00 90.94 344 VAL A N 1
ATOM 2793 C CA . VAL A 1 344 ? -13.165 18.369 28.680 1.00 90.94 344 VAL A CA 1
ATOM 2794 C C . VAL A 1 344 ? -12.072 19.441 28.705 1.00 90.94 344 VAL A C 1
ATOM 2796 O O . VAL A 1 344 ? -10.948 19.142 29.104 1.00 90.94 344 VAL A O 1
ATOM 2799 N N . GLU A 1 345 ? -12.399 20.681 28.339 1.00 92.06 345 GLU A N 1
ATOM 2800 C CA . GLU A 1 345 ? -11.476 21.825 28.364 1.00 92.06 345 GLU A CA 1
ATOM 2801 C C . GLU A 1 345 ? -10.991 22.135 29.784 1.00 92.06 345 GLU A C 1
ATOM 2803 O O . GLU A 1 345 ? -9.790 22.290 30.010 1.00 92.06 345 GLU A O 1
ATOM 2808 N N . ALA A 1 346 ? -11.902 22.141 30.763 1.00 91.06 346 ALA A N 1
ATOM 2809 C CA . ALA A 1 346 ? -11.562 22.350 32.166 1.00 91.06 346 ALA A CA 1
ATOM 2810 C C . ALA A 1 346 ? -10.589 21.281 32.681 1.00 91.06 346 ALA A C 1
ATOM 2812 O O . ALA A 1 346 ? -9.597 21.616 33.327 1.00 91.06 346 ALA A O 1
ATOM 2813 N N . LYS A 1 347 ? -10.821 20.003 32.344 1.00 90.38 347 LYS A N 1
ATOM 2814 C CA . LYS A 1 347 ? -9.935 18.913 32.774 1.00 90.38 347 LYS A CA 1
ATOM 2815 C C . LYS A 1 347 ? -8.561 18.972 32.106 1.00 90.38 347 LYS A C 1
ATOM 2817 O O . LYS A 1 347 ? -7.562 18.666 32.746 1.00 90.38 347 LYS A O 1
ATOM 2822 N N . LEU A 1 348 ? -8.485 19.385 30.841 1.00 91.19 348 LEU A N 1
ATOM 2823 C CA . LEU A 1 348 ? -7.204 19.607 30.162 1.00 91.19 348 LEU A CA 1
ATOM 2824 C C . LEU A 1 348 ? -6.402 20.736 30.813 1.00 91.19 348 LEU A C 1
ATOM 2826 O O . LEU A 1 348 ? -5.202 20.579 31.037 1.00 91.19 348 LEU A O 1
ATOM 2830 N N . LYS A 1 349 ? -7.081 21.830 31.175 1.00 90.88 349 LYS A N 1
ATOM 2831 C CA . LYS A 1 349 ? -6.476 22.957 31.889 1.00 90.88 349 LYS A CA 1
ATOM 2832 C C . LYS A 1 349 ? -5.973 22.549 33.277 1.00 90.88 349 LYS A C 1
ATOM 2834 O O . LYS A 1 349 ? -4.854 22.901 33.625 1.00 90.88 349 LYS A O 1
ATOM 2839 N N . GLU A 1 350 ? -6.755 21.769 34.026 1.00 91.19 350 GLU A N 1
ATOM 2840 C CA . GLU A 1 350 ? -6.359 21.207 35.330 1.00 91.19 350 GLU A CA 1
ATOM 2841 C C . GLU A 1 350 ? -5.094 20.340 35.221 1.00 91.19 350 GLU A C 1
ATOM 2843 O O . GLU A 1 350 ? -4.201 20.432 36.055 1.00 91.19 350 GLU A O 1
ATOM 2848 N N . LEU A 1 351 ? -4.993 19.523 34.168 1.00 89.00 351 LEU A N 1
ATOM 2849 C CA . LEU A 1 351 ? -3.849 18.636 33.937 1.00 89.00 351 LEU A CA 1
ATOM 2850 C C . LEU A 1 351 ? -2.636 19.339 33.306 1.00 89.00 351 LEU A C 1
ATOM 2852 O O . LEU A 1 351 ? -1.613 18.687 33.098 1.00 89.00 351 LEU A O 1
ATOM 2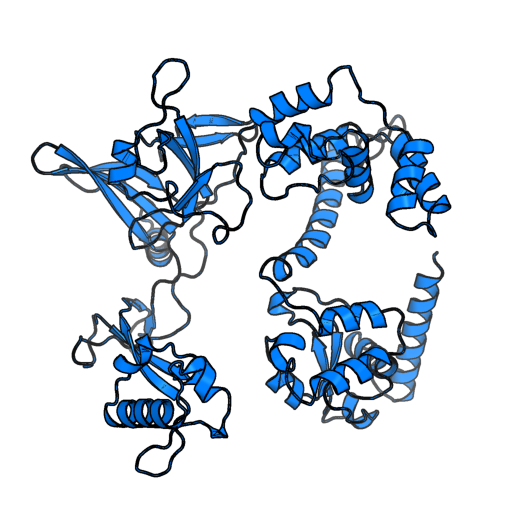856 N N . GLY A 1 352 ? -2.748 20.620 32.934 1.00 86.69 352 GLY A N 1
ATOM 2857 C CA . GLY A 1 352 ? -1.700 21.351 32.215 1.00 86.69 352 GLY A CA 1
ATOM 2858 C C . GLY A 1 352 ? -1.358 20.757 30.841 1.00 86.69 352 GLY A C 1
ATOM 2859 O O . GLY A 1 352 ? -0.244 20.935 30.353 1.00 86.69 352 GLY A O 1
ATOM 2860 N N . LYS A 1 353 ? -2.285 20.017 30.216 1.00 85.94 353 LYS A N 1
ATOM 2861 C CA . LYS A 1 353 ? -2.066 19.324 28.936 1.00 85.94 353 LYS A CA 1
ATOM 2862 C C . LYS A 1 353 ? -2.899 19.946 27.824 1.00 85.94 353 LYS A C 1
ATOM 2864 O O . LYS A 1 353 ? -4.072 20.243 28.004 1.00 85.94 353 LYS A O 1
ATOM 2869 N N . THR A 1 354 ? -2.316 20.059 26.635 1.00 80.81 354 THR A N 1
ATOM 2870 C CA . THR A 1 354 ? -2.989 20.600 25.438 1.00 80.81 354 THR A CA 1
ATOM 2871 C C . THR A 1 354 ? -3.571 19.513 24.533 1.00 80.81 354 THR A C 1
ATOM 2873 O O . THR A 1 354 ? -4.455 19.787 23.720 1.00 80.81 354 THR A O 1
ATOM 2876 N N . SER A 1 355 ? -3.099 18.271 24.671 1.00 86.50 355 SER A N 1
ATOM 2877 C CA . SER A 1 355 ? -3.469 17.136 23.821 1.00 86.50 355 SER A CA 1
ATOM 2878 C C . SER A 1 355 ? -4.424 16.173 24.544 1.00 86.50 355 SER A C 1
ATOM 2880 O O . SER A 1 355 ? -3.995 15.470 25.469 1.00 86.50 355 SER A O 1
ATOM 2882 N N . PRO A 1 356 ? -5.699 16.056 24.108 1.00 85.25 356 PRO A N 1
ATOM 2883 C CA . PRO A 1 356 ? -6.631 15.043 24.618 1.00 85.25 356 PRO A CA 1
ATOM 2884 C C . PRO A 1 356 ? -6.083 13.618 24.508 1.00 85.25 356 PRO A C 1
ATOM 2886 O O . PRO A 1 356 ? -6.206 12.822 25.441 1.00 85.25 356 PRO A O 1
ATOM 2889 N N . LYS A 1 357 ? -5.421 13.319 23.384 1.00 86.44 357 LYS A N 1
ATOM 2890 C CA . LYS A 1 357 ? -4.815 12.017 23.086 1.00 86.44 357 LYS A CA 1
ATOM 2891 C C . LYS A 1 357 ? -3.800 11.572 24.135 1.00 86.44 357 LYS A C 1
ATOM 2893 O O . LYS A 1 357 ? -3.658 10.380 24.383 1.00 86.44 357 LYS A O 1
ATOM 2898 N N . GLU A 1 358 ? -3.079 12.504 24.743 1.00 84.31 358 GLU A N 1
ATOM 2899 C CA . GLU A 1 358 ? -2.084 12.198 25.775 1.00 84.31 358 GLU A CA 1
ATOM 2900 C C . GLU A 1 358 ? -2.665 12.289 27.181 1.00 84.31 358 GLU A C 1
ATOM 2902 O O . GLU A 1 358 ? -2.330 11.476 28.044 1.00 84.31 358 GLU A O 1
ATOM 2907 N N . ALA A 1 359 ? -3.545 13.261 27.419 1.00 85.69 359 ALA A N 1
ATOM 2908 C CA . ALA A 1 359 ? -4.165 13.470 28.719 1.00 85.69 359 ALA A CA 1
ATOM 2909 C C . ALA A 1 359 ? -5.051 12.288 29.126 1.00 85.69 359 ALA A C 1
ATOM 2911 O O . ALA A 1 359 ? -4.940 11.796 30.249 1.00 85.69 359 ALA A O 1
ATOM 2912 N N . PHE A 1 360 ? -5.875 11.794 28.200 1.00 89.12 360 PHE A N 1
ATOM 2913 C CA . PHE A 1 360 ? -6.965 10.861 28.491 1.00 89.12 360 PHE A CA 1
ATOM 2914 C C . PHE A 1 360 ? -6.644 9.386 28.209 1.00 89.12 360 PHE A C 1
ATOM 2916 O O . PHE A 1 360 ? -7.543 8.549 28.260 1.00 89.12 360 PHE A O 1
ATOM 2923 N N . LYS A 1 361 ? -5.371 9.046 27.951 1.00 84.88 361 LYS A N 1
ATOM 2924 C CA . LYS A 1 361 ? -4.901 7.644 27.925 1.00 84.88 361 LYS A CA 1
ATOM 2925 C C . LYS A 1 361 ? -5.038 6.966 29.286 1.00 84.88 361 LYS A C 1
ATOM 2927 O O . LYS A 1 361 ? -5.310 5.772 29.354 1.00 84.88 361 LYS A O 1
ATOM 2932 N N . GLN A 1 362 ? -4.820 7.728 30.355 1.00 83.44 362 GLN A N 1
ATOM 2933 C CA . GLN A 1 362 ? -4.987 7.260 31.724 1.00 83.44 362 GLN A CA 1
ATOM 2934 C C . GLN A 1 362 ? -6.437 7.459 32.157 1.00 83.44 362 GLN A C 1
ATOM 2936 O O . GLN A 1 362 ? -6.991 8.553 32.046 1.00 83.44 362 GLN A O 1
ATOM 2941 N N . GLU A 1 363 ? -7.049 6.402 32.679 1.00 82.88 363 GLU A N 1
ATOM 2942 C CA . GLU A 1 363 ? -8.460 6.410 33.069 1.00 82.88 363 GLU A CA 1
ATOM 2943 C C . GLU A 1 363 ? -8.748 7.366 34.240 1.00 82.88 363 GLU A C 1
ATOM 2945 O O . GLU A 1 363 ? -9.814 7.979 34.288 1.00 82.88 363 GLU A O 1
ATOM 2950 N N . SER A 1 364 ? -7.762 7.576 35.121 1.00 86.06 364 SER A N 1
ATOM 2951 C CA . SER A 1 364 ? -7.793 8.558 36.216 1.00 86.06 364 SER A CA 1
ATOM 2952 C C . SER A 1 364 ? -7.969 10.001 35.738 1.00 86.06 364 SER A C 1
ATOM 2954 O O . SER A 1 364 ? -8.507 10.835 36.461 1.00 86.06 364 SER A O 1
ATOM 2956 N N . ASN A 1 365 ? -7.536 10.296 34.512 1.00 88.50 365 ASN A N 1
ATOM 2957 C CA . ASN A 1 365 ? -7.516 11.648 33.964 1.00 88.50 365 ASN A CA 1
ATOM 2958 C C . ASN A 1 365 ? -8.805 11.994 33.209 1.00 88.50 365 ASN A C 1
ATOM 2960 O O . ASN A 1 365 ? -8.931 13.107 32.699 1.00 88.50 365 ASN A O 1
ATOM 2964 N N . LEU A 1 366 ? -9.760 11.062 33.106 1.00 89.94 366 LEU A N 1
ATOM 2965 C CA . LEU A 1 366 ? -10.989 11.280 32.351 1.00 89.94 366 LEU A CA 1
ATOM 2966 C C . LEU A 1 366 ? -11.880 12.353 33.004 1.00 89.94 366 LEU A C 1
ATOM 2968 O O . LEU A 1 366 ? -12.086 12.337 34.221 1.00 89.94 366 LEU A O 1
ATOM 2972 N N . PRO A 1 367 ? -12.470 13.262 32.206 1.00 91.12 367 PRO A N 1
ATOM 2973 C CA . PRO A 1 367 ? -13.360 14.288 32.717 1.00 91.12 367 PRO A CA 1
ATOM 2974 C C . PRO A 1 367 ? -14.672 13.677 33.208 1.00 91.12 367 PRO A C 1
ATOM 2976 O O . PRO A 1 367 ? -15.174 12.679 32.675 1.00 91.12 367 PRO A O 1
ATOM 2979 N N . ARG A 1 368 ? -15.262 14.314 34.220 1.00 92.00 368 ARG A N 1
ATOM 2980 C CA . ARG A 1 368 ? -16.582 13.963 34.747 1.00 92.00 368 ARG A CA 1
ATOM 2981 C C . ARG A 1 368 ? -17.602 14.995 34.300 1.00 92.00 368 ARG A C 1
ATOM 2983 O O . ARG A 1 368 ? -17.335 16.191 34.292 1.00 92.00 368 ARG A O 1
ATOM 2990 N N . HIS A 1 369 ? -18.776 14.517 33.921 1.00 91.06 369 HIS A N 1
ATOM 2991 C CA . HIS A 1 369 ? -19.917 15.375 33.650 1.00 91.06 369 HIS A CA 1
ATOM 2992 C C . HIS A 1 369 ? -20.471 15.946 34.967 1.00 91.06 369 HIS A C 1
ATOM 2994 O O . HIS A 1 369 ? -20.254 15.368 36.033 1.00 91.06 369 HIS A O 1
ATOM 3000 N N . LYS A 1 370 ? -21.261 17.026 34.898 1.00 85.94 370 LYS A N 1
ATOM 3001 C CA . LYS A 1 370 ? -21.896 17.673 36.067 1.00 85.94 370 LYS A CA 1
ATOM 3002 C C . LYS A 1 370 ? -22.739 16.725 36.940 1.00 85.94 370 LYS A C 1
ATOM 3004 O O . LYS A 1 370 ? -22.974 17.008 38.102 1.00 85.94 370 LYS A O 1
ATOM 3009 N N . ASN A 1 371 ? -23.166 15.584 36.396 1.00 86.44 371 ASN A N 1
ATOM 3010 C CA . ASN A 1 371 ? -23.901 14.530 37.111 1.00 86.44 371 ASN A CA 1
ATOM 3011 C C . ASN A 1 371 ? -22.995 13.404 37.660 1.00 86.44 371 ASN A C 1
ATOM 3013 O O . ASN A 1 371 ? -23.473 12.301 37.912 1.00 86.44 371 ASN A O 1
ATOM 3017 N N . GLY A 1 372 ? -21.681 13.626 37.753 1.00 84.50 372 GLY A N 1
ATOM 3018 C CA . GLY A 1 372 ? -20.700 12.687 38.310 1.00 84.50 372 GLY A CA 1
ATOM 3019 C C . GLY A 1 372 ? -20.240 11.563 37.371 1.00 84.50 372 GLY A C 1
ATOM 3020 O O . GLY A 1 372 ? -19.240 10.894 37.661 1.00 84.50 372 GLY A O 1
ATOM 3021 N N . LYS A 1 373 ? -20.911 11.357 36.227 1.00 90.38 373 LYS A N 1
ATOM 3022 C CA . LYS A 1 373 ? -20.573 10.286 35.273 1.00 90.38 373 LYS A CA 1
ATOM 3023 C C . LYS A 1 373 ? -19.276 10.583 34.521 1.00 90.38 373 LYS A C 1
ATOM 3025 O O . LYS A 1 373 ? -19.063 11.695 34.043 1.00 90.38 373 LYS A O 1
ATOM 3030 N N . ILE A 1 374 ? -18.438 9.560 34.359 1.00 92.44 374 ILE A N 1
ATOM 3031 C CA . ILE A 1 374 ? -17.179 9.654 33.610 1.00 92.44 374 ILE A CA 1
ATOM 3032 C C . ILE A 1 374 ? -17.472 9.747 32.109 1.00 92.44 374 ILE A C 1
ATOM 3034 O O . ILE A 1 374 ? -18.167 8.901 31.536 1.00 92.44 374 ILE A O 1
ATOM 3038 N N . ILE A 1 375 ? -16.904 10.756 31.454 1.00 92.19 375 ILE A N 1
ATOM 3039 C CA . ILE A 1 375 ? -17.009 10.956 30.013 1.00 92.19 375 ILE A CA 1
ATOM 3040 C C . ILE A 1 375 ? -15.860 10.196 29.348 1.00 92.19 375 ILE A C 1
ATOM 3042 O O . ILE A 1 375 ? -14.705 10.586 29.435 1.00 92.19 375 ILE A O 1
ATOM 3046 N N . ARG A 1 376 ? -16.179 9.100 28.654 1.00 91.81 376 ARG A N 1
ATOM 3047 C CA . ARG A 1 376 ? -15.191 8.307 27.889 1.00 91.81 376 ARG A CA 1
ATOM 3048 C C . ARG A 1 376 ? -15.183 8.642 26.399 1.00 91.81 376 ARG A C 1
ATOM 3050 O O . ARG A 1 376 ? -14.162 8.533 25.725 1.00 91.81 376 ARG A O 1
ATOM 3057 N N . LYS A 1 377 ? -16.360 8.981 25.867 1.00 92.81 377 LYS A N 1
ATOM 3058 C CA . LYS A 1 377 ? -16.604 9.210 24.440 1.00 92.81 377 LYS A CA 1
ATOM 3059 C C . LYS A 1 377 ? -17.484 10.431 24.249 1.00 92.81 377 LYS A C 1
ATOM 3061 O O . LYS A 1 377 ? -18.486 10.572 24.950 1.00 92.81 377 LYS A O 1
ATOM 3066 N N . VAL A 1 378 ? -17.180 11.226 23.233 1.00 93.06 378 VAL A N 1
ATOM 3067 C CA . VAL A 1 378 ? -17.923 12.442 22.888 1.00 93.06 378 VAL A CA 1
ATOM 3068 C C . VAL A 1 378 ? -18.424 12.382 21.451 1.00 93.06 378 VAL A C 1
ATOM 3070 O O . VAL A 1 378 ? -17.882 11.655 20.614 1.00 93.06 378 VAL A O 1
ATOM 3073 N N . ARG A 1 379 ? -19.509 13.110 21.171 1.00 91.69 379 ARG A N 1
ATOM 3074 C CA . ARG A 1 379 ? -19.994 13.316 19.803 1.00 91.69 379 ARG A CA 1
ATOM 3075 C C . ARG A 1 379 ? -19.299 14.541 19.226 1.00 91.69 379 ARG A C 1
ATOM 3077 O O . ARG A 1 379 ? -19.399 15.612 19.817 1.00 91.69 379 ARG A O 1
ATOM 3084 N N . ILE A 1 380 ? -18.653 14.378 18.078 1.00 91.25 380 ILE A N 1
ATOM 3085 C CA . ILE A 1 380 ? -18.003 15.465 17.345 1.00 91.25 380 ILE A CA 1
ATOM 3086 C C . ILE A 1 380 ? -18.688 15.697 16.003 1.00 91.25 380 ILE A C 1
ATOM 3088 O O . ILE A 1 380 ? -19.134 14.747 15.350 1.00 91.25 380 ILE A O 1
ATOM 3092 N N . ARG A 1 381 ? -18.757 16.961 15.594 1.00 89.94 381 ARG A N 1
ATOM 3093 C CA . ARG A 1 381 ? -19.145 17.367 14.246 1.00 89.94 381 ARG A CA 1
ATOM 3094 C C . ARG A 1 381 ? -17.970 17.124 13.299 1.00 89.94 381 ARG A C 1
ATOM 3096 O O . ARG A 1 381 ? -16.852 17.542 13.573 1.00 89.94 381 ARG A O 1
ATOM 3103 N N . LYS A 1 382 ? -18.223 16.433 12.189 1.00 89.31 382 LYS A N 1
ATOM 3104 C CA . LYS A 1 382 ? -17.253 16.192 11.116 1.00 89.31 382 LYS A CA 1
ATOM 3105 C C . LYS A 1 382 ? -17.868 16.639 9.794 1.00 89.31 382 LYS A C 1
ATOM 3107 O O . LYS A 1 382 ? -18.961 16.191 9.452 1.00 89.31 382 LYS A O 1
ATOM 3112 N N . ASN A 1 383 ? -17.162 17.486 9.052 1.00 87.88 383 ASN A N 1
ATOM 3113 C CA . ASN A 1 383 ? -17.543 17.838 7.685 1.00 87.88 383 ASN A CA 1
ATOM 3114 C C . ASN A 1 383 ? -17.265 16.625 6.794 1.00 87.88 383 ASN A C 1
ATOM 3116 O O . ASN A 1 383 ? -16.115 16.220 6.622 1.00 87.88 383 ASN A O 1
ATOM 3120 N N . LEU A 1 384 ? -18.328 15.987 6.314 1.00 86.94 384 LEU A N 1
ATOM 3121 C CA . LEU A 1 384 ? -18.257 14.762 5.528 1.00 86.94 384 LEU A CA 1
ATOM 3122 C C . LEU A 1 384 ? -19.501 14.681 4.652 1.00 86.94 384 LEU A C 1
ATOM 3124 O O . LEU A 1 384 ? -20.616 14.670 5.173 1.00 86.94 384 LEU A O 1
ATOM 3128 N N . SER A 1 385 ? -19.292 14.603 3.341 1.00 85.00 385 SER A N 1
ATOM 3129 C CA . SER A 1 385 ? -20.374 14.333 2.400 1.00 85.00 385 SER A CA 1
ATOM 3130 C C . SER A 1 385 ? -20.748 12.854 2.463 1.00 85.00 385 SER A C 1
ATOM 3132 O O . SER A 1 385 ? -19.871 11.985 2.453 1.00 85.00 385 SER A O 1
ATOM 3134 N N . VAL A 1 386 ? -22.046 12.578 2.549 1.00 90.62 386 VAL A N 1
ATOM 3135 C CA . VAL A 1 386 ? -22.600 11.225 2.618 1.00 90.62 386 VAL A CA 1
ATOM 3136 C C . VAL A 1 386 ? -23.745 11.084 1.631 1.00 90.62 386 VAL A C 1
ATOM 3138 O O . VAL A 1 386 ? -24.463 12.045 1.362 1.00 90.62 386 VAL A O 1
ATOM 3141 N N . PHE A 1 387 ? -23.936 9.876 1.117 1.00 90.44 387 PHE A N 1
ATOM 3142 C CA . PHE A 1 387 ? -25.008 9.551 0.185 1.00 90.44 387 PHE A CA 1
ATOM 3143 C C . PHE A 1 387 ? -25.823 8.360 0.702 1.00 90.44 387 PHE A C 1
ATOM 3145 O O . PHE A 1 387 ? -25.298 7.542 1.467 1.00 90.44 387 PHE A O 1
ATOM 3152 N N . PRO A 1 388 ? -27.118 8.275 0.352 1.00 92.31 388 PRO A N 1
ATOM 3153 C CA . PRO A 1 388 ? -27.961 7.174 0.780 1.00 92.31 388 PRO A CA 1
ATOM 3154 C C . PRO A 1 388 ? -27.650 5.889 -0.001 1.00 92.31 388 PRO A C 1
ATOM 3156 O O . PRO A 1 388 ? -27.411 5.918 -1.207 1.00 92.31 388 PRO A O 1
ATOM 3159 N N . VAL A 1 389 ? -27.722 4.756 0.690 1.00 91.31 389 VAL A N 1
ATOM 3160 C CA . VAL A 1 389 ? -27.712 3.400 0.132 1.00 91.31 389 VAL A CA 1
ATOM 3161 C C . VAL A 1 389 ? -28.871 2.600 0.719 1.00 91.31 389 VAL A C 1
ATOM 3163 O O . VAL A 1 389 ? -29.217 2.761 1.893 1.00 91.31 389 VAL A O 1
ATOM 3166 N N . GLY A 1 390 ? -29.467 1.731 -0.094 1.00 89.69 390 GLY A N 1
ATOM 3167 C CA . GLY A 1 390 ? -30.680 1.000 0.270 1.00 89.69 390 GLY A CA 1
ATOM 3168 C C . GLY A 1 390 ? -31.933 1.882 0.305 1.00 89.69 390 GLY A C 1
ATOM 3169 O O . GLY A 1 390 ? -31.877 3.100 0.143 1.00 89.69 390 GLY A O 1
ATOM 3170 N N . GLU A 1 391 ? -33.079 1.248 0.535 1.00 90.44 391 GLU A N 1
ATOM 3171 C CA . GLU A 1 391 ? -34.400 1.877 0.438 1.00 90.44 391 GLU A CA 1
ATOM 3172 C C . GLU A 1 391 ? -35.239 1.620 1.697 1.00 90.44 391 GLU A C 1
ATOM 3174 O O . GLU A 1 391 ? -34.951 0.712 2.487 1.00 90.44 391 GLU A O 1
ATOM 3179 N N . GLY A 1 392 ? -36.268 2.448 1.910 1.00 90.38 392 GLY A N 1
ATOM 3180 C CA . GLY A 1 392 ? -37.198 2.329 3.036 1.00 90.38 392 GLY A CA 1
ATOM 3181 C C . GLY A 1 392 ? -36.494 2.231 4.395 1.00 90.38 392 GLY A C 1
ATOM 3182 O O . GLY A 1 392 ? -35.604 3.020 4.719 1.00 90.38 392 GLY A O 1
ATOM 3183 N N . SER A 1 393 ? -36.853 1.217 5.187 1.00 89.69 393 SER A N 1
ATOM 3184 C CA . SER A 1 393 ? -36.264 0.952 6.512 1.00 89.69 393 SER A CA 1
ATOM 3185 C C . SER A 1 393 ? -34.779 0.550 6.471 1.00 89.69 393 SER A C 1
ATOM 3187 O O . SER A 1 393 ? -34.067 0.645 7.480 1.00 89.69 393 SER A O 1
ATOM 3189 N N . ARG A 1 394 ? -34.275 0.136 5.301 1.00 91.00 394 ARG A N 1
ATOM 3190 C CA . ARG A 1 394 ? -32.868 -0.223 5.074 1.00 91.00 394 ARG A CA 1
ATOM 3191 C C . ARG A 1 394 ? -32.025 0.945 4.565 1.00 91.00 394 ARG A C 1
ATOM 3193 O O . ARG A 1 394 ? -30.819 0.767 4.438 1.00 91.00 394 ARG A O 1
ATOM 3200 N N . LYS A 1 395 ? -32.606 2.133 4.340 1.00 91.94 395 LYS A N 1
ATOM 3201 C CA . LYS A 1 395 ? -31.857 3.339 3.951 1.00 91.94 395 LYS A CA 1
ATOM 3202 C C . LYS A 1 395 ? -30.781 3.641 5.000 1.00 91.94 395 LYS A C 1
ATOM 3204 O O . LYS A 1 395 ? -31.069 3.779 6.194 1.00 91.94 395 LYS A O 1
ATOM 3209 N N . ARG A 1 396 ? -29.525 3.707 4.571 1.00 92.50 396 ARG A N 1
ATOM 3210 C CA . ARG A 1 396 ? -28.359 4.108 5.375 1.00 92.50 396 ARG A CA 1
ATOM 3211 C C . ARG A 1 396 ? -27.616 5.206 4.637 1.00 92.50 396 ARG A C 1
ATOM 3213 O O . ARG A 1 396 ? -27.692 5.267 3.419 1.00 92.50 396 ARG A O 1
ATOM 3220 N N . TYR A 1 397 ? -26.890 6.053 5.356 1.00 92.69 397 TYR A N 1
ATOM 3221 C CA . TYR A 1 397 ? -26.017 7.044 4.731 1.00 92.69 397 TYR A CA 1
ATOM 3222 C C . TYR A 1 397 ? -24.571 6.650 4.946 1.00 92.69 397 TYR A C 1
ATOM 3224 O O . TYR A 1 397 ? -24.178 6.310 6.060 1.00 92.69 397 TYR A O 1
ATOM 3232 N N . VAL A 1 398 ? -23.790 6.695 3.880 1.00 93.19 398 VAL A N 1
ATOM 3233 C CA . VAL A 1 398 ? -22.399 6.248 3.857 1.00 93.19 398 VAL A CA 1
ATOM 3234 C C . VAL A 1 398 ? -21.538 7.299 3.175 1.00 93.19 398 VAL A C 1
ATOM 3236 O O . VAL A 1 398 ? -22.026 8.089 2.368 1.00 93.19 398 VAL A O 1
ATOM 3239 N N . ALA A 1 399 ? -20.257 7.335 3.523 1.00 92.25 399 ALA A N 1
ATOM 3240 C CA . ALA A 1 399 ? -19.281 8.174 2.842 1.00 92.25 399 ALA A CA 1
ATOM 3241 C C . ALA A 1 399 ? -18.608 7.395 1.709 1.00 92.25 399 ALA A C 1
ATOM 3243 O O . ALA A 1 399 ? -18.544 6.167 1.732 1.00 92.25 399 ALA A O 1
ATOM 3244 N N . ASN A 1 400 ? -18.084 8.109 0.718 1.00 92.50 400 ASN A N 1
ATOM 3245 C CA . ASN A 1 400 ? -17.311 7.494 -0.354 1.00 92.50 400 ASN A CA 1
ATOM 3246 C C . ASN A 1 400 ? -16.017 6.869 0.192 1.00 92.50 400 ASN A C 1
ATOM 3248 O O . ASN A 1 400 ? -15.247 7.565 0.848 1.00 92.50 400 ASN A O 1
ATOM 3252 N N . ALA A 1 401 ? -15.747 5.601 -0.131 1.00 92.44 401 ALA A N 1
ATOM 3253 C CA . ALA A 1 401 ? -14.508 4.939 0.288 1.00 92.44 401 ALA A CA 1
ATOM 3254 C C . ALA A 1 401 ? -13.392 5.013 -0.754 1.00 92.44 401 A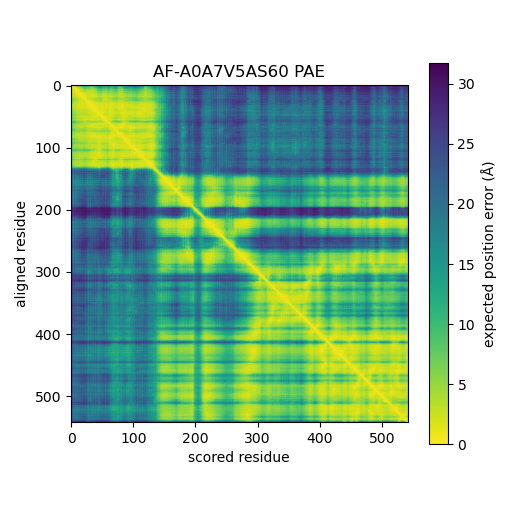LA A C 1
ATOM 3256 O O . ALA A 1 401 ? -12.217 5.026 -0.389 1.00 92.44 401 ALA A O 1
ATOM 3257 N N . SER A 1 402 ? -13.721 5.020 -2.049 1.00 92.94 402 SER A N 1
ATOM 3258 C CA . SER A 1 402 ? -12.698 4.988 -3.093 1.00 92.94 402 SER A CA 1
ATOM 3259 C C . SER A 1 402 ? -13.153 5.639 -4.397 1.00 92.94 402 SER A C 1
ATOM 3261 O O . SER A 1 402 ? -14.335 5.665 -4.738 1.00 92.94 402 SER A O 1
ATOM 3263 N N . ASN A 1 403 ? -12.183 6.174 -5.139 1.00 95.06 403 ASN A N 1
ATOM 3264 C CA . ASN A 1 403 ? -12.402 6.750 -6.462 1.00 95.06 403 ASN A CA 1
ATOM 3265 C C . ASN A 1 403 ? -11.864 5.807 -7.535 1.00 95.06 403 ASN A C 1
ATOM 3267 O O . ASN A 1 403 ? -10.779 5.248 -7.370 1.00 95.06 403 ASN A O 1
ATOM 3271 N N . HIS A 1 404 ? -12.601 5.673 -8.637 1.00 95.06 404 HIS A N 1
ATOM 3272 C CA . HIS A 1 404 ? -12.209 4.817 -9.751 1.00 95.06 404 HIS A CA 1
ATOM 3273 C C . HIS A 1 404 ? -11.260 5.547 -10.704 1.00 95.06 404 HIS A C 1
ATOM 3275 O O . HIS A 1 404 ? -10.195 5.037 -11.046 1.00 95.06 404 HIS A O 1
ATOM 3281 N N . HIS A 1 405 ? -11.650 6.747 -11.136 1.00 95.75 405 HIS A N 1
ATOM 3282 C CA . HIS A 1 405 ? -10.909 7.548 -12.108 1.00 95.75 405 HIS A CA 1
ATOM 3283 C C . HIS A 1 405 ? -11.366 9.010 -12.082 1.00 95.75 405 HIS A C 1
ATOM 3285 O O . HIS A 1 405 ? -12.337 9.358 -11.410 1.00 95.75 405 HIS A O 1
ATOM 3291 N N . MET A 1 406 ? -10.656 9.863 -12.813 1.00 96.94 406 MET A N 1
ATOM 3292 C CA . MET A 1 406 ? -11.060 11.232 -13.111 1.00 96.94 406 MET A CA 1
ATOM 3293 C C . MET A 1 406 ? -11.168 11.416 -14.615 1.00 96.94 406 MET A C 1
ATOM 3295 O O . MET A 1 406 ? -10.234 11.090 -15.335 1.00 96.94 406 MET A O 1
ATOM 3299 N N . GLU A 1 407 ? -12.286 11.944 -15.080 1.00 97.19 407 GLU A N 1
ATOM 3300 C CA . GLU A 1 407 ? -12.513 12.325 -16.470 1.00 97.19 407 GLU A CA 1
ATOM 3301 C C . GLU A 1 407 ? -12.001 13.759 -16.655 1.00 97.19 407 GLU A C 1
ATOM 3303 O O . GLU A 1 407 ? -12.392 14.653 -15.899 1.00 97.19 407 GLU A O 1
ATOM 3308 N N . ILE A 1 408 ? -11.092 13.969 -17.610 1.00 97.06 408 ILE A N 1
ATOM 3309 C CA . ILE A 1 408 ? -10.531 15.280 -17.947 1.00 97.06 408 ILE A CA 1
ATOM 3310 C C . ILE A 1 408 ? -11.216 15.791 -19.208 1.00 97.06 408 ILE A C 1
ATOM 3312 O O . ILE A 1 408 ? -11.239 15.122 -20.245 1.00 97.06 408 ILE A O 1
ATOM 3316 N N . VAL A 1 409 ? -11.776 16.988 -19.102 1.00 96.62 409 VAL A N 1
ATOM 3317 C CA . VAL A 1 409 ? -12.608 17.604 -20.130 1.00 96.62 409 VAL A CA 1
ATOM 3318 C C . VAL A 1 409 ? -12.082 19.001 -20.406 1.00 96.62 409 VAL A C 1
ATOM 3320 O O . VAL A 1 409 ? -11.926 19.800 -19.489 1.00 96.62 409 VAL A O 1
ATOM 3323 N N . GLU A 1 410 ? -11.813 19.300 -21.669 1.00 95.75 410 GLU A N 1
ATOM 3324 C CA . GLU A 1 410 ? -11.510 20.646 -22.130 1.00 95.75 410 GLU A CA 1
ATOM 3325 C C . GLU A 1 410 ? -12.818 21.426 -22.273 1.00 95.75 410 GLU A C 1
ATOM 3327 O O . GLU A 1 410 ? -13.727 21.012 -22.997 1.00 95.75 410 GLU A O 1
ATOM 3332 N N . THR A 1 411 ? -12.916 22.547 -21.571 1.00 94.38 411 THR A N 1
ATOM 3333 C CA . THR A 1 411 ? -14.025 23.497 -21.644 1.00 94.38 411 THR A CA 1
ATOM 3334 C C . THR A 1 411 ? -13.506 24.841 -22.149 1.00 94.38 411 THR A C 1
ATOM 3336 O O . THR A 1 411 ? -12.306 25.124 -22.110 1.00 94.38 411 THR A O 1
ATOM 3339 N N . THR A 1 412 ? -14.401 25.672 -22.683 1.00 89.44 412 THR A N 1
ATOM 3340 C CA . THR A 1 412 ? -14.060 27.043 -23.086 1.00 89.44 412 THR A CA 1
ATOM 3341 C C . THR A 1 412 ? -14.761 28.020 -22.157 1.00 89.44 412 THR A C 1
ATOM 3343 O O . THR A 1 412 ? -15.988 28.108 -22.161 1.00 89.44 412 THR A O 1
ATOM 3346 N N . LYS A 1 413 ? -13.992 28.773 -21.367 1.00 81.44 413 LYS A N 1
ATOM 3347 C CA . LYS A 1 413 ? -14.515 29.773 -20.430 1.00 81.44 413 LYS A CA 1
ATOM 3348 C C . LYS A 1 413 ? -13.927 31.138 -20.771 1.00 81.44 413 LYS A C 1
ATOM 3350 O O . LYS A 1 413 ? -12.716 31.331 -20.728 1.00 81.44 413 LYS A O 1
ATOM 3355 N N . GLY A 1 414 ? -14.779 32.082 -21.176 1.00 78.00 414 GLY A N 1
ATOM 3356 C CA . GLY A 1 414 ? -14.338 33.422 -21.589 1.00 78.00 414 GLY A CA 1
ATOM 3357 C C . GLY A 1 414 ? -13.347 33.416 -22.765 1.00 78.00 414 GLY A C 1
ATOM 3358 O O . GLY A 1 414 ? -12.392 34.185 -22.760 1.00 78.00 414 GLY A O 1
ATOM 3359 N N . GLY A 1 415 ? -13.518 32.500 -23.728 1.00 80.12 415 GLY A N 1
ATOM 3360 C CA . GLY A 1 415 ? -12.652 32.371 -24.911 1.00 80.12 415 GLY A CA 1
ATOM 3361 C C . GLY A 1 415 ? -11.318 31.649 -24.678 1.00 80.12 415 GLY A C 1
ATOM 3362 O O . GLY A 1 415 ? -10.581 31.415 -25.634 1.00 80.12 415 GLY A O 1
ATOM 3363 N N . LYS A 1 416 ? -11.001 31.255 -23.438 1.00 86.94 416 LYS A N 1
ATOM 3364 C CA . LYS A 1 416 ? -9.803 30.470 -23.108 1.00 86.94 416 LYS A CA 1
ATOM 3365 C C . LYS A 1 416 ? -10.167 29.008 -22.870 1.00 86.94 416 LYS A C 1
ATOM 3367 O O . LYS A 1 416 ? -11.180 28.709 -22.238 1.00 86.94 416 LYS A O 1
ATOM 3372 N N . LYS A 1 417 ? -9.323 28.107 -23.377 1.00 91.62 417 LYS A N 1
ATOM 3373 C CA . LYS A 1 417 ? -9.404 26.670 -23.095 1.00 91.62 417 LYS A CA 1
ATOM 3374 C C . LYS A 1 417 ? -8.958 26.406 -21.660 1.00 91.62 417 LYS A C 1
ATOM 3376 O O . LYS A 1 417 ? -7.882 26.861 -21.281 1.00 91.62 417 LYS A O 1
ATOM 3381 N N . GLU A 1 418 ? -9.750 25.649 -20.916 1.00 95.00 418 GLU A N 1
ATOM 3382 C CA . GLU A 1 418 ? -9.475 25.217 -19.544 1.00 95.00 418 GLU A CA 1
ATOM 3383 C C . GLU A 1 418 ? -9.726 23.707 -19.441 1.00 95.00 418 GLU A C 1
ATOM 3385 O O . GLU A 1 418 ? -10.611 23.172 -20.107 1.00 95.00 418 GLU A O 1
ATOM 3390 N N . TRP A 1 419 ? -8.938 22.987 -18.644 1.00 96.44 419 TRP A N 1
ATOM 3391 C CA . TRP A 1 419 ? -9.218 21.588 -18.324 1.00 96.44 419 TRP A CA 1
ATOM 3392 C C . TRP A 1 419 ? -9.947 21.476 -16.988 1.00 96.44 419 TRP A C 1
ATOM 3394 O O . TRP A 1 419 ? -9.445 21.872 -15.936 1.00 96.44 419 TRP A O 1
ATOM 3404 N N . GLU A 1 420 ? -11.113 20.840 -17.021 1.00 95.75 420 GLU A N 1
ATOM 3405 C CA . GLU A 1 420 ? -11.920 20.485 -15.863 1.00 95.75 420 GLU A CA 1
ATOM 3406 C C . GLU A 1 420 ? -11.818 18.986 -15.565 1.00 95.75 420 GLU A C 1
ATOM 3408 O O . GLU A 1 420 ? -11.764 18.150 -16.463 1.00 95.75 420 GLU A O 1
ATOM 3413 N N . GLY A 1 421 ? -11.817 18.638 -14.277 1.00 96.31 421 GLY A N 1
ATOM 3414 C CA . GLY A 1 421 ? -11.802 17.250 -13.814 1.00 96.31 421 GLY A CA 1
ATOM 3415 C C . GLY A 1 421 ? -13.110 16.851 -13.140 1.00 96.31 421 GLY A C 1
ATOM 3416 O O . GLY A 1 421 ? -13.590 17.562 -12.245 1.00 96.31 421 GLY A O 1
ATOM 3417 N N . TYR A 1 422 ? -13.631 15.685 -13.511 1.00 96.75 422 TYR A N 1
ATOM 3418 C CA . TYR A 1 422 ? -14.808 15.049 -12.920 1.00 96.75 422 TYR A CA 1
ATOM 3419 C C . TYR A 1 422 ? -14.387 13.720 -12.292 1.00 96.75 422 TYR A C 1
ATOM 3421 O O . TYR A 1 422 ? -13.946 12.806 -12.981 1.00 96.75 422 TYR A O 1
ATOM 3429 N N . VAL A 1 423 ? -14.429 13.628 -10.961 1.00 96.81 423 VAL A N 1
ATOM 3430 C CA . VAL A 1 423 ? -13.951 12.440 -10.237 1.00 96.81 423 VAL A CA 1
ATOM 3431 C C . VAL A 1 423 ? -15.095 11.454 -10.078 1.00 96.81 423 VAL A C 1
ATOM 3433 O O . VAL A 1 423 ? -16.047 11.731 -9.354 1.00 96.81 423 VAL A O 1
ATOM 3436 N N . VAL A 1 424 ? -14.956 10.286 -10.697 1.00 96.19 424 VAL A N 1
ATOM 3437 C CA . VAL A 1 424 ? -15.941 9.209 -10.635 1.00 96.19 424 VAL A CA 1
ATOM 3438 C C . VAL A 1 424 ? -15.592 8.280 -9.477 1.00 96.19 424 VAL A C 1
ATOM 3440 O O . VAL A 1 424 ? -14.501 7.695 -9.415 1.00 96.19 424 VAL A O 1
ATOM 3443 N N . THR A 1 425 ? -16.524 8.138 -8.538 1.00 95.81 425 THR A N 1
ATOM 3444 C CA . THR A 1 425 ? -16.361 7.217 -7.400 1.00 95.81 425 THR A CA 1
ATOM 3445 C C . THR A 1 425 ? -16.460 5.760 -7.849 1.00 95.81 425 THR A C 1
ATOM 3447 O O . THR A 1 425 ? -17.050 5.456 -8.885 1.00 95.81 425 THR A O 1
ATOM 3450 N N . THR A 1 426 ? -15.916 4.821 -7.074 1.00 95.50 426 THR A N 1
ATOM 3451 C CA . THR A 1 426 ? -16.091 3.388 -7.378 1.00 95.50 426 THR A CA 1
ATOM 3452 C C . THR A 1 426 ? -17.562 2.974 -7.284 1.00 95.50 426 THR A C 1
ATOM 3454 O O . THR A 1 426 ? -18.014 2.153 -8.079 1.00 95.50 426 THR A O 1
ATOM 3457 N N . TYR A 1 427 ? -18.329 3.579 -6.367 1.00 95.06 427 TYR A N 1
ATOM 3458 C CA . TYR A 1 427 ? -19.780 3.393 -6.294 1.00 95.06 427 TYR A CA 1
ATOM 3459 C C . TYR A 1 427 ? -20.474 3.844 -7.581 1.00 95.06 427 TYR A C 1
ATOM 3461 O O . TYR A 1 427 ? -21.227 3.074 -8.166 1.00 95.06 427 TYR A O 1
ATOM 3469 N N . GLU A 1 428 ? -20.181 5.052 -8.057 1.00 95.25 428 GLU A N 1
ATOM 3470 C CA . GLU A 1 428 ? -20.750 5.581 -9.298 1.00 95.25 428 GLU A CA 1
ATOM 3471 C C . GLU A 1 428 ? -20.363 4.731 -10.512 1.00 95.25 428 GLU A C 1
ATOM 3473 O O . GLU A 1 428 ? -21.233 4.348 -11.288 1.00 95.25 428 GLU A O 1
ATOM 3478 N N . ALA A 1 429 ? -19.088 4.350 -10.642 1.00 96.19 429 ALA A N 1
ATOM 3479 C CA . ALA A 1 429 ? -18.635 3.452 -11.703 1.00 96.19 429 ALA A CA 1
ATOM 3480 C C . ALA A 1 429 ? -19.379 2.103 -11.679 1.00 96.19 429 ALA A C 1
ATOM 3482 O O . ALA A 1 429 ? -19.692 1.551 -12.733 1.00 96.19 429 ALA A O 1
ATOM 3483 N N . MET A 1 430 ? -19.696 1.585 -10.486 1.00 96.06 430 MET A N 1
ATOM 3484 C CA . MET A 1 430 ? -20.486 0.362 -10.322 1.00 96.06 430 MET A CA 1
ATOM 3485 C C . MET A 1 430 ? -21.956 0.565 -10.707 1.00 96.06 430 MET A C 1
ATOM 3487 O O . MET A 1 430 ? -22.539 -0.318 -11.331 1.00 96.06 430 MET A O 1
ATOM 3491 N N . GLN A 1 431 ? -22.555 1.716 -10.382 1.00 94.62 431 GLN A N 1
ATOM 3492 C CA . GLN A 1 431 ? -23.918 2.035 -10.819 1.00 94.62 431 GLN A CA 1
ATOM 3493 C C . GLN A 1 431 ? -23.998 2.150 -12.343 1.00 94.62 431 GLN A C 1
ATOM 3495 O O . GLN A 1 431 ? -24.855 1.506 -12.942 1.00 94.62 431 GLN A O 1
ATOM 3500 N N . ARG A 1 432 ? -23.057 2.867 -12.975 1.00 96.00 432 ARG A N 1
ATOM 3501 C CA . ARG A 1 432 ? -22.961 2.953 -14.442 1.00 96.00 432 ARG A CA 1
ATOM 3502 C C . ARG A 1 432 ? -22.873 1.556 -15.060 1.00 96.00 432 ARG A C 1
ATOM 3504 O O . ARG A 1 432 ? -23.660 1.214 -15.935 1.00 96.00 432 ARG A O 1
ATOM 3511 N N . LEU A 1 433 ? -21.992 0.702 -14.530 1.00 95.44 433 LEU A N 1
ATOM 3512 C CA . LEU A 1 433 ? -21.852 -0.682 -14.990 1.00 95.44 433 LEU A CA 1
ATOM 3513 C C . LEU A 1 433 ? -23.153 -1.490 -14.839 1.00 95.44 433 LEU A C 1
ATOM 3515 O O . LEU A 1 433 ? -23.548 -2.190 -15.770 1.00 95.44 433 LEU A O 1
ATOM 3519 N N . LYS A 1 434 ? -23.837 -1.381 -13.693 1.00 95.38 434 LYS A N 1
ATOM 3520 C CA . LYS A 1 434 ? -25.123 -2.049 -13.436 1.00 95.38 434 LYS A CA 1
A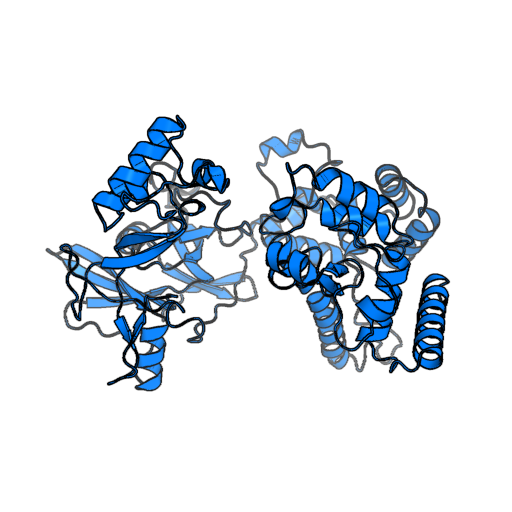TOM 3521 C C . LYS A 1 434 ? -26.208 -1.588 -14.415 1.00 95.38 434 LYS A C 1
ATOM 3523 O O . LYS A 1 434 ? -26.982 -2.413 -14.894 1.00 95.38 434 LYS A O 1
ATOM 3528 N N . ASN A 1 435 ? -26.224 -0.299 -14.736 1.00 96.25 435 ASN A N 1
ATOM 3529 C CA . ASN A 1 435 ? -27.160 0.312 -15.676 1.00 96.25 435 ASN A CA 1
ATOM 3530 C C . ASN A 1 435 ? -26.767 0.109 -17.149 1.00 96.25 435 ASN A C 1
ATOM 3532 O O . ASN A 1 435 ? -27.485 0.567 -18.032 1.00 96.25 435 ASN A O 1
ATOM 3536 N N . LYS A 1 436 ? -25.652 -0.584 -17.432 1.00 96.06 436 LYS A N 1
ATOM 3537 C CA . LYS A 1 436 ? -25.071 -0.742 -18.779 1.00 96.06 436 LYS A CA 1
ATOM 3538 C C . LYS A 1 436 ? -24.685 0.588 -19.442 1.00 96.06 436 LYS A C 1
ATOM 3540 O O . LYS A 1 436 ? -24.629 0.689 -20.664 1.00 96.06 436 LYS A O 1
ATOM 3545 N N . GLU A 1 437 ? -24.381 1.596 -18.636 1.00 95.81 437 GLU A N 1
ATOM 3546 C CA . GLU A 1 437 ? -23.840 2.874 -19.083 1.00 95.81 437 GLU A CA 1
ATOM 3547 C C . GLU A 1 437 ? -22.309 2.788 -19.239 1.00 95.81 437 GLU A C 1
ATOM 3549 O O . GLU A 1 437 ? -21.647 1.999 -18.548 1.00 95.81 437 GLU A O 1
ATOM 3554 N N . PRO A 1 438 ? -21.699 3.618 -20.105 1.00 94.31 438 PRO A N 1
ATOM 3555 C CA . PRO A 1 438 ? -20.248 3.719 -20.190 1.00 94.31 438 PRO A CA 1
ATOM 3556 C C . PRO A 1 438 ? -19.631 4.094 -18.837 1.00 94.31 438 PRO A C 1
ATOM 3558 O O . PRO A 1 438 ? -19.968 5.120 -18.249 1.00 94.31 438 PRO A O 1
ATOM 3561 N N . ILE A 1 439 ? -18.675 3.290 -18.355 1.00 94.81 439 ILE A N 1
ATOM 3562 C CA . ILE A 1 439 ? -17.966 3.583 -17.095 1.00 94.81 439 ILE A CA 1
ATOM 3563 C C . ILE A 1 439 ? -17.255 4.936 -17.182 1.00 94.81 439 ILE A C 1
ATOM 3565 O O . ILE A 1 439 ? -17.317 5.706 -16.228 1.00 94.81 439 ILE A O 1
ATOM 3569 N N . ILE A 1 440 ? -16.605 5.210 -18.318 1.00 94.62 440 ILE A N 1
ATOM 3570 C CA . ILE A 1 440 ? -15.997 6.503 -18.644 1.00 94.62 440 ILE A CA 1
ATOM 3571 C C . ILE A 1 440 ? -16.973 7.245 -19.550 1.00 94.62 440 ILE A C 1
ATOM 3573 O O . ILE A 1 440 ? -17.232 6.814 -20.679 1.00 94.62 440 ILE A O 1
ATOM 3577 N N . LYS A 1 441 ? -17.489 8.369 -19.065 1.00 93.62 441 LYS A N 1
ATOM 3578 C CA . LYS A 1 441 ? -18.326 9.273 -19.841 1.00 93.62 441 LYS A CA 1
ATOM 3579 C C . LYS A 1 441 ? -17.432 10.100 -20.763 1.00 93.62 441 LYS A C 1
ATOM 3581 O O . LYS A 1 441 ? -16.427 10.655 -20.326 1.00 93.62 441 LYS A O 1
ATOM 3586 N N . ARG A 1 442 ? -17.787 10.157 -22.048 1.00 92.94 442 ARG A N 1
ATOM 3587 C CA . ARG A 1 442 ? -17.049 10.925 -23.073 1.00 92.94 442 ARG A CA 1
ATOM 3588 C C . ARG A 1 442 ? -17.825 12.119 -23.605 1.00 92.94 442 ARG A C 1
ATOM 3590 O O . ARG A 1 442 ? -17.221 13.090 -24.041 1.00 92.94 442 ARG A O 1
ATOM 3597 N N . ASP A 1 443 ? -19.146 12.040 -23.566 1.00 92.94 443 ASP A N 1
ATOM 3598 C CA . ASP A 1 443 ? -20.014 13.130 -23.976 1.00 92.94 443 ASP A CA 1
ATOM 3599 C C . ASP A 1 443 ? -20.387 13.979 -22.758 1.00 92.94 443 ASP A C 1
ATOM 3601 O O . ASP A 1 443 ? -20.957 13.468 -21.795 1.00 92.94 443 ASP A O 1
ATOM 3605 N N . PHE A 1 444 ? -20.043 15.265 -22.791 1.00 92.06 444 PHE A N 1
ATOM 3606 C CA . PHE A 1 444 ? -20.344 16.236 -21.737 1.00 92.06 444 PHE A CA 1
ATOM 3607 C C . PHE A 1 444 ? -21.257 17.373 -22.224 1.00 92.06 444 PHE A C 1
ATOM 3609 O O . PHE A 1 444 ? -21.449 18.340 -21.482 1.00 92.06 444 PHE A O 1
ATOM 3616 N N . GLY A 1 445 ? -21.845 17.240 -23.417 1.00 90.12 445 GLY A N 1
ATOM 3617 C CA . GLY A 1 445 ? -22.655 18.271 -24.060 1.00 90.12 445 GLY A CA 1
ATOM 3618 C C . GLY A 1 445 ? -21.835 19.325 -24.810 1.00 90.12 445 GLY A C 1
ATOM 3619 O O . GLY A 1 445 ? -20.607 19.253 -24.906 1.00 90.12 445 GLY A O 1
ATOM 3620 N N . GLU A 1 446 ? -22.534 20.320 -25.358 1.00 86.38 446 GLU A N 1
ATOM 3621 C CA . GLU A 1 446 ? -21.939 21.364 -26.196 1.00 86.38 446 GLU A CA 1
ATOM 3622 C C . GLU A 1 446 ? -20.853 22.174 -25.468 1.00 86.38 446 GLU A C 1
ATOM 3624 O O . GLU A 1 446 ? -20.949 22.487 -24.279 1.00 86.38 446 GLU A O 1
ATOM 3629 N N . GLY A 1 447 ? -19.783 22.512 -26.197 1.00 85.56 447 GLY A N 1
ATOM 3630 C CA . GLY A 1 447 ? -18.663 23.306 -25.677 1.00 85.56 447 GLY A CA 1
ATOM 3631 C C . GLY A 1 447 ? -17.704 22.555 -24.743 1.00 85.56 447 GLY A C 1
ATOM 3632 O O . GLY A 1 447 ? -16.773 23.169 -24.213 1.00 85.56 447 GLY A O 1
ATOM 3633 N N . LYS A 1 448 ? -17.899 21.243 -24.549 1.00 93.00 448 LYS A N 1
ATOM 3634 C CA . LYS A 1 448 ? -17.046 20.387 -23.717 1.00 93.00 448 LYS A CA 1
ATOM 3635 C C . LYS A 1 448 ? -16.470 19.229 -24.526 1.00 93.00 448 LYS A C 1
ATOM 3637 O O . LYS A 1 448 ? -17.202 18.427 -25.094 1.00 93.00 448 LYS A O 1
ATOM 3642 N N . LYS A 1 449 ? -15.143 19.106 -24.547 1.00 94.00 449 LYS A N 1
ATOM 3643 C CA . LYS A 1 449 ? -14.428 18.042 -25.261 1.00 94.00 449 LYS A CA 1
ATOM 3644 C C . LYS A 1 449 ? -13.719 17.127 -24.274 1.00 94.00 449 LYS A C 1
ATOM 3646 O O . LYS A 1 449 ? -12.800 17.553 -23.581 1.00 94.00 449 LYS A O 1
ATOM 3651 N N . PHE A 1 450 ? -14.097 15.854 -24.232 1.00 95.69 450 PHE A N 1
ATOM 3652 C CA . PHE A 1 450 ? -13.344 14.858 -23.472 1.00 95.69 450 PHE A CA 1
ATOM 3653 C C . PHE A 1 450 ? -11.914 14.724 -24.016 1.00 95.69 450 PHE A C 1
ATOM 3655 O O . PHE A 1 450 ? -11.710 14.602 -25.225 1.00 95.69 450 PHE A O 1
ATOM 3662 N N . VAL A 1 451 ? -10.929 14.763 -23.116 1.00 95.00 451 VAL A N 1
ATOM 3663 C CA . VAL A 1 451 ? -9.502 14.673 -23.458 1.00 95.00 451 VAL A CA 1
ATOM 3664 C C . VAL A 1 451 ? -9.009 13.248 -23.212 1.00 95.00 451 VAL A C 1
ATOM 3666 O O . VAL A 1 451 ? -8.593 12.557 -24.137 1.00 95.00 451 VAL A O 1
ATOM 3669 N N . PHE A 1 452 ? -9.084 12.808 -21.957 1.00 96.38 452 PHE A N 1
ATOM 3670 C CA . PHE A 1 452 ? -8.804 11.452 -21.490 1.00 96.38 452 PHE A CA 1
ATOM 3671 C C . PHE A 1 452 ? -9.316 11.309 -20.051 1.00 96.38 452 PHE A C 1
ATOM 3673 O O . PHE A 1 452 ? -9.677 12.282 -19.392 1.00 96.38 452 PHE A O 1
ATOM 3680 N N . SER A 1 453 ? -9.312 10.096 -19.521 1.00 95.81 453 SER A N 1
ATOM 3681 C CA . SER A 1 453 ? -9.482 9.807 -18.101 1.00 95.81 453 SER A CA 1
ATOM 3682 C C . SER A 1 453 ? -8.153 9.453 -17.445 1.00 95.81 453 SER A C 1
ATOM 3684 O O . SER A 1 453 ? -7.214 9.049 -18.122 1.00 95.81 453 SER A O 1
ATOM 3686 N N . LEU A 1 454 ? -8.063 9.589 -16.126 1.00 95.44 454 LEU A N 1
ATOM 3687 C CA . LEU A 1 454 ? -6.891 9.255 -15.326 1.00 95.44 454 LEU A CA 1
ATOM 3688 C C . LEU A 1 454 ? -7.295 8.355 -14.158 1.00 95.44 454 LEU A C 1
ATOM 3690 O O . LEU A 1 454 ? -8.100 8.745 -13.310 1.00 95.44 454 LEU A O 1
ATOM 3694 N N . ALA A 1 455 ? -6.708 7.167 -14.086 1.00 94.56 455 ALA A N 1
ATOM 3695 C CA . ALA A 1 455 ? -6.871 6.216 -12.992 1.00 94.56 455 ALA A CA 1
ATOM 3696 C C . ALA A 1 455 ? -5.547 5.972 -12.254 1.00 94.56 455 ALA A C 1
ATOM 3698 O O . ALA A 1 455 ? -4.452 6.185 -12.779 1.00 94.56 455 ALA A O 1
ATOM 3699 N N . CYS A 1 456 ? -5.633 5.486 -11.014 1.00 93.06 456 CYS A N 1
ATOM 3700 C CA . CYS A 1 456 ? -4.446 5.090 -10.260 1.00 93.06 456 CYS A CA 1
ATOM 3701 C C . CYS A 1 456 ? -3.647 4.016 -11.018 1.00 93.06 456 CYS A C 1
ATOM 3703 O O . CYS A 1 456 ? -4.189 3.005 -11.461 1.00 93.06 456 CYS A O 1
ATOM 3705 N N . GLY A 1 457 ? -2.336 4.220 -11.117 1.00 93.12 457 GLY A N 1
ATOM 3706 C CA . GLY A 1 457 ? -1.408 3.352 -11.831 1.00 93.12 457 GLY A CA 1
ATOM 3707 C C . GLY A 1 457 ? -1.185 3.720 -13.296 1.00 93.12 457 GLY A C 1
ATOM 3708 O O . GLY A 1 457 ? -0.224 3.212 -13.866 1.00 93.12 457 GLY A O 1
ATOM 3709 N N . GLU A 1 458 ? -2.007 4.592 -13.882 1.00 95.25 458 GLU A N 1
ATOM 3710 C CA . GLU A 1 458 ? -1.795 5.083 -15.246 1.00 95.25 458 GLU A CA 1
ATOM 3711 C C . GLU A 1 458 ? -0.588 6.010 -15.346 1.00 95.25 458 GLU A C 1
ATOM 3713 O O . GLU A 1 458 ? -0.115 6.556 -14.345 1.00 95.25 458 GLU A O 1
ATOM 3718 N N . ILE A 1 459 ? -0.083 6.151 -16.569 1.00 96.56 459 ILE A N 1
ATOM 3719 C CA . ILE A 1 459 ? 1.144 6.878 -16.860 1.00 96.56 459 ILE A CA 1
ATOM 3720 C C . ILE A 1 459 ? 0.792 8.124 -17.663 1.00 96.56 459 ILE A C 1
ATOM 3722 O O . ILE A 1 459 ? -0.008 8.089 -18.601 1.00 96.56 459 ILE A O 1
ATOM 3726 N N . ILE A 1 460 ? 1.394 9.231 -17.262 1.00 96.75 460 ILE A N 1
ATOM 3727 C CA . ILE A 1 460 ? 1.300 10.518 -17.930 1.00 96.75 460 ILE A CA 1
ATOM 3728 C C . ILE A 1 460 ? 2.701 11.007 -18.274 1.00 96.75 460 ILE A C 1
ATOM 3730 O O . ILE A 1 460 ? 3.659 10.764 -17.541 1.00 96.75 460 ILE A O 1
ATOM 3734 N N . GLU A 1 461 ? 2.803 11.700 -19.394 1.00 96.81 461 GLU A N 1
ATOM 3735 C CA . GLU A 1 461 ? 3.990 12.420 -19.823 1.00 96.81 461 GLU A CA 1
ATOM 3736 C C . GLU A 1 461 ? 3.686 13.915 -19.802 1.00 96.81 461 GLU A C 1
ATOM 3738 O O . GLU A 1 461 ? 2.655 14.342 -20.322 1.00 96.81 461 GLU A O 1
ATOM 3743 N N . LEU A 1 462 ? 4.551 14.715 -19.189 1.00 95.75 462 LEU A N 1
ATOM 3744 C CA . LEU A 1 462 ? 4.345 16.156 -19.052 1.00 95.75 462 LEU A CA 1
ATOM 3745 C C . LEU A 1 462 ? 5.671 16.893 -18.848 1.00 95.75 462 LEU A C 1
ATOM 3747 O O . LEU A 1 462 ? 6.683 16.280 -18.510 1.00 95.75 462 LEU A O 1
ATOM 3751 N N . ASP A 1 463 ? 5.648 18.208 -19.035 1.00 95.38 463 ASP A N 1
ATOM 3752 C CA . ASP A 1 463 ? 6.823 19.066 -18.891 1.00 95.38 463 ASP A CA 1
ATOM 3753 C C . ASP A 1 463 ? 7.308 19.074 -17.426 1.00 95.38 463 ASP A C 1
ATOM 3755 O O . ASP A 1 463 ? 6.525 19.292 -16.484 1.00 95.38 463 ASP A O 1
ATOM 3759 N N . GLU A 1 464 ? 8.600 18.822 -17.219 1.00 91.94 464 GLU A N 1
ATOM 3760 C CA . GLU A 1 464 ? 9.250 18.886 -15.911 1.00 91.94 464 GLU A CA 1
ATOM 3761 C C . GLU A 1 464 ? 9.331 20.335 -15.429 1.00 91.94 464 GLU A C 1
ATOM 3763 O O . GLU A 1 464 ? 9.493 21.273 -16.213 1.00 91.94 464 GLU A O 1
ATOM 3768 N N . VAL A 1 465 ? 9.189 20.517 -14.119 1.00 89.06 465 VAL A N 1
ATOM 3769 C CA . VAL A 1 465 ? 9.264 21.834 -13.490 1.00 89.06 465 VAL A CA 1
ATOM 3770 C C . VAL A 1 465 ? 10.151 21.782 -12.258 1.00 89.06 465 VAL A C 1
ATOM 3772 O O . VAL A 1 465 ? 10.207 20.751 -11.584 1.00 89.06 465 VAL A O 1
ATOM 3775 N N . ASP A 1 466 ? 10.816 22.893 -11.968 1.00 84.50 466 ASP A N 1
ATOM 3776 C CA . ASP A 1 466 ? 11.629 23.067 -10.770 1.00 84.50 466 ASP A CA 1
ATOM 3777 C C . ASP A 1 466 ? 10.768 23.320 -9.514 1.00 84.50 466 ASP A C 1
ATOM 3779 O O . ASP A 1 466 ? 9.529 23.321 -9.543 1.00 84.50 466 ASP A O 1
ATOM 3783 N N . GLU A 1 467 ? 11.426 23.567 -8.381 1.00 78.62 467 GLU A N 1
ATOM 3784 C CA . GLU A 1 467 ? 10.761 23.869 -7.108 1.00 78.62 467 GLU A CA 1
ATOM 3785 C C . GLU A 1 467 ? 9.900 25.142 -7.158 1.00 78.62 467 GLU A C 1
ATOM 3787 O O . GLU A 1 467 ? 8.892 25.243 -6.450 1.00 78.62 467 GLU A O 1
ATOM 3792 N N . LYS A 1 468 ? 10.252 26.090 -8.034 1.00 82.06 468 LYS A N 1
ATOM 3793 C CA . LYS A 1 468 ? 9.531 27.346 -8.282 1.00 82.06 468 LYS A CA 1
ATOM 3794 C C . LYS A 1 468 ? 8.461 27.207 -9.374 1.00 82.06 468 LYS A C 1
ATOM 3796 O O . LYS A 1 468 ? 7.806 28.195 -9.703 1.00 82.06 468 LYS A O 1
ATOM 3801 N N . ARG A 1 469 ? 8.222 25.989 -9.881 1.00 80.12 469 ARG A N 1
ATOM 3802 C CA . ARG A 1 469 ? 7.296 25.647 -10.978 1.00 80.12 469 ARG A CA 1
ATOM 3803 C C . ARG A 1 469 ? 7.675 26.230 -12.343 1.00 80.12 469 ARG A C 1
ATOM 3805 O O . ARG A 1 469 ? 6.817 26.344 -13.217 1.00 80.12 469 ARG A O 1
ATOM 3812 N N . GLN A 1 470 ? 8.937 26.576 -12.542 1.00 85.56 470 GLN A N 1
ATOM 3813 C CA . GLN A 1 470 ? 9.469 26.981 -13.837 1.00 85.56 470 GLN A CA 1
ATOM 3814 C C . GLN A 1 470 ? 9.819 25.739 -14.655 1.00 85.56 470 GLN A C 1
ATOM 3816 O O . GLN A 1 470 ? 10.267 24.738 -14.100 1.00 85.56 470 GLN A O 1
ATOM 3821 N N . LYS A 1 471 ? 9.574 25.777 -15.970 1.00 88.50 471 LYS A N 1
ATOM 3822 C CA . LYS A 1 471 ? 9.861 24.642 -16.858 1.00 88.50 471 LYS A CA 1
ATOM 3823 C C . LYS A 1 471 ? 11.362 24.373 -16.887 1.00 88.50 471 LYS A C 1
ATOM 3825 O O . LYS A 1 471 ? 12.144 25.288 -17.123 1.00 88.50 471 LYS A O 1
ATOM 3830 N N . ILE A 1 472 ? 11.738 23.117 -16.680 1.00 90.62 472 ILE A N 1
ATOM 3831 C CA . ILE A 1 472 ? 13.118 22.664 -16.851 1.00 90.62 472 ILE A CA 1
ATOM 3832 C C . ILE A 1 472 ? 13.341 22.451 -18.346 1.00 90.62 472 ILE A C 1
ATOM 3834 O O . ILE A 1 472 ? 12.512 21.821 -19.004 1.00 90.62 472 ILE A O 1
ATOM 3838 N N . LEU A 1 473 ? 14.436 22.986 -18.880 1.00 92.56 473 LEU A N 1
ATOM 3839 C CA . LEU A 1 473 ? 14.800 22.839 -20.287 1.00 92.56 473 LEU A CA 1
ATOM 3840 C C . LEU A 1 473 ? 15.808 21.699 -20.468 1.00 92.56 473 LEU A C 1
ATOM 3842 O O . LEU A 1 473 ? 16.589 21.402 -19.564 1.00 92.56 473 LEU A O 1
ATOM 3846 N N . ASP A 1 474 ? 15.752 21.041 -21.619 1.00 90.25 474 ASP A N 1
ATOM 3847 C CA . ASP A 1 474 ? 16.758 20.086 -22.066 1.00 90.25 474 ASP A CA 1
ATOM 3848 C C . ASP A 1 474 ? 17.966 20.793 -22.707 1.00 90.25 474 ASP A C 1
ATOM 3850 O O . ASP A 1 474 ? 18.015 22.020 -22.818 1.00 90.25 474 ASP A O 1
ATOM 3854 N N . GLU A 1 475 ? 18.955 20.006 -23.131 1.00 89.56 475 GLU A N 1
ATOM 3855 C CA . GLU A 1 475 ? 20.175 20.479 -23.803 1.00 89.56 475 GLU A CA 1
ATOM 3856 C C . GLU A 1 475 ? 19.910 21.283 -25.089 1.00 89.56 475 GLU A C 1
ATOM 3858 O O . GLU A 1 475 ? 20.749 22.080 -25.500 1.00 89.56 475 GLU A O 1
ATOM 3863 N N . ASN A 1 476 ? 18.726 21.124 -25.689 1.00 90.19 476 ASN A N 1
ATOM 3864 C CA . ASN A 1 476 ? 18.300 21.814 -26.904 1.00 90.19 476 ASN A CA 1
ATOM 3865 C C . ASN A 1 476 ? 17.402 23.031 -26.606 1.00 90.19 476 ASN A C 1
ATOM 3867 O O . ASN A 1 476 ? 16.855 23.633 -27.531 1.00 90.19 476 ASN A O 1
ATOM 3871 N N . GLY A 1 477 ? 17.211 23.389 -25.331 1.00 89.12 477 GLY A N 1
ATOM 3872 C CA . GLY A 1 477 ? 16.365 24.505 -24.906 1.00 89.12 477 GLY A CA 1
ATOM 3873 C C . GLY A 1 477 ? 14.859 24.222 -24.956 1.00 89.12 477 GLY A C 1
ATOM 3874 O O . GLY A 1 477 ? 14.064 25.140 -24.749 1.00 89.12 477 GLY A O 1
ATOM 3875 N N . ASN A 1 478 ? 14.439 22.978 -25.202 1.00 91.62 478 ASN A N 1
ATOM 3876 C CA . ASN A 1 478 ? 13.028 22.592 -25.183 1.00 91.62 478 ASN A CA 1
ATOM 3877 C C . ASN A 1 478 ? 12.598 22.173 -23.770 1.00 91.62 478 ASN A C 1
ATOM 3879 O O . ASN A 1 478 ? 13.421 21.681 -23.001 1.00 91.62 478 ASN A O 1
ATOM 3883 N N . PRO A 1 479 ? 11.313 22.311 -23.392 1.00 92.31 479 PRO A N 1
ATOM 3884 C CA . PRO A 1 479 ? 10.827 21.793 -22.118 1.00 92.31 479 PRO A CA 1
ATOM 3885 C C . PRO A 1 479 ? 11.090 20.291 -21.981 1.00 92.31 479 PRO A C 1
ATOM 3887 O O . PRO A 1 479 ? 10.566 19.478 -22.746 1.00 92.31 479 PRO A O 1
ATOM 3890 N N . LYS A 1 480 ? 11.868 19.920 -20.965 1.00 93.88 480 LYS A N 1
ATOM 3891 C CA . LYS A 1 480 ? 12.199 18.533 -20.664 1.00 93.88 480 LYS A CA 1
ATOM 3892 C C . LYS A 1 480 ? 10.928 17.766 -20.305 1.00 93.88 480 LYS A C 1
ATOM 3894 O O . LYS A 1 480 ? 10.125 18.212 -19.485 1.00 93.88 480 LYS A O 1
ATOM 3899 N N . ARG A 1 481 ? 10.743 16.595 -20.911 1.00 94.00 481 ARG A N 1
ATOM 3900 C CA . ARG A 1 481 ? 9.559 15.743 -20.727 1.00 94.00 481 ARG A CA 1
ATOM 3901 C C . ARG A 1 481 ? 9.842 14.651 -19.701 1.00 94.00 481 ARG A C 1
ATOM 3903 O O . ARG A 1 481 ? 10.798 13.895 -19.849 1.00 94.00 481 ARG A O 1
ATOM 3910 N N . GLY A 1 482 ? 8.985 14.550 -18.689 1.00 94.06 482 GLY A N 1
ATOM 3911 C CA . GLY A 1 482 ? 9.063 13.527 -17.649 1.00 94.06 482 GLY A CA 1
ATOM 3912 C C . GLY A 1 482 ? 7.919 12.520 -17.747 1.00 94.06 482 GLY A C 1
ATOM 3913 O O . GLY A 1 482 ? 6.786 12.877 -18.080 1.00 94.06 482 GLY A O 1
ATOM 3914 N N . LEU A 1 483 ? 8.205 11.258 -17.418 1.00 96.31 483 LEU A N 1
ATOM 3915 C CA . LEU A 1 483 ? 7.211 10.189 -17.306 1.00 96.31 483 LEU A CA 1
ATOM 3916 C C . LEU A 1 483 ? 6.843 9.966 -15.840 1.00 96.31 483 LEU A C 1
ATOM 3918 O O . LEU A 1 483 ? 7.700 9.668 -15.002 1.00 96.31 483 LEU A O 1
ATOM 3922 N N . TYR A 1 484 ? 5.546 10.025 -15.545 1.00 96.19 484 TYR A N 1
ATOM 3923 C CA . TYR A 1 484 ? 5.031 9.910 -14.188 1.00 96.19 484 TYR A CA 1
ATOM 3924 C C . TYR A 1 484 ? 3.895 8.900 -14.087 1.00 96.19 484 TYR A C 1
ATOM 3926 O O . TYR A 1 484 ? 2.999 8.842 -14.925 1.00 96.19 484 TYR A O 1
ATOM 3934 N N . ARG A 1 485 ? 3.896 8.131 -13.001 1.00 96.12 485 ARG A N 1
ATOM 3935 C CA . ARG A 1 485 ? 2.825 7.209 -12.633 1.00 96.12 485 ARG A CA 1
ATOM 3936 C C . ARG A 1 485 ? 1.879 7.870 -11.641 1.00 96.12 485 ARG A C 1
ATOM 3938 O O . ARG A 1 485 ? 2.297 8.337 -10.580 1.00 96.12 485 ARG A O 1
ATOM 3945 N N . ILE A 1 486 ? 0.585 7.828 -11.930 1.00 95.62 486 ILE A N 1
ATOM 3946 C CA . ILE A 1 486 ? -0.458 8.338 -11.040 1.00 95.62 486 ILE A CA 1
ATOM 3947 C C . ILE A 1 486 ? -0.590 7.420 -9.828 1.00 95.62 486 ILE A C 1
ATOM 3949 O O . ILE A 1 486 ? -0.751 6.205 -9.949 1.00 95.62 486 ILE A O 1
ATOM 3953 N N . ARG A 1 487 ? -0.549 8.006 -8.633 1.00 94.25 487 ARG A N 1
ATOM 3954 C CA . ARG A 1 487 ? -0.687 7.290 -7.360 1.00 94.25 487 ARG A CA 1
ATOM 3955 C C . ARG A 1 487 ? -2.039 7.523 -6.707 1.00 94.25 487 ARG A C 1
ATOM 3957 O O . ARG A 1 487 ? -2.530 6.610 -6.050 1.00 94.25 487 ARG A O 1
ATOM 3964 N N . THR A 1 488 ? -2.633 8.706 -6.870 1.00 93.94 488 THR A N 1
ATOM 3965 C CA . THR A 1 488 ? -3.956 9.010 -6.309 1.00 93.94 488 THR A CA 1
ATOM 3966 C C . THR A 1 488 ? -4.787 9.903 -7.218 1.00 93.94 488 THR A C 1
ATOM 3968 O O . THR A 1 488 ? -4.275 10.797 -7.894 1.00 93.94 488 THR A O 1
ATOM 3971 N N . VAL A 1 489 ? -6.100 9.687 -7.150 1.00 94.69 489 VAL A N 1
ATOM 3972 C CA . VAL A 1 489 ? -7.130 10.482 -7.820 1.00 94.69 489 VAL A CA 1
ATOM 3973 C C . VAL A 1 489 ? -8.160 10.915 -6.765 1.00 94.69 489 VAL A C 1
ATOM 3975 O O . VAL A 1 489 ? -9.149 10.218 -6.546 1.00 94.69 489 VAL A O 1
ATOM 3978 N N . PRO A 1 490 ? -7.903 11.990 -5.998 1.00 94.25 490 PRO A N 1
ATOM 3979 C CA . PRO A 1 490 ? -8.766 12.396 -4.888 1.00 94.25 490 PRO A CA 1
ATOM 3980 C C . PRO A 1 490 ? -9.948 13.266 -5.341 1.00 94.25 490 PRO A C 1
ATOM 3982 O O . PRO A 1 490 ? -9.897 13.906 -6.387 1.00 94.25 490 PRO A O 1
ATOM 3985 N N . GLN A 1 491 ? -10.977 13.374 -4.491 1.00 91.44 491 GLN A N 1
ATOM 3986 C CA . GLN A 1 491 ? -12.150 14.239 -4.723 1.00 91.44 491 GLN A CA 1
ATOM 3987 C C . GLN A 1 491 ? -11.801 15.738 -4.806 1.00 91.44 491 GLN A C 1
ATOM 3989 O O . GLN A 1 491 ? -12.515 16.507 -5.439 1.00 91.44 491 GLN A O 1
ATOM 3994 N N . SER A 1 492 ? -10.663 16.160 -4.240 1.00 93.31 492 SER A N 1
ATOM 3995 C CA . SER A 1 492 ? -10.136 17.526 -4.393 1.00 93.31 492 SER A CA 1
ATOM 3996 C C . SER A 1 492 ? -9.645 17.845 -5.811 1.00 93.31 492 SER A C 1
ATOM 3998 O O . SER A 1 492 ? -9.244 18.981 -6.069 1.00 93.31 492 SER A O 1
ATOM 4000 N N . LYS A 1 493 ? -9.632 16.853 -6.718 1.00 96.19 493 LYS A N 1
ATOM 4001 C CA . LYS A 1 493 ? -9.139 16.924 -8.106 1.00 96.19 493 LYS A CA 1
ATOM 4002 C C . LYS A 1 493 ? -7.632 17.162 -8.240 1.00 96.19 493 LYS A C 1
ATOM 4004 O O . LYS A 1 493 ? -7.108 17.160 -9.347 1.00 96.19 493 LYS A O 1
ATOM 4009 N N . GLN A 1 494 ? -6.918 17.340 -7.132 1.00 95.62 494 GLN A N 1
ATOM 4010 C CA . GLN A 1 494 ? -5.468 17.475 -7.126 1.00 95.62 494 GLN A CA 1
ATOM 4011 C C . GLN A 1 494 ? -4.831 16.084 -7.120 1.00 95.62 494 GLN A C 1
ATOM 4013 O O . GLN A 1 494 ? -4.650 15.482 -6.060 1.00 95.62 494 GLN A O 1
ATOM 4018 N N . ILE A 1 495 ? -4.531 15.553 -8.304 1.00 95.69 495 ILE A N 1
ATOM 4019 C CA . ILE A 1 495 ? -3.897 14.241 -8.433 1.00 95.69 495 ILE A CA 1
ATOM 4020 C C . ILE A 1 495 ? -2.489 14.259 -7.857 1.00 95.69 495 ILE A C 1
ATOM 4022 O O . ILE A 1 495 ? -1.813 15.292 -7.848 1.00 95.69 495 ILE A O 1
ATOM 4026 N N . ARG A 1 496 ? -2.038 13.086 -7.416 1.00 95.25 496 ARG A N 1
ATOM 4027 C CA . ARG A 1 496 ? -0.646 12.852 -7.045 1.00 95.25 496 ARG A CA 1
ATOM 4028 C C . ARG A 1 496 ? -0.031 11.834 -7.986 1.00 95.25 496 ARG A C 1
ATOM 4030 O O . ARG A 1 496 ? -0.610 10.768 -8.205 1.00 95.25 496 ARG A O 1
ATOM 4037 N N . PHE A 1 497 ? 1.149 12.145 -8.492 1.00 95.50 497 PHE A N 1
ATOM 4038 C CA . PHE A 1 497 ? 1.924 11.291 -9.385 1.00 95.50 497 PHE A CA 1
ATOM 4039 C C . PHE A 1 497 ? 3.393 11.320 -8.974 1.00 95.50 497 PHE A C 1
ATOM 4041 O O . PHE A 1 497 ? 3.812 12.198 -8.230 1.00 95.50 497 PHE A O 1
ATOM 4048 N N . VAL A 1 498 ? 4.153 10.316 -9.390 1.00 94.56 498 VAL A N 1
ATOM 4049 C CA . VAL A 1 498 ? 5.569 10.147 -9.027 1.00 94.56 498 VAL A CA 1
ATOM 4050 C C . VAL A 1 498 ? 6.345 9.684 -10.255 1.00 94.56 498 VAL A C 1
ATOM 4052 O O . VAL A 1 498 ? 5.713 9.109 -11.147 1.00 94.56 498 VAL A O 1
ATOM 4055 N N . PRO A 1 499 ? 7.666 9.915 -10.346 1.00 93.88 499 PRO A N 1
ATOM 4056 C CA . PRO A 1 499 ? 8.462 9.412 -11.462 1.00 93.88 499 PRO A CA 1
ATOM 4057 C C . PRO A 1 499 ? 8.224 7.913 -11.665 1.00 93.88 499 PRO A C 1
ATOM 4059 O O . PRO A 1 499 ? 8.094 7.171 -10.691 1.00 93.88 499 PRO A O 1
ATOM 4062 N N . ILE A 1 500 ? 8.153 7.448 -12.916 1.00 94.19 500 ILE A N 1
ATOM 4063 C CA . ILE A 1 500 ? 7.815 6.040 -13.210 1.00 94.19 500 ILE A CA 1
ATOM 4064 C C . ILE A 1 500 ? 8.771 5.027 -12.581 1.00 94.19 500 ILE A C 1
ATOM 4066 O O . ILE A 1 500 ? 8.392 3.873 -12.424 1.00 94.19 500 ILE A O 1
ATOM 4070 N N . ASN A 1 501 ? 9.984 5.427 -12.219 1.00 92.50 501 ASN A N 1
ATOM 4071 C CA . ASN A 1 501 ? 10.960 4.536 -11.610 1.00 92.50 501 ASN A CA 1
ATOM 4072 C C . ASN A 1 501 ? 10.935 4.599 -10.073 1.00 92.50 501 ASN A C 1
ATOM 4074 O O . ASN A 1 501 ? 11.533 3.742 -9.442 1.00 92.50 501 ASN A O 1
ATOM 4078 N N . ASP A 1 502 ? 10.201 5.527 -9.449 1.00 90.62 502 ASP A N 1
ATOM 4079 C CA . ASP A 1 502 ? 10.156 5.667 -7.987 1.00 90.62 502 ASP A CA 1
ATOM 4080 C C . ASP A 1 502 ? 9.315 4.551 -7.335 1.00 90.62 502 ASP A C 1
ATOM 4082 O O . ASP A 1 502 ? 8.106 4.422 -7.570 1.00 90.62 502 ASP A O 1
ATOM 4086 N N . ALA A 1 503 ? 9.973 3.739 -6.509 1.00 87.69 503 ALA A N 1
ATOM 4087 C CA . ALA A 1 503 ? 9.395 2.615 -5.781 1.00 87.69 503 ALA A CA 1
ATOM 4088 C C . ALA A 1 503 ? 9.064 2.936 -4.317 1.00 87.69 503 ALA A C 1
ATOM 4090 O O . ALA A 1 503 ? 8.504 2.083 -3.617 1.00 87.69 503 ALA A O 1
ATOM 4091 N N . ARG A 1 504 ? 9.372 4.147 -3.837 1.00 85.81 504 ARG A N 1
ATOM 4092 C CA . ARG A 1 504 ? 9.117 4.539 -2.449 1.00 85.81 504 ARG A CA 1
ATOM 4093 C C . ARG A 1 504 ? 7.627 4.571 -2.145 1.00 85.81 504 ARG A C 1
ATOM 4095 O O . ARG A 1 504 ? 6.745 4.660 -3.015 1.00 85.81 504 ARG A O 1
ATOM 4102 N N . LYS A 1 505 ? 7.315 4.520 -0.852 1.00 84.62 505 LYS A N 1
ATOM 4103 C CA . LYS A 1 505 ? 5.945 4.738 -0.398 1.00 84.62 505 LYS A CA 1
ATOM 4104 C C . LYS A 1 505 ? 5.551 6.179 -0.679 1.00 84.62 505 LYS A C 1
ATOM 4106 O O . LYS A 1 505 ? 6.331 7.110 -0.518 1.00 84.62 505 LYS A O 1
ATOM 4111 N N . ILE A 1 506 ? 4.281 6.380 -1.020 1.00 84.94 506 ILE A N 1
ATOM 4112 C CA . ILE A 1 506 ? 3.745 7.715 -1.306 1.00 84.94 506 ILE A CA 1
ATOM 4113 C C . ILE A 1 506 ? 3.906 8.681 -0.112 1.00 84.94 506 ILE A C 1
ATOM 4115 O O . ILE A 1 506 ? 3.911 9.894 -0.290 1.00 84.94 506 ILE A O 1
ATOM 4119 N N . THR A 1 507 ? 4.021 8.157 1.109 1.00 82.75 507 THR A N 1
ATOM 4120 C CA . THR A 1 507 ? 4.260 8.915 2.344 1.00 82.75 507 THR A CA 1
ATOM 4121 C C . THR A 1 507 ? 5.692 9.437 2.467 1.00 82.75 507 THR A C 1
ATOM 4123 O O . THR A 1 507 ? 5.886 10.460 3.110 1.00 82.75 507 THR A O 1
ATOM 4126 N N . GLN A 1 508 ? 6.663 8.779 1.830 1.00 83.19 508 GLN A N 1
ATOM 4127 C CA . GLN A 1 508 ? 8.086 9.141 1.857 1.00 83.19 508 GLN A CA 1
ATOM 4128 C C . GLN A 1 508 ? 8.455 10.151 0.764 1.00 83.19 508 GLN A C 1
ATOM 4130 O O . GLN A 1 508 ? 9.443 10.863 0.878 1.00 83.19 508 GLN A O 1
ATOM 4135 N N . ILE A 1 509 ? 7.661 10.221 -0.305 1.00 82.44 509 ILE A N 1
ATOM 4136 C CA . ILE A 1 509 ? 7.925 11.115 -1.434 1.00 82.44 509 ILE A CA 1
ATOM 4137 C C . ILE A 1 509 ? 7.420 12.526 -1.076 1.00 82.44 509 ILE A C 1
ATOM 4139 O O . ILE A 1 509 ? 6.322 12.647 -0.519 1.00 82.44 509 ILE A O 1
ATOM 4143 N N . PRO A 1 510 ? 8.143 13.607 -1.416 1.00 82.88 510 PRO A N 1
ATOM 4144 C CA . PRO A 1 510 ? 7.635 14.973 -1.294 1.00 82.88 510 PRO A CA 1
ATOM 4145 C C . PRO A 1 510 ? 6.351 15.205 -2.110 1.00 82.88 510 PRO A C 1
ATOM 4147 O O . PRO A 1 510 ? 6.002 14.450 -3.023 1.00 82.88 510 PRO A O 1
ATOM 4150 N N . LYS A 1 511 ? 5.586 16.245 -1.763 1.00 81.62 511 LYS A N 1
ATOM 4151 C CA . LYS A 1 511 ? 4.383 16.638 -2.530 1.00 81.62 511 LYS A CA 1
ATOM 4152 C C . LYS A 1 511 ? 4.683 17.725 -3.564 1.00 81.62 511 LYS A C 1
ATOM 4154 O O . LYS A 1 511 ? 3.950 17.841 -4.547 1.00 81.62 511 LYS A O 1
ATOM 4159 N N . GLN A 1 512 ? 5.717 18.527 -3.325 1.00 79.50 512 GLN A N 1
ATOM 4160 C CA . GLN A 1 512 ? 6.174 19.609 -4.192 1.00 79.50 512 GLN A CA 1
ATOM 4161 C C . GLN A 1 512 ? 6.509 19.060 -5.588 1.00 79.50 512 GLN A C 1
ATOM 4163 O O . GLN A 1 512 ? 7.078 17.981 -5.705 1.00 79.50 512 GLN A O 1
ATOM 4168 N N . GLY A 1 513 ? 6.058 19.741 -6.648 1.00 78.50 513 GLY A N 1
ATOM 4169 C CA . GLY A 1 513 ? 6.235 19.321 -8.053 1.00 78.50 513 GLY A CA 1
ATOM 4170 C C . GLY A 1 513 ? 5.447 18.072 -8.504 1.00 78.50 513 GLY A C 1
ATOM 4171 O O . GLY A 1 513 ? 5.207 17.895 -9.700 1.00 78.50 513 GLY A O 1
ATOM 4172 N N . MET A 1 514 ? 4.975 17.258 -7.555 1.00 89.25 514 MET A N 1
ATOM 4173 C CA . MET A 1 514 ? 4.397 15.915 -7.747 1.00 89.25 514 MET A CA 1
ATOM 4174 C C . MET A 1 514 ? 2.868 15.870 -7.584 1.00 89.25 514 MET A C 1
ATOM 4176 O O . MET A 1 514 ? 2.261 14.819 -7.348 1.00 89.25 514 MET A O 1
ATOM 4180 N N . THR A 1 515 ? 2.223 17.034 -7.665 1.00 93.06 515 THR A N 1
ATOM 4181 C CA . THR A 1 515 ? 0.765 17.153 -7.666 1.00 93.06 515 THR A CA 1
ATOM 4182 C C . THR A 1 515 ? 0.308 18.145 -8.722 1.00 93.06 515 THR A C 1
ATOM 4184 O O . THR A 1 515 ? 0.996 19.127 -8.996 1.00 93.06 515 THR A O 1
ATOM 4187 N N . ALA A 1 516 ? -0.865 17.906 -9.303 1.00 94.12 516 ALA A N 1
ATOM 4188 C CA . ALA A 1 516 ? -1.456 18.812 -10.280 1.00 94.12 516 ALA A CA 1
ATOM 4189 C C . ALA A 1 516 ? -2.981 18.766 -10.211 1.00 94.12 516 ALA A C 1
ATOM 4191 O O . ALA A 1 516 ? -3.574 17.733 -9.899 1.00 94.12 516 ALA A O 1
ATOM 4192 N N . LYS A 1 517 ? -3.610 19.898 -10.517 1.00 96.25 517 LYS A N 1
ATOM 4193 C CA . LYS A 1 517 ? -5.024 19.950 -10.899 1.00 96.25 517 LYS A CA 1
ATOM 4194 C C . LYS A 1 517 ? -5.139 19.779 -12.423 1.00 96.25 517 LYS A C 1
ATOM 4196 O O . LYS A 1 517 ? -4.130 19.958 -13.104 1.00 96.25 517 LYS A O 1
ATOM 4201 N N . PRO A 1 518 ? -6.332 19.475 -12.961 1.00 96.81 518 PRO A N 1
ATOM 4202 C CA . PRO A 1 518 ? -6.559 19.345 -14.401 1.00 96.81 518 PRO A CA 1
ATOM 4203 C C . PRO A 1 518 ? -5.970 20.495 -15.229 1.00 96.81 518 PRO A C 1
ATOM 4205 O O . PRO A 1 518 ? -5.212 20.242 -16.158 1.00 96.81 518 PRO A O 1
ATOM 4208 N N . GLU A 1 519 ? -6.193 21.745 -14.825 1.00 95.56 519 GLU A N 1
ATOM 4209 C CA . GLU A 1 519 ? -5.633 22.897 -15.542 1.00 95.56 519 GLU A CA 1
ATOM 4210 C C . GLU A 1 519 ? -4.098 22.951 -15.503 1.00 95.56 519 GLU A C 1
ATOM 4212 O O . GLU A 1 519 ? -3.447 23.158 -16.521 1.00 95.56 519 GLU A O 1
ATOM 4217 N N . THR A 1 520 ? -3.489 22.630 -14.361 1.00 94.19 520 THR A N 1
ATOM 4218 C CA . THR A 1 520 ? -2.025 22.526 -14.249 1.00 94.19 520 THR A CA 1
ATOM 4219 C C . THR A 1 520 ? -1.452 21.420 -15.145 1.00 94.19 520 THR A C 1
ATOM 4221 O O . THR A 1 520 ? -0.314 21.517 -15.596 1.00 94.19 520 THR A O 1
ATOM 4224 N N . LEU A 1 521 ? -2.212 20.352 -15.418 1.00 95.44 521 LEU A N 1
ATOM 4225 C CA . LEU A 1 521 ? -1.803 19.327 -16.384 1.00 95.44 521 LEU A CA 1
ATOM 4226 C C . LEU A 1 521 ? -1.813 19.880 -17.814 1.00 95.44 521 LEU A C 1
ATOM 4228 O O . LEU A 1 521 ? -0.891 19.586 -18.575 1.00 95.44 521 LEU A O 1
ATOM 4232 N N . ARG A 1 522 ? -2.802 20.710 -18.161 1.00 95.50 522 ARG A N 1
ATOM 4233 C CA . ARG A 1 522 ? -2.880 21.387 -19.462 1.00 95.50 522 ARG A CA 1
ATOM 4234 C C . ARG A 1 522 ? -1.672 22.294 -19.690 1.00 95.50 522 ARG A C 1
ATOM 4236 O O . ARG A 1 522 ? -1.005 22.175 -20.712 1.00 95.50 522 ARG A O 1
ATOM 4243 N N . GLU A 1 523 ? -1.351 23.145 -18.714 1.00 93.50 523 GLU A N 1
ATOM 4244 C CA . GLU A 1 523 ? -0.210 24.080 -18.758 1.00 93.50 523 GLU A CA 1
ATOM 4245 C C . GLU A 1 523 ? 1.145 23.364 -18.914 1.00 93.50 523 GLU A C 1
ATOM 4247 O O . GLU A 1 523 ? 2.077 23.882 -19.538 1.00 93.50 523 GLU A O 1
ATOM 4252 N N . ARG A 1 524 ? 1.243 22.143 -18.371 1.00 94.12 524 ARG A N 1
ATOM 4253 C CA . ARG A 1 524 ? 2.418 21.264 -18.470 1.00 94.12 524 ARG A CA 1
ATOM 4254 C C . ARG A 1 524 ? 2.369 20.327 -19.682 1.00 94.12 524 ARG A C 1
ATOM 4256 O O . ARG A 1 524 ? 3.101 19.341 -19.709 1.00 94.12 524 ARG A O 1
ATOM 4263 N N . ASN A 1 525 ? 1.512 20.603 -20.670 1.00 94.75 525 ASN A N 1
ATOM 4264 C CA . ASN A 1 525 ? 1.390 19.829 -21.910 1.00 94.75 525 ASN A CA 1
ATOM 4265 C C . ASN A 1 525 ? 1.210 18.319 -21.664 1.00 94.75 525 ASN A C 1
ATOM 4267 O O . ASN A 1 525 ? 1.819 17.481 -22.343 1.00 94.75 525 ASN A O 1
ATOM 4271 N N . CYS A 1 526 ? 0.415 17.973 -20.650 1.00 96.06 526 CYS A N 1
ATOM 4272 C CA . CYS A 1 526 ? 0.235 16.598 -20.214 1.00 96.06 526 CYS A CA 1
ATOM 4273 C C . CYS A 1 526 ? -0.406 15.737 -21.306 1.00 96.06 526 CYS A C 1
ATOM 4275 O O . CYS A 1 526 ? -1.396 16.115 -21.928 1.00 96.06 526 CYS A O 1
ATOM 4277 N N . GLN A 1 527 ? 0.125 14.534 -21.486 1.00 95.69 527 GLN A N 1
ATOM 4278 C CA . GLN A 1 527 ? -0.421 13.502 -22.356 1.00 95.69 527 GLN A CA 1
ATOM 4279 C C . GLN A 1 527 ? -0.507 12.192 -21.587 1.00 95.69 527 GLN A C 1
ATOM 4281 O O . GLN A 1 527 ? 0.365 11.864 -20.784 1.00 95.69 527 GLN A O 1
ATOM 4286 N N . LYS A 1 528 ? -1.562 11.426 -21.838 1.00 96.00 528 LYS A N 1
ATOM 4287 C CA . LYS A 1 528 ? -1.683 10.074 -21.308 1.00 96.00 528 LYS A CA 1
ATOM 4288 C C . LYS A 1 528 ? -0.913 9.109 -22.205 1.00 96.00 528 LYS A C 1
ATOM 4290 O O . LYS A 1 528 ? -1.030 9.150 -23.432 1.00 96.00 528 LYS A O 1
ATOM 4295 N N . VAL A 1 529 ? -0.117 8.240 -21.591 1.00 96.00 529 VAL A N 1
ATOM 4296 C CA . VAL A 1 529 ? 0.729 7.280 -22.305 1.00 96.00 529 VAL A CA 1
ATOM 4297 C C . VAL A 1 529 ? 0.623 5.890 -21.690 1.00 96.00 529 VAL A C 1
ATOM 4299 O O . VAL A 1 529 ? 0.247 5.711 -20.532 1.00 96.00 529 VAL A O 1
ATOM 4302 N N . ILE A 1 530 ? 0.973 4.885 -22.481 1.00 94.62 530 ILE A N 1
ATOM 4303 C CA . ILE A 1 530 ? 1.216 3.523 -22.024 1.00 94.62 530 ILE A CA 1
ATOM 4304 C C . ILE A 1 530 ? 2.664 3.158 -22.325 1.00 94.62 530 ILE A C 1
ATOM 4306 O O . ILE A 1 530 ? 3.206 3.527 -23.365 1.00 94.62 530 ILE A O 1
ATOM 4310 N N . ILE A 1 531 ? 3.281 2.424 -21.403 1.00 94.56 531 ILE A N 1
ATOM 4311 C CA . ILE A 1 531 ? 4.605 1.842 -21.596 1.00 94.56 531 ILE A CA 1
ATOM 4312 C C . ILE A 1 531 ? 4.405 0.347 -21.820 1.00 94.56 531 ILE A C 1
ATOM 4314 O O . ILE A 1 531 ? 3.902 -0.345 -20.927 1.00 94.56 531 ILE A O 1
ATOM 4318 N N . THR A 1 532 ? 4.745 -0.152 -23.009 1.00 92.88 532 THR A N 1
ATOM 4319 C CA . THR A 1 532 ? 4.621 -1.583 -23.330 1.00 92.88 532 THR A CA 1
ATOM 4320 C C . THR A 1 532 ? 5.536 -2.415 -22.422 1.00 92.88 532 THR A C 1
ATOM 4322 O O . THR A 1 532 ? 6.467 -1.866 -21.830 1.00 92.88 532 THR A O 1
ATOM 4325 N N . PRO A 1 533 ? 5.338 -3.742 -22.305 1.00 89.38 533 PRO A N 1
ATOM 4326 C CA . PRO A 1 533 ? 6.259 -4.595 -21.549 1.00 89.38 533 PRO A CA 1
ATOM 4327 C C . PRO A 1 533 ? 7.727 -4.511 -22.007 1.00 89.38 533 PRO A C 1
ATOM 4329 O O . PRO A 1 533 ? 8.613 -4.875 -21.242 1.00 89.38 533 PRO A O 1
ATOM 4332 N N . LEU A 1 534 ? 7.980 -4.013 -23.225 1.00 88.00 534 LEU A N 1
ATOM 4333 C CA . LEU A 1 534 ? 9.313 -3.796 -23.794 1.00 88.00 534 LEU A CA 1
ATOM 4334 C C . LEU A 1 534 ? 9.884 -2.392 -23.516 1.00 88.00 534 LEU A C 1
ATOM 4336 O O . LEU A 1 534 ? 10.997 -2.095 -23.932 1.00 88.00 534 LEU A O 1
ATOM 4340 N N . GLY A 1 535 ? 9.145 -1.517 -22.826 1.00 89.81 535 GLY A N 1
ATOM 4341 C CA . GLY A 1 535 ? 9.586 -0.154 -22.508 1.00 89.81 535 GLY A CA 1
ATOM 4342 C C . GLY A 1 535 ? 9.247 0.897 -23.572 1.00 89.81 535 GLY A C 1
ATOM 4343 O O . GLY A 1 535 ? 9.650 2.053 -23.439 1.00 89.81 535 GLY A O 1
ATOM 4344 N N . GLU A 1 536 ? 8.487 0.543 -24.611 1.00 92.69 536 GLU A N 1
ATOM 4345 C CA . GLU A 1 536 ? 8.074 1.495 -25.648 1.00 92.69 536 GLU A CA 1
ATOM 4346 C C . GLU A 1 536 ? 6.976 2.421 -25.123 1.00 92.69 536 GLU A C 1
ATOM 4348 O O . GLU A 1 536 ? 5.963 1.955 -24.597 1.00 92.69 536 GLU A O 1
ATOM 4353 N N . VAL A 1 537 ? 7.140 3.729 -25.318 1.00 94.56 537 VAL A N 1
ATOM 4354 C CA . VAL A 1 537 ? 6.132 4.729 -24.944 1.00 94.56 537 VAL A CA 1
ATOM 4355 C C . VAL A 1 537 ? 5.179 4.929 -26.114 1.00 94.56 537 VAL A C 1
ATOM 4357 O O . VAL A 1 537 ? 5.603 5.284 -27.211 1.00 94.56 537 VAL A O 1
ATOM 4360 N N . ARG A 1 538 ? 3.882 4.725 -25.884 1.00 94.00 538 ARG A N 1
ATOM 4361 C CA . ARG A 1 538 ? 2.828 4.972 -26.875 1.00 94.00 538 ARG A CA 1
ATOM 4362 C C . ARG A 1 538 ? 1.792 5.924 -26.298 1.00 94.00 538 ARG A C 1
ATOM 4364 O O . ARG A 1 538 ? 1.437 5.813 -25.124 1.00 94.00 538 ARG A O 1
ATOM 4371 N N . LYS A 1 539 ? 1.276 6.837 -27.123 1.00 92.06 539 LYS A N 1
ATOM 4372 C CA . LYS A 1 539 ? 0.132 7.672 -26.732 1.00 92.06 539 LYS A CA 1
ATOM 4373 C C . LYS A 1 539 ? -1.067 6.774 -26.445 1.00 92.06 539 LYS A C 1
ATOM 4375 O O . LYS A 1 539 ? -1.350 5.853 -27.208 1.00 92.06 539 LYS A O 1
ATOM 4380 N N . ALA A 1 540 ? -1.751 7.049 -25.344 1.00 87.44 540 ALA A N 1
ATOM 4381 C CA . ALA A 1 540 ? -2.941 6.328 -24.937 1.00 87.44 540 ALA A CA 1
ATOM 4382 C C . ALA A 1 540 ? -4.092 7.326 -24.836 1.00 87.44 540 ALA A C 1
ATOM 4384 O O . ALA A 1 540 ? -4.148 8.119 -23.902 1.00 87.44 540 ALA A O 1
ATOM 4385 N N . ASN A 1 541 ? -5.007 7.268 -25.799 1.00 72.56 541 ASN A N 1
ATOM 4386 C CA . ASN A 1 541 ? -6.296 7.938 -25.699 1.00 72.56 541 ASN A CA 1
ATOM 4387 C C . ASN A 1 541 ? -7.330 6.880 -25.314 1.00 72.56 541 ASN A C 1
ATOM 4389 O O . ASN A 1 541 ? -7.209 5.728 -25.733 1.00 72.56 541 ASN A O 1
ATOM 4393 N N . ASP A 1 542 ? -8.277 7.249 -24.455 1.00 71.81 542 ASP A N 1
ATOM 4394 C CA . ASP A 1 542 ? -9.274 6.297 -23.964 1.00 71.81 542 ASP A CA 1
ATOM 4395 C C . ASP A 1 542 ? -10.239 5.821 -25.027 1.00 71.81 542 ASP A C 1
ATOM 4397 O O . ASP A 1 542 ? -10.650 6.622 -25.896 1.00 71.81 542 ASP A O 1
#

Mean predicted aligned error: 13.34 Å

Foldseek 3Di:
DDPVVVVVVVLLVVLCVVCVVVVHHSDPQSSLLSVQCLQLVQAALQPRDGHDPCCCRNPPNQKHKDFLQDCQQAVDPDSLRIHIHGPVVRVQCDNHHLCRRDPPHPSLVSSLVSLCPGPDPSSVSSSCSNNDDDDSVNSPPPVVVVVVVVVLVVVQQVVQVVQVGCAHPVRRRPGDDDDVVQLVLLCLLVLVLLLDDDDPVCSVPPDSVDSDRDPQFQLVVVSSVVSVVLDDPVLVVQLVVLCVVCVPPDPVVSSVSCCVRRPRDQPDPPNNVVVSVVSVLFQDFFDDDLPLDDDQFDPDFWFAADPLRHGDLWHQKTKDKDFQLPDALVQLVQFPDPQVSVQQVVLCVVVVHSGSNVQPPDVVSFGAGPVRHGDGMTIGIDRFGWHWDDDDPPTTTTGQDAWSKWWWKWAADPNDTAIDIDIHGSNNLVVCVVVVHPSHDQDPDPRIGTFAMGGAFFKKKFFQADLVRHFDADPVRHGDIFIWGWHDCDPVQWTFIDGSGGPDDPVPDDRRSGIDHSRRCVVRVMFTWGQPPVRDTDGDHD

Nearest PDB structures (foldseek):
  7el1-assembly1_A  TM=4.704E-01  e=2.109E-19  Staphylococcus aureus
  5czz-assembly1_A  TM=4.286E-01  e=1.792E-19  Staphylococcus aureus
  7eni-assembly1_A  TM=3.772E-01  e=9.927E-18  Staphylococcus aureus
  8jg9-assembly1_D  TM=4.085E-01  e=2.365E-17  Staphylococcus aureus
  8y0d-assembly1_A  TM=4.272E-01  e=1.342E-16  Staphylococcus aureus

pLDDT: mean 83.72, std 13.71, range [36.94, 97.19]

Secondary structure (DSSP, 8-state):
--HHHHHHHHHHHHHHHHHHHTT----HHHHHHHHHHHHTTTB-TTT--B--HHHHHSSS-SEEEEESS-HHHH---SGGGEEEEEHHHHHHHTTS-HHHHHTTSTHHHHHHHHHTT-SSTTHHHHHHHHT----TTHHHHHHHHHHHHHHHHHHHHHHHGGGTSSB-TTS-B---PPPHHHHHHHHHHTTGGGSSSS-SGGGGTS-TT------SBTTHHHHHHHHHHT--HHHHHHHHHHHHHTTTS-HHHHHHHHHHHS----SSTTHHHHHHHHHHT------------S-SB-SS-B-EE-TTS-B-SS-SEEEEEEEGGG--GGGTTTBS-HHHHHHHHHHHHHTT-S-HHHHTTSGGG--B-TTS-B--EEEEEEE---EEES-GGG-EEE-B--EEEEEEEEEEETTEEEEEEEEEEHHHHHHHHHTT--SS-----TTEEEEEEE-TT-EEEEE-B-TTSPBPB-TTSSBPEEEEEEEE--TTS-EEEEETTB-S-TTTS-STTSEE-HHHHHHTT-EEEEE-TT--EEE---